Protein AF-0000000078950789 (afdb_homodimer)

Organism: Zymomonas mobilis subsp. mobilis (strain ATCC 31821 / ZM4 / CP4) (NCBI:txid264203)

Nearest PDB structures (foldseek):
  6yb5-assembly1_A  TM=7.704E-01  e=9.610E-12  Escherichia coli
  6ybb-assembly1_B  TM=7.465E-01  e=1.227E-11  Escherichia coli
  1hyq-assembly1_A  TM=7.713E-01  e=7.400E-10  Archaeoglobus fulgidus
  4e07-assembly3_A  TM=7.462E-01  e=1.235E-08  Escherichia coli
  4dzz-assembly3_A  TM=7.531E-01  e=3.493E-08  Escherichia coli

Radius of gyration: 22.79 Å; Cα contacts (8 Å, |Δi|>4): 736; chains: 2; bounding box: 42×83×53 Å

Sequence (412 aa):
MLVLFHSFKGGVGVSTVAANIALSLLRLKRKVAIADLTHQQSLNFHIGVQEEEIPFLSVETMDELYQASQDFSGITLADLGTEIPKSSIAQENILHISILSPNAGCMALFPEAFDKQHYYIINNENDRYNFPRAASQFVQDMVQDNLIGIIRQDEAVNEALGKLQPLHLYAPTSVALKDFDNCAHQLLRMIEMNISRHAEVSADASMLVLFHSFKGGVGVSTVAANIALSLLRLKRKVAIADLTHQQSLNFHIGVQEEEIPFLSVETMDELYQASQDFSGITLADLGTEIPKSSIAQENILHISILSPNAGCMALFPEAFDKQHYYIINNENDRYNFPRAASQFVQDMVQDNLIGIIRQDEAVNEALGKLQPLHLYAPTSVALKDFDNCAHQLLRMIEMNISRHAEVSADAS

pLDDT: mean 89.42, std 12.06, range [47.22, 98.81]

Foldseek 3Di:
DEEEEEAQDAPQQSLLLLLLLQVLVVVVVFQEEEEEQDPVPCNDLLNFPVCVRHDYDPDHDPVSVVVVCVVGPTYYYYYPYNDDDDPPCPDLQYAYEYEGEQDDVCLVCDVVVDDLRHAYEYEQQDPPDDRSVVSVVVVCVVNPPSYLFYAHHWVLSVVCSVVRHHSCVSPVPTSRSVRSNSSSVSVVVVNVVSVVVVVVVVVVVD/DEEEEEAQDAPLQSLLLLLLLQVLVVVVVFQEEEEEQDPVPCNDLLNFPVCVRHDYDDDHDPVSVVVVCVVRPTYYYYYPYNDDDDPPCPDLQYAYEYEGEQDDVCLVCDVVVDDLRHAYEYEQQDPPDDRSVVSVVVVCVVNPPSYLFYAHHWVLSVVCSVVRHHSCVSPVPTSRSVRSNSSSVSVVVVNVVSVVVVVVVVVVVD

InterPro domains:
  IPR002586 CobQ/CobB/MinD/ParA nucleotide binding domain [PF01656] (5-166)
  IPR027417 P-loop containing nucleoside triphosphate hydrolase [G3DSA:3.40.50.300] (2-100)
  IPR027417 P-loop containing nucleoside triphosphate hydrolase [G3DSA:3.40.50.300] (107-204)
  IPR027417 P-loop containing nucleoside triphosphate hydrolase [SSF52540] (2-192)
  IPR050678 DNA Partitioning ATPase [PTHR13696] (3-67)

Structure (mmCIF, N/CA/C/O backbone):
data_AF-0000000078950789-model_v1
#
loop_
_entity.id
_entity.type
_entity.pdbx_description
1 polymer 'CobQ/CobB/MinD/ParA nucleotide binding domain-containing protein'
#
loop_
_atom_site.group_PDB
_atom_site.id
_atom_site.type_symbol
_atom_site.label_atom_id
_atom_site.label_alt_id
_atom_site.label_comp_id
_atom_site.label_asym_id
_atom_site.label_entity_id
_atom_site.label_seq_id
_atom_site.pdbx_PDB_ins_code
_atom_site.Cartn_x
_atom_site.Cartn_y
_atom_site.Cartn_z
_atom_site.occupancy
_atom_site.B_iso_or_equiv
_atom_site.auth_seq_id
_atom_site.auth_comp_id
_atom_site.auth_asym_id
_atom_site.auth_atom_id
_atom_site.pdbx_PDB_model_num
ATOM 1 N N . MET A 1 1 ? -3.404 20.484 19.453 1 91.75 1 MET A N 1
ATOM 2 C CA . MET A 1 1 ? -4.188 20.031 18.297 1 91.75 1 MET A CA 1
ATOM 3 C C . MET A 1 1 ? -3.758 18.625 17.875 1 91.75 1 MET A C 1
ATOM 5 O O . MET A 1 1 ? -2.562 18.328 17.812 1 91.75 1 MET A O 1
ATOM 9 N N . LEU A 1 2 ? -4.691 17.812 17.625 1 94.75 2 LEU A N 1
ATOM 10 C CA . LEU A 1 2 ? -4.418 16.453 17.188 1 94.75 2 LEU A CA 1
ATOM 11 C C . LEU A 1 2 ? -4.93 16.219 15.773 1 94.75 2 LEU A C 1
ATOM 13 O O . LEU A 1 2 ? -6.086 16.516 15.469 1 94.75 2 LEU A O 1
ATOM 17 N N . VAL A 1 3 ? -4.031 15.758 14.922 1 96 3 VAL A N 1
ATOM 18 C CA . VAL A 1 3 ? -4.387 15.406 13.555 1 96 3 VAL A CA 1
ATOM 19 C C . VAL A 1 3 ? -4.207 13.906 13.344 1 96 3 VAL A C 1
ATOM 21 O O . VAL A 1 3 ? -3.119 13.367 13.562 1 96 3 VAL A O 1
ATOM 24 N N . LEU A 1 4 ? -5.25 13.266 12.969 1 96.19 4 LEU A N 1
ATOM 25 C CA . LEU A 1 4 ? -5.234 11.828 12.727 1 96.19 4 LEU A CA 1
ATOM 26 C C . LEU A 1 4 ? -5.184 11.523 11.234 1 96.19 4 LEU A C 1
ATOM 28 O O . LEU A 1 4 ? -6.105 11.875 10.492 1 96.19 4 LEU A O 1
ATOM 32 N N . PHE A 1 5 ? -4.078 10.898 10.773 1 97.06 5 PHE A N 1
ATOM 33 C CA . PHE A 1 5 ? -3.969 10.414 9.406 1 97.06 5 PHE A CA 1
ATOM 34 C C . PHE A 1 5 ? -4.375 8.945 9.32 1 97.06 5 PHE A C 1
ATOM 36 O O . PHE A 1 5 ? -3.912 8.125 10.109 1 97.06 5 PHE A O 1
ATOM 43 N N . HIS A 1 6 ? -5.195 8.656 8.375 1 96.06 6 HIS A N 1
ATOM 44 C CA . HIS A 1 6 ? -5.652 7.285 8.188 1 96.06 6 HIS A CA 1
ATOM 45 C C . HIS A 1 6 ? -6.141 7.055 6.762 1 96.06 6 HIS A C 1
ATOM 47 O O . HIS A 1 6 ? -6.18 7.988 5.957 1 96.06 6 HIS A O 1
ATOM 53 N N . SER A 1 7 ? -6.449 5.773 6.477 1 95.25 7 SER A N 1
ATOM 54 C CA . SER A 1 7 ? -7.062 5.414 5.203 1 95.25 7 SER A CA 1
ATOM 55 C C . SER A 1 7 ? -7.953 4.184 5.344 1 95.25 7 SER A C 1
ATOM 57 O O . SER A 1 7 ? -7.789 3.398 6.281 1 95.25 7 SER A O 1
ATOM 59 N N . PHE A 1 8 ? -8.867 4.121 4.5 1 91.94 8 PHE A N 1
ATOM 60 C CA . PHE A 1 8 ? -9.719 2.941 4.457 1 91.94 8 PHE A CA 1
ATOM 61 C C . PHE A 1 8 ? -9.078 1.837 3.625 1 91.94 8 PHE A C 1
ATOM 63 O O . PHE A 1 8 ? -9.602 0.722 3.555 1 91.94 8 PHE A O 1
ATOM 70 N N . LYS A 1 9 ? -8 2.137 3.025 1 89.88 9 LYS A N 1
ATOM 71 C CA . LYS A 1 9 ? -7.242 1.188 2.213 1 89.88 9 LYS A CA 1
ATOM 72 C C . LYS A 1 9 ? -5.758 1.229 2.559 1 89.88 9 LYS A C 1
ATOM 74 O O . LYS A 1 9 ? -5.191 2.307 2.756 1 89.88 9 LYS A O 1
ATOM 79 N N . GLY A 1 10 ? -5.141 0.036 2.65 1 87.19 10 GLY A N 1
ATOM 80 C CA . GLY A 1 10 ? -3.711 -0.039 2.896 1 87.19 10 GLY A CA 1
ATOM 81 C C . GLY A 1 10 ? -2.877 0.309 1.677 1 87.19 10 GLY A C 1
ATOM 82 O O . GLY A 1 10 ? -3.365 0.25 0.546 1 87.19 10 GLY A O 1
ATOM 83 N N . GLY A 1 11 ? -1.652 0.748 1.935 1 88.5 11 GLY A N 1
ATOM 84 C CA . GLY A 1 11 ? -0.686 0.907 0.859 1 88.5 11 GLY A CA 1
ATOM 85 C C . GLY A 1 11 ? -0.852 2.207 0.097 1 88.5 11 GLY A C 1
ATOM 86 O O . GLY A 1 11 ? -0.275 2.381 -0.979 1 88.5 11 GLY A O 1
ATOM 87 N N . VAL A 1 12 ? -1.577 3.146 0.664 1 94.69 12 VAL A N 1
ATOM 88 C CA . VAL A 1 12 ? -1.863 4.367 -0.082 1 94.69 12 VAL A CA 1
ATOM 89 C C . VAL A 1 12 ? -0.864 5.457 0.306 1 94.69 12 VAL A C 1
ATOM 91 O O . VAL A 1 12 ? -0.894 6.559 -0.244 1 94.69 12 VAL A O 1
ATOM 94 N N . GLY A 1 13 ? 0.001 5.254 1.338 1 94.81 13 GLY A N 1
ATOM 95 C CA . GLY A 1 13 ? 1.073 6.176 1.68 1 94.81 13 GLY A CA 1
ATOM 96 C C . GLY A 1 13 ? 0.769 7.016 2.904 1 94.81 13 GLY A C 1
ATOM 97 O O . GLY A 1 13 ? 1.209 8.164 3 1 94.81 13 GLY A O 1
ATOM 98 N N . VAL A 1 14 ? 0.047 6.508 3.838 1 96.19 14 VAL A N 1
ATOM 99 C CA . VAL A 1 14 ? -0.313 7.254 5.039 1 96.19 14 VAL A CA 1
ATOM 100 C C . VAL A 1 14 ? 0.951 7.668 5.789 1 96.19 14 VAL A C 1
ATOM 102 O O . VAL A 1 14 ? 1.13 8.844 6.117 1 96.19 14 VAL A O 1
ATOM 105 N N . SER A 1 15 ? 1.868 6.785 6 1 94.25 15 SER A N 1
ATOM 106 C CA . SER A 1 15 ? 3.105 7.082 6.715 1 94.25 15 SER A CA 1
ATOM 107 C C . SER A 1 15 ? 3.953 8.102 5.961 1 94.25 15 SER A C 1
ATOM 109 O O . SER A 1 15 ? 4.516 9.016 6.566 1 94.25 15 SER A O 1
ATOM 111 N N . THR A 1 16 ? 4.035 7.941 4.672 1 94.75 16 THR A N 1
ATOM 112 C CA . THR A 1 16 ? 4.82 8.844 3.838 1 94.75 16 THR A CA 1
ATOM 113 C C . THR A 1 16 ? 4.281 10.266 3.926 1 94.75 16 THR A C 1
ATOM 115 O O . THR A 1 16 ? 5.047 11.211 4.137 1 94.75 16 THR A O 1
ATOM 118 N N . VAL A 1 17 ? 2.988 10.398 3.811 1 97.62 17 VAL A N 1
ATOM 119 C CA . VAL A 1 17 ? 2.35 11.711 3.809 1 97.62 17 VAL A CA 1
ATOM 120 C C . VAL A 1 17 ? 2.465 12.344 5.195 1 97.62 17 VAL A C 1
ATOM 122 O O . VAL A 1 17 ? 2.857 13.5 5.324 1 97.62 17 VAL A O 1
ATOM 125 N N . ALA A 1 18 ? 2.158 11.586 6.211 1 97.12 18 ALA A N 1
ATOM 126 C CA . ALA A 1 18 ? 2.232 12.086 7.582 1 97.12 18 ALA A CA 1
ATOM 127 C C . ALA A 1 18 ? 3.639 12.586 7.906 1 97.12 18 ALA A C 1
ATOM 129 O O . ALA A 1 18 ? 3.811 13.672 8.453 1 97.12 18 ALA A O 1
ATOM 130 N N . ALA A 1 19 ? 4.617 11.875 7.535 1 95.62 19 ALA A N 1
ATOM 131 C CA . ALA A 1 19 ? 6.008 12.219 7.836 1 95.62 19 ALA A CA 1
ATOM 132 C C . ALA A 1 19 ? 6.426 13.492 7.105 1 95.62 19 ALA A C 1
ATOM 134 O O . ALA A 1 19 ? 7.043 14.383 7.699 1 95.62 19 ALA A O 1
ATOM 135 N N . ASN A 1 20 ? 6.102 13.562 5.879 1 96.75 20 ASN A N 1
ATOM 136 C CA . ASN A 1 20 ? 6.562 14.703 5.09 1 96.75 20 ASN A CA 1
ATOM 137 C C . ASN A 1 20 ? 5.82 15.977 5.465 1 96.75 20 ASN A C 1
ATOM 139 O O . ASN A 1 20 ? 6.391 17.062 5.422 1 96.75 20 ASN A O 1
ATOM 143 N N . ILE A 1 21 ? 4.594 15.797 5.848 1 97.69 21 ILE A N 1
ATOM 144 C CA . ILE A 1 21 ? 3.869 16.969 6.344 1 97.69 21 ILE A CA 1
ATOM 145 C C . ILE A 1 21 ? 4.465 17.406 7.676 1 97.69 21 ILE A C 1
ATOM 147 O O . ILE A 1 21 ? 4.617 18.609 7.918 1 97.69 21 ILE A O 1
ATOM 151 N N . ALA A 1 22 ? 4.82 16.484 8.516 1 97 22 ALA A N 1
ATOM 152 C CA . ALA A 1 22 ? 5.492 16.812 9.773 1 97 22 ALA A CA 1
ATOM 153 C C . ALA A 1 22 ? 6.777 17.594 9.508 1 97 22 ALA A C 1
ATOM 155 O O . ALA A 1 22 ? 7.031 18.625 10.156 1 97 22 ALA A O 1
ATOM 156 N N . LEU A 1 23 ? 7.52 17.172 8.578 1 95.88 23 LEU A N 1
ATOM 157 C CA . LEU A 1 23 ? 8.781 17.828 8.234 1 95.88 23 LEU A CA 1
ATOM 158 C C . LEU A 1 23 ? 8.531 19.219 7.656 1 95.88 23 LEU A C 1
ATOM 160 O O . LEU A 1 23 ? 9.289 20.156 7.926 1 95.88 23 LEU A O 1
ATOM 164 N N . SER A 1 24 ? 7.512 19.297 6.852 1 97 24 SER A N 1
ATOM 165 C CA . SER A 1 24 ? 7.145 20.609 6.312 1 97 24 SER A CA 1
ATOM 166 C C . SER A 1 24 ? 6.762 21.578 7.426 1 97 24 SER A C 1
ATOM 168 O O . SER A 1 24 ? 7.195 22.734 7.426 1 97 24 SER A O 1
ATOM 170 N N . LEU A 1 25 ? 5.984 21.094 8.359 1 97.06 25 LEU A N 1
ATOM 171 C CA . LEU A 1 25 ? 5.574 21.922 9.484 1 97.06 25 LEU A CA 1
ATOM 172 C C . LEU A 1 25 ? 6.781 22.344 10.32 1 97.06 25 LEU A C 1
ATOM 174 O O . LEU A 1 25 ? 6.848 23.484 10.797 1 97.06 25 LEU A O 1
ATOM 178 N N . LEU A 1 26 ? 7.68 21.469 10.492 1 95.38 26 LEU A N 1
ATOM 179 C CA . LEU A 1 26 ? 8.914 21.781 11.203 1 95.38 26 LEU A CA 1
ATOM 180 C C . LEU A 1 26 ? 9.672 22.906 10.516 1 95.38 26 LEU A C 1
ATOM 182 O O . LEU A 1 26 ? 10.164 23.828 11.18 1 95.38 26 LEU A O 1
ATOM 186 N N . ARG A 1 27 ? 9.742 22.828 9.273 1 94.69 27 ARG A N 1
ATOM 187 C CA . ARG A 1 27 ? 10.445 23.844 8.508 1 94.69 27 ARG A CA 1
ATOM 188 C C . ARG A 1 27 ? 9.719 25.188 8.602 1 94.69 27 ARG A C 1
ATOM 190 O O . ARG A 1 27 ? 10.328 26.234 8.406 1 94.69 27 ARG A O 1
ATOM 197 N N . LEU A 1 28 ? 8.477 25.141 8.891 1 95.88 28 LEU A N 1
ATOM 198 C CA . LEU A 1 28 ? 7.684 26.344 9.117 1 95.88 28 LEU A CA 1
ATOM 199 C C . LEU A 1 28 ? 7.781 26.797 10.57 1 95.88 28 LEU A C 1
ATOM 201 O O . LEU A 1 28 ? 6.992 27.625 11.016 1 95.88 28 LEU A O 1
ATOM 205 N N . LYS A 1 29 ? 8.602 26.125 11.352 1 95.38 29 LYS A N 1
ATOM 206 C CA . LYS A 1 29 ? 8.938 26.469 12.734 1 95.38 29 LYS A CA 1
ATOM 207 C C . LYS A 1 29 ? 7.766 26.219 13.672 1 95.38 29 LYS A C 1
ATOM 209 O O . LYS A 1 29 ? 7.551 26.953 14.633 1 95.38 29 LYS A O 1
ATOM 214 N N . ARG A 1 30 ? 7.016 25.219 13.312 1 95.88 30 ARG A N 1
ATOM 215 C CA . ARG A 1 30 ? 5.957 24.797 14.227 1 95.88 30 ARG A CA 1
ATOM 216 C C . ARG A 1 30 ? 6.445 23.688 15.156 1 95.88 30 ARG A C 1
ATOM 218 O O . ARG A 1 30 ? 7.328 22.922 14.797 1 95.88 30 ARG A O 1
ATOM 225 N N . LYS A 1 31 ? 5.883 23.719 16.344 1 95.69 31 LYS A N 1
ATOM 226 C CA . LYS A 1 31 ? 6.137 22.609 17.266 1 95.69 31 LYS A CA 1
ATOM 227 C C . LYS A 1 31 ? 5.309 21.391 16.891 1 95.69 31 LYS A C 1
ATOM 229 O O . LYS A 1 31 ? 4.078 21.422 16.953 1 95.69 31 LYS A O 1
ATOM 234 N N . VAL A 1 32 ? 6.047 20.328 16.484 1 96.69 32 VAL A N 1
ATOM 235 C CA . VAL A 1 32 ? 5.34 19.172 15.953 1 96.69 32 VAL A CA 1
ATOM 236 C C . VAL A 1 32 ? 5.828 17.906 16.672 1 96.69 32 VAL A C 1
ATOM 238 O O . VAL A 1 32 ? 7.016 17.766 16.953 1 96.69 32 VAL A O 1
ATOM 241 N N . ALA A 1 33 ? 4.879 17.031 16.984 1 96.25 33 ALA A N 1
ATOM 242 C CA . ALA A 1 33 ? 5.168 15.68 17.453 1 96.25 33 ALA A CA 1
ATOM 243 C C . ALA A 1 33 ? 4.461 14.641 16.578 1 96.25 33 ALA A C 1
ATOM 245 O O . ALA A 1 33 ? 3.484 14.953 15.898 1 96.25 33 ALA A O 1
ATOM 246 N N . ILE A 1 34 ? 5.043 13.398 16.609 1 96.19 34 ILE A N 1
ATOM 247 C CA . ILE A 1 34 ? 4.434 12.359 15.789 1 96.19 34 ILE A CA 1
ATOM 248 C C . ILE A 1 34 ? 4.156 11.117 16.641 1 96.19 34 ILE A C 1
ATOM 250 O O . ILE A 1 34 ? 4.809 10.906 17.656 1 96.19 34 ILE A O 1
ATOM 254 N N . ALA A 1 35 ? 3.158 10.414 16.234 1 95.44 35 ALA A N 1
ATOM 255 C CA . ALA A 1 35 ? 2.816 9.117 16.812 1 95.44 35 ALA A CA 1
ATOM 256 C C . ALA A 1 35 ? 2.43 8.109 15.734 1 95.44 35 ALA A C 1
ATOM 258 O O . ALA A 1 35 ? 1.888 8.492 14.695 1 95.44 35 ALA A O 1
ATOM 259 N N . ASP A 1 36 ? 2.814 6.914 15.961 1 95.06 36 ASP A N 1
ATOM 260 C CA . ASP A 1 36 ? 2.508 5.828 15.031 1 95.06 36 ASP A CA 1
ATOM 261 C C . ASP A 1 36 ? 1.806 4.68 15.75 1 95.06 36 ASP A C 1
ATOM 263 O O . ASP A 1 36 ? 2.412 3.99 16.578 1 95.06 36 ASP A O 1
ATOM 267 N N . LEU A 1 37 ? 0.533 4.516 15.414 1 93.19 37 LEU A N 1
ATOM 268 C CA . LEU A 1 37 ? -0.239 3.48 16.094 1 93.19 37 LEU A CA 1
ATOM 269 C C . LEU A 1 37 ? -0.411 2.256 15.203 1 93.19 37 LEU A C 1
ATOM 271 O O . LEU A 1 37 ? -1.242 1.39 15.484 1 93.19 37 LEU A O 1
ATOM 275 N N . THR A 1 38 ? 0.373 2.207 14.102 1 89.19 38 THR A N 1
ATOM 276 C CA . THR A 1 38 ? 0.302 1.059 13.203 1 89.19 38 THR A CA 1
ATOM 277 C C . THR A 1 38 ? 1.226 -0.059 13.68 1 89.19 38 THR A C 1
ATOM 279 O O . THR A 1 38 ? 2.145 0.182 14.461 1 89.19 38 THR A O 1
ATOM 282 N N . HIS A 1 39 ? 0.926 -1.221 13.125 1 80.38 39 HIS A N 1
ATOM 283 C CA . HIS A 1 39 ? 1.76 -2.369 13.461 1 80.38 39 HIS A CA 1
ATOM 284 C C . HIS A 1 39 ? 3.15 -2.238 12.852 1 80.38 39 HIS A C 1
ATOM 286 O O . HIS A 1 39 ? 4.145 -2.615 13.469 1 80.38 39 HIS A O 1
ATOM 292 N N . GLN A 1 40 ? 3.291 -1.664 11.719 1 76 40 GLN A N 1
ATOM 293 C CA . GLN A 1 40 ? 4.543 -1.598 10.969 1 76 40 GLN A CA 1
ATOM 294 C C . GLN A 1 40 ? 5.438 -0.48 11.492 1 76 40 GLN A C 1
ATOM 296 O O . GLN A 1 40 ? 6.66 -0.522 11.32 1 76 40 GLN A O 1
ATOM 301 N N . GLN A 1 41 ? 4.945 0.547 12.109 1 79.06 41 GLN A N 1
ATOM 302 C CA . GLN A 1 41 ? 5.668 1.683 12.672 1 79.06 41 GLN A CA 1
ATOM 303 C C . GLN A 1 41 ? 6.703 2.219 11.688 1 79.06 41 GLN A C 1
ATOM 305 O O . GLN A 1 41 ? 7.871 2.396 12.047 1 79.06 41 GLN A O 1
ATOM 310 N N . SER A 1 42 ? 6.199 2.486 10.484 1 83.56 42 SER A N 1
ATOM 311 C CA . SER A 1 42 ? 7.105 2.885 9.406 1 83.56 42 SER A CA 1
ATOM 312 C C . SER A 1 42 ? 7.305 4.395 9.383 1 83.56 42 SER A C 1
ATOM 314 O O . SER A 1 42 ? 8.211 4.895 8.719 1 83.56 42 SER A O 1
ATOM 316 N N . LEU A 1 43 ? 6.582 5.102 10.172 1 87.94 43 LEU A N 1
ATOM 317 C CA . LEU A 1 43 ? 6.598 6.559 10.148 1 87.94 43 LEU A CA 1
ATOM 318 C C . LEU A 1 43 ? 7.98 7.094 10.5 1 87.94 43 LEU A C 1
ATOM 320 O O . LEU A 1 43 ? 8.484 8.008 9.844 1 87.94 43 LEU A O 1
ATOM 324 N N . ASN A 1 44 ? 8.594 6.469 11.461 1 79.19 44 ASN A N 1
ATOM 325 C CA . ASN A 1 44 ? 9.898 6.934 11.922 1 79.19 44 ASN A CA 1
ATOM 326 C C . ASN A 1 44 ? 10.961 6.789 10.836 1 79.19 44 ASN A C 1
ATOM 328 O O . ASN A 1 44 ? 11.867 7.621 10.734 1 79.19 44 ASN A O 1
ATOM 332 N N . PHE A 1 45 ? 10.789 5.793 10.094 1 80.69 45 PHE A N 1
ATOM 333 C CA . PHE A 1 45 ? 11.719 5.57 8.984 1 80.69 45 PHE A CA 1
ATOM 334 C C . PHE A 1 45 ? 11.656 6.723 7.988 1 80.69 45 PHE A C 1
ATOM 336 O O . PHE A 1 45 ? 12.68 7.125 7.434 1 80.69 45 PHE A O 1
ATOM 343 N N . HIS A 1 46 ? 10.578 7.363 7.824 1 84.25 46 HIS A N 1
ATOM 344 C CA . HIS A 1 46 ? 10.367 8.43 6.855 1 84.25 46 HIS A CA 1
ATOM 345 C C . HIS A 1 46 ? 10.875 9.766 7.391 1 84.25 46 HIS A C 1
ATOM 347 O O . HIS A 1 46 ? 11.188 10.672 6.613 1 84.25 46 HIS A O 1
ATOM 353 N N . ILE A 1 47 ? 10.891 9.898 8.672 1 83.25 47 ILE A N 1
ATOM 354 C CA . ILE A 1 47 ? 11.359 11.141 9.281 1 83.25 47 ILE A CA 1
ATOM 355 C C . ILE A 1 47 ? 12.891 11.164 9.281 1 83.25 47 ILE A C 1
ATOM 357 O O . ILE A 1 47 ? 13.5 12.219 9.07 1 83.25 47 ILE A O 1
ATOM 361 N N . GLY A 1 48 ? 13.422 10 9.164 1 69.69 48 GLY A N 1
ATOM 362 C CA . GLY A 1 48 ? 14.867 9.906 9.141 1 69.69 48 GLY A CA 1
ATOM 363 C C . GLY A 1 48 ? 15.523 10.469 10.391 1 69.69 48 GLY A C 1
ATOM 364 O O . GLY A 1 48 ? 14.977 10.352 11.492 1 69.69 48 GLY A O 1
ATOM 365 N N . VAL A 1 49 ? 16.812 11.109 10.25 1 57.84 49 VAL A N 1
ATOM 366 C CA . VAL A 1 49 ? 17.781 11.547 11.25 1 57.84 49 VAL A CA 1
ATOM 367 C C . VAL A 1 49 ? 17.266 12.797 11.953 1 57.84 49 VAL A C 1
ATOM 369 O O . VAL A 1 49 ? 17.781 13.18 13.008 1 57.84 49 VAL A O 1
ATOM 372 N N . GLN A 1 50 ? 16.297 13.43 11.422 1 58.88 50 GLN A N 1
ATOM 373 C CA . GLN A 1 50 ? 15.898 14.664 12.086 1 58.88 50 GLN A CA 1
ATOM 374 C C . GLN A 1 50 ? 15.039 14.375 13.312 1 58.88 50 GLN A C 1
ATOM 376 O O . GLN A 1 50 ? 14.328 15.258 13.797 1 58.88 50 GLN A O 1
ATOM 381 N N . GLU A 1 51 ? 15.172 13.094 13.742 1 60.06 51 GLU A N 1
ATOM 382 C CA . GLU A 1 51 ? 14.445 12.578 14.898 1 60.06 51 GLU A CA 1
ATOM 383 C C . GLU A 1 51 ? 14.664 13.469 16.125 1 60.06 51 GLU A C 1
ATOM 385 O O . GLU A 1 51 ? 13.758 13.617 16.953 1 60.06 51 GLU A O 1
ATOM 390 N N . GLU A 1 52 ? 15.719 14.219 15.93 1 67.5 52 GLU A N 1
ATOM 391 C CA . GLU A 1 52 ? 15.969 14.992 17.141 1 67.5 52 GLU A CA 1
ATOM 392 C C . GLU A 1 52 ? 15.023 16.188 17.25 1 67.5 52 GLU A C 1
ATOM 394 O O . GLU A 1 52 ? 14.727 16.656 18.344 1 67.5 52 GLU A O 1
ATOM 399 N N . GLU A 1 53 ? 14.406 16.516 16.156 1 84 53 GLU A N 1
ATOM 400 C CA . GLU A 1 53 ? 13.633 17.75 16.188 1 84 53 GLU A CA 1
ATOM 401 C C . GLU A 1 53 ? 12.133 17.469 16.234 1 84 53 GLU A C 1
ATOM 403 O O . GLU A 1 53 ? 11.336 18.344 16.562 1 84 53 GLU A O 1
ATOM 408 N N . ILE A 1 54 ? 11.766 16.281 15.984 1 91.88 54 ILE A N 1
ATOM 409 C CA . ILE A 1 54 ? 10.359 15.898 16.047 1 91.88 54 ILE A CA 1
ATOM 410 C C . ILE A 1 54 ? 10.172 14.781 17.078 1 91.88 54 ILE A C 1
ATOM 412 O O . ILE A 1 54 ? 10.523 13.625 16.812 1 91.88 54 ILE A O 1
ATOM 416 N N . PRO A 1 55 ? 9.641 15.148 18.203 1 92.31 55 PRO A N 1
ATOM 417 C CA . PRO A 1 55 ? 9.438 14.102 19.219 1 92.31 55 PRO A CA 1
ATOM 418 C C . PRO A 1 55 ? 8.508 12.992 18.734 1 92.31 55 PRO A C 1
ATOM 420 O O . PRO A 1 55 ? 7.516 13.266 18.047 1 92.31 55 PRO A O 1
ATOM 423 N N . PHE A 1 56 ? 8.852 11.797 19.047 1 92.5 56 PHE A N 1
ATOM 424 C CA . PHE A 1 56 ? 8.016 10.625 18.828 1 92.5 56 PHE A CA 1
ATOM 425 C C . PHE A 1 56 ? 7.289 10.227 20.094 1 92.5 56 PHE A C 1
ATOM 427 O O . PHE A 1 56 ? 7.922 9.883 21.094 1 92.5 56 PHE A O 1
ATOM 434 N N . LEU A 1 57 ? 5.984 10.328 20.031 1 93.75 57 LEU A N 1
ATOM 435 C CA . LEU A 1 57 ? 5.18 9.953 21.188 1 93.75 57 LEU A CA 1
ATOM 436 C C . LEU A 1 57 ? 4.965 8.445 21.234 1 93.75 57 LEU A C 1
ATOM 438 O O . LEU A 1 57 ? 4.375 7.867 20.328 1 93.75 57 LEU A O 1
ATOM 442 N N . SER A 1 58 ? 5.453 7.777 22.234 1 91.62 58 SER A N 1
ATOM 443 C CA . SER A 1 58 ? 5.316 6.336 22.406 1 91.62 58 SER A CA 1
ATOM 444 C C . SER A 1 58 ? 3.943 5.969 22.969 1 91.62 58 SER A C 1
ATOM 446 O O . SER A 1 58 ? 3.756 5.93 24.188 1 91.62 58 SER A O 1
ATOM 448 N N . VAL A 1 59 ? 2.975 5.844 22.125 1 93.94 59 VAL A N 1
ATOM 449 C CA . VAL A 1 59 ? 1.608 5.527 22.516 1 93.94 59 VAL A CA 1
ATOM 450 C C . VAL A 1 59 ? 1.132 4.273 21.797 1 93.94 59 VAL A C 1
ATOM 452 O O . VAL A 1 59 ? 1.532 4.023 20.656 1 93.94 59 VAL A O 1
ATOM 455 N N . GLU A 1 60 ? 0.232 3.533 22.453 1 91.38 60 GLU A N 1
ATOM 456 C CA . GLU A 1 60 ? -0.234 2.281 21.859 1 91.38 60 GLU A CA 1
ATOM 457 C C . GLU A 1 60 ? -1.745 2.303 21.641 1 91.38 60 GLU A C 1
ATOM 459 O O . GLU A 1 60 ? -2.281 1.484 20.891 1 91.38 60 GLU A O 1
ATOM 464 N N . THR A 1 61 ? -2.359 3.201 22.391 1 92.62 61 THR A N 1
ATOM 465 C CA . THR A 1 61 ? -3.812 3.262 22.281 1 92.62 61 THR A CA 1
ATOM 466 C C . THR A 1 61 ? -4.273 4.68 21.969 1 92.62 61 THR A C 1
ATOM 468 O O . THR A 1 61 ? -3.527 5.641 22.172 1 92.62 61 THR A O 1
ATOM 471 N N . MET A 1 62 ? -5.488 4.734 21.547 1 91.75 62 MET A N 1
ATOM 472 C CA . MET A 1 62 ? -6.07 6.039 21.25 1 91.75 62 MET A CA 1
ATOM 473 C C . MET A 1 62 ? -6.148 6.898 22.5 1 91.75 62 MET A C 1
ATOM 475 O O . MET A 1 62 ? -5.934 8.109 22.438 1 91.75 62 MET A O 1
ATOM 479 N N . ASP A 1 63 ? -6.488 6.277 23.594 1 91.25 63 ASP A N 1
ATOM 480 C CA . ASP A 1 63 ? -6.566 7.008 24.844 1 91.25 63 ASP A CA 1
ATOM 481 C C . ASP A 1 63 ? -5.211 7.602 25.219 1 91.25 63 ASP A C 1
ATOM 483 O O . ASP A 1 63 ? -5.129 8.758 25.641 1 91.25 63 ASP A O 1
ATOM 487 N N . GLU A 1 64 ? -4.215 6.82 25.062 1 94.5 64 GLU A N 1
ATOM 488 C CA . GLU A 1 64 ? -2.861 7.301 25.344 1 94.5 64 GLU A CA 1
ATOM 489 C C . GLU A 1 64 ? -2.477 8.438 24.391 1 94.5 64 GLU A C 1
ATOM 491 O O . GLU A 1 64 ? -1.84 9.406 24.812 1 94.5 64 GLU A O 1
ATOM 496 N N . LEU A 1 65 ? -2.885 8.289 23.188 1 94.44 65 LEU A N 1
ATOM 497 C CA . LEU A 1 65 ? -2.607 9.312 22.188 1 94.44 65 LEU A CA 1
ATOM 498 C C . LEU A 1 65 ? -3.287 10.633 22.547 1 94.44 65 LEU A C 1
ATOM 500 O O . LEU A 1 65 ? -2.67 11.695 22.469 1 94.44 65 LEU A O 1
ATOM 504 N N . TYR A 1 66 ? -4.52 10.516 22.922 1 91.62 66 TYR A N 1
ATOM 505 C CA . TYR A 1 66 ? -5.27 11.703 23.297 1 91.62 66 TYR A CA 1
ATOM 506 C C . TYR A 1 66 ? -4.605 12.414 24.469 1 91.62 66 TYR A C 1
ATOM 508 O O . TYR A 1 66 ? -4.402 13.633 24.438 1 91.62 66 TYR A O 1
ATOM 516 N N . GLN A 1 67 ? -4.219 11.688 25.438 1 93.81 67 GLN A N 1
ATOM 517 C CA . GLN A 1 67 ? -3.568 12.266 26.609 1 93.81 67 GLN A CA 1
ATOM 518 C C . GLN A 1 67 ? -2.229 12.891 26.234 1 93.81 67 GLN A C 1
ATOM 520 O O . GLN A 1 67 ? -1.934 14.016 26.641 1 93.81 67 GLN A O 1
ATOM 525 N N . ALA A 1 68 ? -1.455 12.141 25.484 1 94.94 68 ALA A N 1
ATOM 526 C CA . ALA A 1 68 ? -0.143 12.641 25.078 1 94.94 68 ALA A CA 1
ATOM 527 C C . ALA A 1 68 ? -0.27 13.922 24.266 1 94.94 68 ALA A C 1
ATOM 529 O O . ALA A 1 68 ? 0.554 14.828 24.391 1 94.94 68 ALA A O 1
ATOM 530 N N . SER A 1 69 ? -1.266 13.953 23.422 1 93.5 69 SER A N 1
ATOM 531 C CA . SER A 1 69 ? -1.477 15.125 22.578 1 93.5 69 SER A CA 1
ATOM 532 C C . SER A 1 69 ? -1.872 16.344 23.406 1 93.5 69 SER A C 1
ATOM 534 O O . SER A 1 69 ? -1.519 17.469 23.078 1 93.5 69 SER A O 1
ATOM 536 N N . GLN A 1 70 ? -2.6 16.156 24.438 1 91.94 70 GLN A N 1
ATOM 537 C CA . GLN A 1 70 ? -2.996 17.25 25.328 1 91.94 70 GLN A CA 1
ATOM 538 C C . GLN A 1 70 ? -1.798 17.797 26.094 1 91.94 70 GLN A C 1
ATOM 540 O O . GLN A 1 70 ? -1.728 19 26.391 1 91.94 70 GLN A O 1
ATOM 545 N N . ASP A 1 71 ? -0.91 16.906 26.391 1 94.44 71 ASP A N 1
ATOM 546 C CA . ASP A 1 71 ? 0.274 17.281 27.156 1 94.44 71 ASP A CA 1
ATOM 547 C C . ASP A 1 71 ? 1.291 18 26.266 1 94.44 71 ASP A C 1
ATOM 549 O O . ASP A 1 71 ? 2.184 18.688 26.766 1 94.44 71 ASP A O 1
ATOM 553 N N . PHE A 1 72 ? 1.16 17.766 24.984 1 94.5 72 PHE A N 1
ATOM 554 C CA . PHE A 1 72 ? 2.094 18.375 24.031 1 94.5 72 PHE A CA 1
ATOM 555 C C . PHE A 1 72 ? 1.587 19.719 23.562 1 94.5 72 PHE A C 1
ATOM 557 O O . PHE A 1 72 ? 0.464 19.828 23.062 1 94.5 72 PHE A O 1
ATOM 564 N N . SER A 1 73 ? 2.363 20.766 23.828 1 92 73 SER A N 1
ATOM 565 C CA . SER A 1 73 ? 1.999 22.125 23.406 1 92 73 SER A CA 1
ATOM 566 C C . SER A 1 73 ? 2.309 22.344 21.938 1 92 73 SER A C 1
ATOM 568 O O . SER A 1 73 ? 3.297 23 21.594 1 92 73 SER A O 1
ATOM 570 N N . GLY A 1 74 ? 1.69 21.812 21 1 94.94 74 GLY A N 1
ATOM 571 C CA . GLY A 1 74 ? 1.869 21.922 19.562 1 94.94 74 GLY A CA 1
ATOM 572 C C . GLY A 1 74 ? 0.922 21.047 18.781 1 94.94 74 GLY A C 1
ATOM 573 O O . GLY A 1 74 ? -0.224 20.828 19.172 1 94.94 74 GLY A O 1
ATOM 574 N N . ILE A 1 75 ? 1.382 20.703 17.625 1 96.5 75 ILE A N 1
ATOM 575 C CA . ILE A 1 75 ? 0.561 19.875 16.734 1 96.5 75 ILE A CA 1
ATOM 576 C C . ILE A 1 75 ? 1.036 18.422 16.797 1 96.5 75 ILE A C 1
ATOM 578 O O . ILE A 1 75 ? 2.215 18.141 16.578 1 96.5 75 ILE A O 1
ATOM 582 N N . THR A 1 76 ? 0.147 17.516 17.156 1 96.62 76 THR A N 1
ATOM 583 C CA . THR A 1 76 ? 0.447 16.078 17.141 1 96.62 76 THR A CA 1
ATOM 584 C C . THR A 1 76 ? -0.133 15.422 15.891 1 96.62 76 THR A C 1
ATOM 586 O O . THR A 1 76 ? -1.336 15.516 15.641 1 96.62 76 THR A O 1
ATOM 589 N N . LEU A 1 77 ? 0.762 14.836 15.094 1 97.12 77 LEU A N 1
ATOM 590 C CA . LEU A 1 77 ? 0.349 14.078 13.914 1 97.12 77 LEU A CA 1
ATOM 591 C C . LEU A 1 77 ? 0.444 12.578 14.18 1 97.12 77 LEU A C 1
ATOM 593 O O . LEU A 1 77 ? 1.514 12.07 14.516 1 97.12 77 LEU A O 1
ATOM 597 N N . ALA A 1 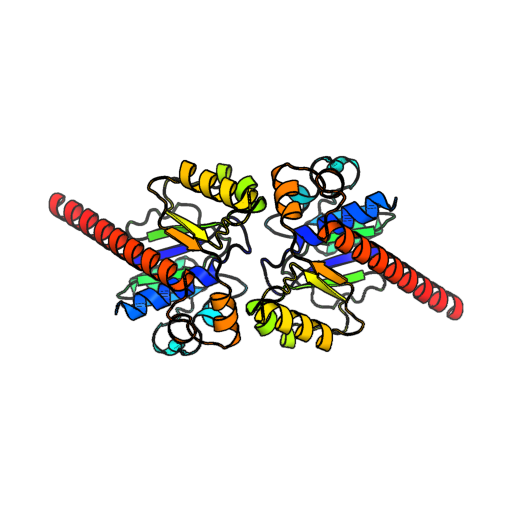78 ? -0.669 11.891 13.984 1 96.31 78 ALA A N 1
ATOM 598 C CA . ALA A 1 78 ? -0.677 10.461 14.281 1 96.31 78 ALA A CA 1
ATOM 599 C C . ALA A 1 78 ? -1.028 9.641 13.039 1 96.31 78 ALA A C 1
ATOM 601 O O . ALA A 1 78 ? -1.981 9.961 12.328 1 96.31 78 ALA A O 1
ATOM 602 N N . ASP A 1 79 ? -0.218 8.609 12.773 1 96.5 79 ASP A N 1
ATOM 603 C CA . ASP A 1 79 ? -0.497 7.617 11.742 1 96.5 79 ASP A CA 1
ATOM 604 C C . ASP A 1 79 ? -1.312 6.453 12.297 1 96.5 79 ASP A C 1
ATOM 606 O O . ASP A 1 79 ? -0.818 5.68 13.125 1 96.5 79 ASP A O 1
ATOM 610 N N . LEU A 1 80 ? -2.541 6.324 11.773 1 94.94 80 LEU A N 1
ATOM 611 C CA . LEU A 1 80 ? -3.416 5.266 12.258 1 94.94 80 LEU A CA 1
ATOM 612 C C . LEU A 1 80 ? -3.545 4.152 11.219 1 94.94 80 LEU A C 1
ATOM 614 O O . LEU A 1 80 ? -4.242 3.16 11.453 1 94.94 80 LEU A O 1
ATOM 618 N N . GLY A 1 81 ? -2.859 4.305 10.102 1 92 81 GLY A N 1
ATOM 619 C CA . GLY A 1 81 ? -2.982 3.312 9.047 1 92 81 GLY A CA 1
ATOM 620 C C . GLY A 1 81 ? -4.414 3.102 8.586 1 92 81 GLY A C 1
ATOM 621 O O . GLY A 1 81 ? -5.105 4.059 8.234 1 92 81 GLY A O 1
ATOM 622 N N . THR A 1 82 ? -4.895 1.863 8.648 1 89.12 82 THR A N 1
ATOM 623 C CA . THR A 1 82 ? -6.246 1.565 8.188 1 89.12 82 THR A CA 1
ATOM 624 C C . THR A 1 82 ? -7.203 1.426 9.367 1 89.12 82 THR A C 1
ATOM 626 O O . THR A 1 82 ? -8.352 1.017 9.195 1 89.12 82 THR A O 1
ATOM 629 N N . GLU A 1 83 ? -6.684 1.702 10.531 1 79.5 83 GLU A N 1
ATOM 630 C CA . GLU A 1 83 ? -7.543 1.677 11.711 1 79.5 83 GLU A CA 1
ATOM 631 C C . GLU A 1 83 ? -8.305 2.99 11.867 1 79.5 83 GLU A C 1
ATOM 633 O O . GLU A 1 83 ? -7.793 3.941 12.469 1 79.5 83 GLU A O 1
ATOM 638 N N . ILE A 1 84 ? -9.469 3.07 11.375 1 73.31 84 ILE A N 1
ATOM 639 C CA . ILE A 1 84 ? -10.266 4.293 11.406 1 73.31 84 ILE A CA 1
ATOM 640 C C . ILE A 1 84 ? -11.102 4.336 12.68 1 73.31 84 ILE A C 1
ATOM 642 O O . ILE A 1 84 ? -11.922 3.447 12.922 1 73.31 84 ILE A O 1
ATOM 646 N N . PRO A 1 85 ? -10.742 5.305 13.469 1 65.56 85 PRO A N 1
ATOM 647 C CA . PRO A 1 85 ? -11.555 5.395 14.688 1 65.56 85 PRO A CA 1
ATOM 648 C C . PRO A 1 85 ? -13 5.77 14.398 1 65.56 85 PRO A C 1
ATOM 650 O O . PRO A 1 85 ? -13.281 6.492 13.438 1 65.56 85 PRO A O 1
ATOM 653 N N . LYS A 1 86 ? -13.883 4.957 14.891 1 60.47 86 LYS A N 1
ATOM 654 C CA . LYS A 1 86 ? -15.289 5.352 14.805 1 60.47 86 LYS A CA 1
ATOM 655 C C . LYS A 1 86 ? -15.5 6.754 15.367 1 60.47 86 LYS A C 1
ATOM 657 O O . LYS A 1 86 ? -14.781 7.18 16.266 1 60.47 86 LYS A O 1
ATOM 662 N N . SER A 1 87 ? -15.945 7.723 14.578 1 55.25 87 SER A N 1
ATOM 663 C CA . SER A 1 87 ? -16.188 9.148 14.789 1 55.25 87 SER A CA 1
ATOM 664 C C . SER A 1 87 ? -16.562 9.438 16.234 1 55.25 87 SER A C 1
ATOM 666 O O . SER A 1 87 ? -16.906 10.57 16.578 1 55.25 87 SER A O 1
ATOM 668 N N . SER A 1 88 ? -16.484 8.461 17.047 1 47.41 88 SER A N 1
ATOM 669 C CA . SER A 1 88 ? -17.172 8.898 18.25 1 47.41 88 SER A CA 1
ATOM 670 C C . SER A 1 88 ? -16.5 10.109 18.875 1 47.41 88 SER A C 1
ATOM 672 O O . SER A 1 88 ? -17.047 10.727 19.797 1 47.41 88 SER A O 1
ATOM 674 N N . ILE A 1 89 ? -15.32 10.273 18.609 1 47.22 89 ILE A N 1
ATOM 675 C CA . ILE A 1 89 ? -14.789 11.305 19.484 1 47.22 89 ILE A CA 1
ATOM 676 C C . ILE A 1 89 ? -14.812 12.656 18.781 1 47.22 89 ILE A C 1
ATOM 678 O O . ILE A 1 89 ? -13.945 12.938 17.938 1 47.22 89 ILE A O 1
ATOM 682 N N . ALA A 1 90 ? -15.914 13.094 18.391 1 48.97 90 ALA A N 1
ATOM 683 C CA . ALA A 1 90 ? -16.047 14.492 18 1 48.97 90 ALA A CA 1
ATOM 684 C C . ALA A 1 90 ? -15.383 15.422 19.016 1 48.97 90 ALA A C 1
ATOM 686 O O . ALA A 1 90 ? -16 15.797 20.016 1 48.97 90 ALA A O 1
ATOM 687 N N . GLN A 1 91 ? -14.156 15.172 19.25 1 59.47 91 GLN A N 1
ATOM 688 C CA . GLN A 1 91 ? -13.555 16.156 20.156 1 59.47 91 GLN A CA 1
ATOM 689 C C . GLN A 1 91 ? -13.039 17.359 19.375 1 59.47 91 GLN A C 1
ATOM 691 O O . GLN A 1 91 ? -12.453 17.219 18.297 1 59.47 91 GLN A O 1
ATOM 696 N N . GLU A 1 92 ? -13.492 18.484 19.672 1 63.41 92 GLU A N 1
ATOM 697 C CA . GLU A 1 92 ? -13.273 19.812 19.109 1 63.41 92 GLU A CA 1
ATOM 698 C C . GLU A 1 92 ? -11.82 20.016 18.719 1 63.41 92 GLU A C 1
ATOM 700 O O . GLU A 1 92 ? -11.508 20.828 17.844 1 63.41 92 GLU A O 1
ATOM 705 N N . ASN A 1 93 ? -10.906 19.188 19 1 83.19 93 ASN A N 1
ATOM 706 C CA . ASN A 1 93 ? -9.5 19.469 18.719 1 83.19 93 ASN A CA 1
ATOM 707 C C . ASN A 1 93 ? -8.82 18.312 18 1 83.19 93 ASN A C 1
ATOM 709 O O . ASN A 1 93 ? -7.625 18.078 18.172 1 83.19 93 ASN A O 1
ATOM 713 N N . ILE A 1 94 ? -9.727 17.703 17.125 1 89 94 ILE A N 1
ATOM 714 C CA . ILE A 1 94 ? -9.188 16.578 16.375 1 89 94 ILE A CA 1
ATOM 715 C C . ILE A 1 94 ? -9.539 16.734 14.898 1 89 94 ILE A C 1
ATOM 717 O O . ILE A 1 94 ? -10.695 17 14.555 1 89 94 ILE A O 1
ATOM 721 N N . LEU A 1 95 ? -8.586 16.719 14.062 1 92.5 95 LEU A N 1
ATOM 722 C CA . LEU A 1 95 ? -8.797 16.703 12.617 1 92.5 95 LEU A CA 1
ATOM 723 C C . LEU A 1 95 ? -8.547 15.305 12.055 1 92.5 95 LEU A C 1
ATOM 725 O O . LEU A 1 95 ? -7.523 14.68 12.359 1 92.5 95 LEU A O 1
ATOM 729 N N . HIS A 1 96 ? -9.484 14.836 11.297 1 94.19 96 HIS A N 1
ATOM 730 C CA . HIS A 1 96 ? -9.328 13.562 10.594 1 94.19 96 HIS A CA 1
ATOM 731 C C . HIS A 1 96 ? -8.953 13.781 9.133 1 94.19 96 HIS A C 1
ATOM 733 O O . HIS A 1 96 ? -9.703 14.414 8.383 1 94.19 96 HIS A O 1
ATOM 739 N N . ILE A 1 97 ? -7.844 13.234 8.742 1 96.75 97 ILE A N 1
ATOM 740 C CA . ILE A 1 97 ? -7.402 13.344 7.352 1 96.75 97 ILE A CA 1
ATOM 741 C C . ILE A 1 97 ? -7.246 11.953 6.75 1 96.75 97 ILE A C 1
ATOM 743 O O . ILE A 1 97 ? -6.375 11.18 7.164 1 96.75 97 ILE A O 1
ATOM 747 N N . SER A 1 98 ? -8.07 11.648 5.816 1 97.19 98 SER A N 1
ATOM 748 C CA . SER A 1 98 ? -8.008 10.375 5.105 1 97.19 98 SER A CA 1
ATOM 749 C C . SER A 1 98 ? -7.16 10.492 3.842 1 97.19 98 SER A C 1
ATOM 751 O O . SER A 1 98 ? -7.371 11.391 3.023 1 97.19 98 SER A O 1
ATOM 753 N N . ILE A 1 99 ? -6.195 9.586 3.756 1 98.12 99 ILE A N 1
ATOM 754 C CA . ILE A 1 99 ? -5.336 9.555 2.578 1 98.12 99 ILE A CA 1
ATOM 755 C C . ILE A 1 99 ? -5.84 8.484 1.605 1 98.12 99 ILE A C 1
ATOM 757 O O . ILE A 1 99 ? -6.203 7.383 2.018 1 98.12 99 ILE A O 1
ATOM 761 N N . LEU A 1 100 ? -5.941 8.836 0.348 1 97.5 100 LEU A N 1
ATOM 762 C CA . LEU A 1 100 ? -6.273 7.828 -0.653 1 97.5 100 LEU A CA 1
ATOM 763 C C . LEU A 1 100 ? -5.441 8.023 -1.915 1 97.5 100 LEU A C 1
ATOM 765 O O . LEU A 1 100 ? -4.793 9.055 -2.084 1 97.5 100 LEU A O 1
ATOM 769 N N . SER A 1 101 ? -5.32 7.035 -2.682 1 97 101 SER A N 1
ATOM 770 C CA . SER A 1 101 ? -4.637 7.051 -3.971 1 97 101 SER A CA 1
ATOM 771 C C . SER A 1 101 ? -5.609 6.777 -5.113 1 97 101 SER A C 1
ATOM 773 O O . SER A 1 101 ? -6.59 6.055 -4.941 1 97 101 SER A O 1
ATOM 775 N N . PRO A 1 102 ? -5.344 7.383 -6.262 1 96.31 102 PRO A N 1
ATOM 776 C CA . PRO A 1 102 ? -6.273 7.207 -7.379 1 96.31 102 PRO A CA 1
ATOM 777 C C . PRO A 1 102 ? -6.086 5.879 -8.102 1 96.31 102 PRO A C 1
ATOM 779 O O . PRO A 1 102 ? -5.695 5.859 -9.273 1 96.31 102 PRO A O 1
ATOM 782 N N . ASN A 1 103 ? -6.465 4.832 -7.477 1 92.88 103 ASN A N 1
ATOM 783 C CA . ASN A 1 103 ? -6.441 3.49 -8.047 1 92.88 103 ASN A CA 1
ATOM 784 C C . ASN A 1 103 ? -7.77 2.77 -7.844 1 92.88 103 ASN A C 1
ATOM 786 O O . ASN A 1 103 ? -8.648 3.27 -7.141 1 92.88 103 ASN A O 1
ATOM 790 N N . ALA A 1 104 ? -7.902 1.684 -8.477 1 91.88 104 ALA A N 1
ATOM 791 C CA . ALA A 1 104 ? -9.188 1 -8.523 1 91.88 104 ALA A CA 1
ATOM 792 C C . ALA A 1 104 ? -9.609 0.517 -7.141 1 91.88 104 ALA A C 1
ATOM 794 O O . ALA A 1 104 ? -10.789 0.564 -6.789 1 91.88 104 ALA A O 1
ATOM 795 N N . GLY A 1 105 ? -8.68 0.055 -6.395 1 89.81 105 GLY A N 1
ATOM 796 C CA . GLY A 1 105 ? -8.984 -0.404 -5.047 1 89.81 105 GLY A CA 1
ATOM 797 C C . GLY A 1 105 ? -9.586 0.679 -4.172 1 89.81 105 GLY A C 1
ATOM 798 O O . GLY A 1 105 ? -10.547 0.431 -3.438 1 89.81 105 GLY A O 1
ATOM 799 N N . CYS A 1 106 ? -9.023 1.817 -4.23 1 93.19 106 CYS A N 1
ATOM 800 C CA . CYS A 1 106 ? -9.562 2.945 -3.477 1 93.19 106 CYS A CA 1
ATOM 801 C C . CYS A 1 106 ? -10.922 3.361 -4.016 1 93.19 106 CYS A C 1
ATOM 803 O O . CYS A 1 106 ? -11.844 3.637 -3.244 1 93.19 106 CYS A O 1
ATOM 805 N N . MET A 1 107 ? -11.039 3.375 -5.336 1 93.06 107 MET A N 1
ATOM 806 C CA . MET A 1 107 ? -12.281 3.852 -5.93 1 93.06 107 MET A CA 1
ATOM 807 C C . MET A 1 107 ? -13.438 2.912 -5.598 1 93.06 107 MET A C 1
ATOM 809 O O . MET A 1 107 ? -14.57 3.359 -5.406 1 93.06 107 MET A O 1
ATOM 813 N N . ALA A 1 108 ? -13.141 1.731 -5.496 1 87.88 108 ALA A N 1
ATOM 814 C CA . ALA A 1 108 ? -14.172 0.739 -5.203 1 87.88 108 ALA A CA 1
ATOM 815 C C . ALA A 1 108 ? -14.719 0.911 -3.787 1 87.88 108 ALA A C 1
ATOM 817 O O . ALA A 1 108 ? -15.898 0.678 -3.535 1 87.88 108 ALA A O 1
ATOM 818 N N . LEU A 1 109 ? -13.898 1.315 -2.906 1 89.81 109 LEU A N 1
ATOM 819 C CA . LEU A 1 109 ? -14.258 1.349 -1.492 1 89.81 109 LEU A CA 1
ATOM 820 C C . LEU A 1 109 ? -14.68 2.752 -1.071 1 89.81 109 LEU A C 1
ATOM 822 O O . LEU A 1 109 ? -15.352 2.924 -0.053 1 89.81 109 LEU A O 1
ATOM 826 N N . PHE A 1 110 ? -14.375 3.76 -1.856 1 95.44 110 PHE A N 1
ATOM 827 C CA . PHE A 1 110 ? -14.438 5.152 -1.428 1 95.44 110 PHE A CA 1
ATOM 828 C C . PHE A 1 110 ? -15.875 5.582 -1.184 1 95.44 110 PHE A C 1
ATOM 830 O O . PHE A 1 110 ? -16.188 6.207 -0.166 1 95.44 110 PHE A O 1
ATOM 837 N N . PRO A 1 111 ? -16.844 5.238 -2.01 1 94.44 111 PRO A N 1
ATOM 838 C CA . PRO A 1 111 ? -18.219 5.699 -1.779 1 94.44 111 PRO A CA 1
ATOM 839 C C . PRO A 1 111 ? -18.75 5.289 -0.41 1 94.44 111 PRO A C 1
ATOM 841 O O . PRO A 1 111 ? -19.422 6.082 0.257 1 94.44 111 PRO A O 1
ATOM 844 N N . GLU A 1 112 ? -18.391 4.121 0.011 1 92.44 112 GLU A N 1
ATOM 845 C CA . GLU A 1 112 ? -18.844 3.643 1.311 1 92.44 112 GLU A CA 1
ATOM 846 C C . GLU A 1 112 ? -18.016 4.23 2.443 1 92.44 112 GLU A C 1
ATOM 848 O O . GLU A 1 112 ? -18.516 4.453 3.545 1 92.44 112 GLU A O 1
ATOM 853 N N . ALA A 1 113 ? -16.844 4.516 2.137 1 93.38 113 ALA A N 1
ATOM 854 C CA . ALA A 1 113 ? -15.906 4.965 3.168 1 93.38 113 ALA A CA 1
ATOM 855 C C . ALA A 1 113 ? -15.984 6.477 3.363 1 93.38 113 ALA A C 1
ATOM 857 O O . ALA A 1 113 ? -15.5 7.004 4.363 1 93.38 113 ALA A O 1
ATOM 858 N N . PHE A 1 114 ? -16.578 7.133 2.453 1 94.81 114 PHE A N 1
ATOM 859 C CA . PHE A 1 114 ? -16.609 8.594 2.469 1 94.81 114 PHE A CA 1
ATOM 860 C C . PHE A 1 114 ? -17.297 9.109 3.727 1 94.81 114 PHE A C 1
ATOM 862 O O . PHE A 1 114 ? -18.359 8.625 4.098 1 94.81 114 PHE A O 1
ATOM 869 N N . ASP A 1 115 ? -16.672 9.992 4.418 1 93.31 115 ASP A N 1
ATOM 870 C CA . ASP A 1 115 ? -17.203 10.711 5.578 1 93.31 115 ASP A CA 1
ATOM 871 C C . ASP A 1 115 ? -17.047 12.219 5.406 1 93.31 115 ASP A C 1
ATOM 873 O O . ASP A 1 115 ? -15.922 12.727 5.316 1 93.31 115 ASP A O 1
ATOM 877 N N . LYS A 1 116 ? -18.156 12.922 5.414 1 92.31 116 LYS A N 1
ATOM 878 C CA . LYS A 1 116 ? -18.172 14.359 5.16 1 92.31 116 LYS A CA 1
ATOM 879 C C . LYS A 1 116 ? -17.453 15.117 6.273 1 92.31 116 LYS A C 1
ATOM 881 O O . LYS A 1 116 ? -17.109 16.297 6.109 1 92.31 116 LYS A O 1
ATOM 886 N N . GLN A 1 117 ? -17.219 14.484 7.371 1 89.94 117 GLN A N 1
ATOM 887 C CA . GLN A 1 117 ? -16.562 15.141 8.492 1 89.94 117 GLN A CA 1
ATOM 888 C C . GLN A 1 117 ? -15.047 15.039 8.367 1 89.94 117 GLN A C 1
ATOM 890 O O . GLN A 1 117 ? -14.312 15.703 9.109 1 89.94 117 GLN A O 1
ATOM 895 N N . HIS A 1 118 ? -14.586 14.242 7.477 1 93.44 118 HIS A N 1
ATOM 896 C CA . HIS A 1 118 ? -13.148 14.062 7.301 1 93.44 118 HIS A CA 1
ATOM 897 C C . HIS A 1 118 ? -12.609 14.953 6.184 1 93.44 118 HIS A C 1
ATOM 899 O O . HIS A 1 118 ? -13.383 15.445 5.355 1 93.44 118 HIS A O 1
ATOM 905 N N . TYR A 1 119 ? -11.375 15.188 6.289 1 96.19 119 TYR A N 1
ATOM 906 C CA . TYR A 1 119 ? -10.648 15.812 5.191 1 96.19 119 TYR A CA 1
ATOM 907 C C . TYR A 1 119 ? -9.836 14.781 4.418 1 96.19 119 TYR A C 1
ATOM 909 O O . TYR A 1 119 ? -9.586 13.68 4.91 1 96.19 119 TYR A O 1
ATOM 917 N N . TYR A 1 120 ? -9.422 15.172 3.17 1 98 120 TYR A N 1
ATOM 918 C CA . TYR A 1 120 ? -8.844 14.156 2.303 1 98 120 TYR A CA 1
ATOM 919 C C . TYR A 1 120 ? -7.602 14.68 1.593 1 98 120 TYR A C 1
ATOM 921 O O . TYR A 1 120 ? -7.535 15.859 1.243 1 98 120 TYR A O 1
ATOM 929 N N . ILE A 1 121 ? -6.629 13.836 1.418 1 98.75 121 ILE A N 1
ATOM 930 C CA . ILE A 1 121 ? -5.461 14.062 0.571 1 98.75 121 ILE A CA 1
ATOM 931 C C . ILE A 1 121 ? -5.355 12.945 -0.468 1 98.75 121 ILE A C 1
ATOM 933 O O . ILE A 1 121 ? -5.438 11.766 -0.13 1 98.75 121 ILE A O 1
ATOM 937 N N . ILE A 1 122 ? -5.258 13.297 -1.749 1 98.69 122 ILE A N 1
ATOM 938 C CA . ILE A 1 122 ? -4.938 12.336 -2.797 1 98.69 122 ILE A CA 1
ATOM 939 C C . ILE A 1 122 ? -3.422 12.203 -2.926 1 98.69 122 ILE A C 1
ATOM 941 O O . ILE A 1 122 ? -2.721 13.188 -3.156 1 98.69 122 ILE A O 1
ATOM 945 N N . ASN A 1 123 ? -2.963 11.016 -2.729 1 98.38 123 ASN A N 1
ATOM 946 C CA . ASN A 1 123 ? -1.528 10.758 -2.811 1 98.38 123 ASN A CA 1
ATOM 947 C C . ASN A 1 123 ? -1.167 9.984 -4.074 1 98.38 123 ASN A C 1
ATOM 949 O O . ASN A 1 123 ? -1.992 9.234 -4.609 1 98.38 123 ASN A O 1
ATOM 953 N N . ASN A 1 124 ? 0.012 10.227 -4.551 1 96.25 124 ASN A N 1
ATOM 954 C CA . ASN A 1 124 ? 0.577 9.508 -5.688 1 96.25 124 ASN A CA 1
ATOM 955 C C . ASN A 1 124 ? -0.243 9.734 -6.953 1 96.25 124 ASN A C 1
ATOM 957 O O . ASN A 1 124 ? -0.523 8.789 -7.691 1 96.25 124 ASN A O 1
ATOM 961 N N . GLU A 1 125 ? -0.65 10.93 -7.129 1 96.88 125 GLU A N 1
ATOM 962 C CA . GLU A 1 125 ? -1.403 11.273 -8.328 1 96.88 125 GLU A CA 1
ATOM 963 C C . GLU A 1 125 ? -0.52 11.211 -9.57 1 96.88 125 GLU A C 1
ATOM 965 O O . GLU A 1 125 ? 0.571 11.781 -9.594 1 96.88 125 GLU A O 1
ATOM 970 N N . ASN A 1 126 ? -0.957 10.562 -10.5 1 91.69 126 ASN A N 1
ATOM 971 C CA . ASN A 1 126 ? -0.302 10.406 -11.789 1 91.69 126 ASN A CA 1
ATOM 972 C C . ASN A 1 126 ? -1.263 10.688 -12.945 1 91.69 126 ASN A C 1
ATOM 974 O O . ASN A 1 126 ? -2.146 9.883 -13.234 1 91.69 126 ASN A O 1
ATOM 978 N N . ASP A 1 127 ? -1.021 11.773 -13.633 1 89.06 127 ASP A N 1
ATOM 979 C CA . ASP A 1 127 ? -1.973 12.18 -14.664 1 89.06 127 ASP A CA 1
ATOM 980 C C . ASP A 1 127 ? -1.52 11.711 -16.047 1 89.06 127 ASP A C 1
ATOM 982 O O . ASP A 1 127 ? -2.062 12.148 -17.062 1 89.06 127 ASP A O 1
ATOM 986 N N . ARG A 1 128 ? -0.538 10.875 -16.047 1 86.88 128 ARG A N 1
ATOM 987 C CA . ARG A 1 128 ? -0.01 10.375 -17.312 1 86.88 128 ARG A CA 1
ATOM 988 C C . ARG A 1 128 ? -0.931 9.312 -17.906 1 86.88 128 ARG A C 1
ATOM 990 O O . ARG A 1 128 ? -0.865 9.031 -19.094 1 86.88 128 ARG A O 1
ATOM 997 N N . TYR A 1 129 ? -1.78 8.766 -17.016 1 87.44 129 TYR A N 1
ATOM 998 C CA . TYR A 1 129 ? -2.635 7.668 -17.453 1 87.44 129 TYR A CA 1
ATOM 999 C C . TYR A 1 129 ? -4.105 8.023 -17.281 1 87.44 129 TYR A C 1
ATOM 1001 O O . TYR A 1 129 ? -4.461 8.844 -16.438 1 87.44 129 TYR A O 1
ATOM 1009 N N . ASN A 1 130 ? -4.898 7.43 -18.047 1 89.5 130 ASN A N 1
ATOM 1010 C CA . ASN A 1 130 ? -6.316 7.773 -18.078 1 89.5 130 ASN A CA 1
ATOM 1011 C C . ASN A 1 130 ? -7.023 7.402 -16.781 1 89.5 130 ASN A C 1
ATOM 1013 O O . ASN A 1 130 ? -7.727 8.227 -16.203 1 89.5 130 ASN A O 1
ATOM 1017 N N . PHE A 1 131 ? -6.73 6.301 -16.312 1 91.38 131 PHE A N 1
ATOM 1018 C CA . PHE A 1 131 ? -7.496 5.844 -15.156 1 91.38 131 PHE A CA 1
ATOM 1019 C C . PHE A 1 131 ? -7.156 6.672 -13.922 1 91.38 131 PHE A C 1
ATOM 1021 O O . PHE A 1 131 ? -8.047 7.227 -13.273 1 91.38 131 PHE A O 1
ATOM 1028 N N . PRO A 1 132 ? -5.895 6.75 -13.594 1 93.62 132 PRO A N 1
ATOM 1029 C CA . PRO A 1 132 ? -5.594 7.562 -12.414 1 93.62 132 PRO A CA 1
ATOM 1030 C C . PRO A 1 132 ? -6.133 8.984 -12.531 1 93.62 132 PRO A C 1
ATOM 1032 O O . PRO A 1 132 ? -6.578 9.562 -11.531 1 93.62 132 PRO A O 1
ATOM 1035 N N . ARG A 1 133 ? -6.094 9.492 -13.68 1 94.88 133 ARG A N 1
ATOM 1036 C CA . ARG A 1 133 ? -6.629 10.836 -13.898 1 94.88 133 ARG A CA 1
ATOM 1037 C C . ARG A 1 133 ? -8.125 10.883 -13.594 1 94.88 133 ARG A C 1
ATOM 1039 O O . ARG A 1 133 ? -8.594 11.766 -12.875 1 94.88 133 ARG A O 1
ATOM 1046 N N . ALA A 1 134 ? -8.852 9.984 -14.164 1 95.25 134 ALA A N 1
ATOM 1047 C CA . ALA A 1 134 ? -10.289 9.906 -13.93 1 95.25 134 ALA A CA 1
ATOM 1048 C C . ALA A 1 134 ? -10.602 9.633 -12.461 1 95.25 134 ALA A C 1
ATOM 1050 O O . ALA A 1 134 ? -11.531 10.211 -11.898 1 95.25 134 ALA A O 1
ATOM 1051 N N . ALA A 1 135 ? -9.844 8.75 -11.906 1 96.44 135 ALA A N 1
ATOM 1052 C CA . ALA A 1 135 ? -10.023 8.414 -10.492 1 96.44 135 ALA A CA 1
ATOM 1053 C C . ALA A 1 135 ? -9.797 9.633 -9.602 1 96.44 135 ALA A C 1
ATOM 1055 O O . ALA A 1 135 ? -10.562 9.875 -8.672 1 96.44 135 ALA A O 1
ATOM 1056 N N . SER A 1 136 ? -8.75 10.359 -9.898 1 97.5 136 SER A N 1
ATOM 1057 C CA . SER A 1 136 ? -8.469 11.57 -9.148 1 97.5 136 SER A CA 1
ATOM 1058 C C . SER A 1 136 ? -9.617 12.57 -9.258 1 97.5 136 SER A C 1
ATOM 1060 O O . SER A 1 136 ? -10.039 13.156 -8.258 1 97.5 136 SER A O 1
ATOM 1062 N N . GLN A 1 137 ? -10.109 12.719 -10.414 1 97.12 137 GLN A N 1
ATOM 1063 C CA . GLN A 1 137 ? -11.234 13.625 -10.633 1 97.12 137 GLN A CA 1
ATOM 1064 C C . GLN A 1 137 ? -12.469 13.156 -9.867 1 97.12 137 GLN A C 1
ATOM 1066 O O . GLN A 1 137 ? -13.195 13.969 -9.289 1 97.12 137 GLN A O 1
ATOM 1071 N N . PHE A 1 138 ? -12.695 11.906 -9.891 1 97 138 PHE A N 1
ATOM 1072 C CA . PHE A 1 138 ? -13.805 11.312 -9.148 1 97 138 PHE A CA 1
ATOM 1073 C C . PHE A 1 138 ? -13.727 11.68 -7.672 1 97 138 PHE A C 1
ATOM 1075 O O . PHE A 1 138 ? -14.719 12.094 -7.078 1 97 138 PHE A O 1
ATOM 1082 N N . VAL A 1 139 ? -12.562 11.539 -7.086 1 97.75 139 VAL A N 1
ATOM 1083 C CA . VAL A 1 139 ? -12.367 11.859 -5.676 1 97.75 139 VAL A CA 1
ATOM 1084 C C . VAL A 1 139 ? -12.617 13.352 -5.441 1 97.75 139 VAL A C 1
ATOM 1086 O O . VAL A 1 139 ? -13.32 13.727 -4.5 1 97.75 139 VAL A O 1
ATOM 1089 N N . GLN A 1 140 ? -12.055 14.164 -6.301 1 97.88 140 GLN A N 1
ATOM 1090 C CA . GLN A 1 140 ? -12.211 15.609 -6.172 1 97.88 140 GLN A CA 1
ATOM 1091 C C . GLN A 1 140 ? -13.68 16.016 -6.219 1 97.88 140 GLN A C 1
ATOM 1093 O O . GLN A 1 140 ? -14.125 16.844 -5.434 1 97.88 140 GLN A O 1
ATOM 1098 N N . ASP A 1 141 ? -14.414 15.414 -7.074 1 97.56 141 ASP A N 1
ATOM 1099 C CA . ASP A 1 141 ? -15.836 15.711 -7.223 1 97.56 141 ASP A CA 1
ATOM 1100 C C . ASP A 1 141 ? -16.609 15.305 -5.969 1 97.56 141 ASP A C 1
ATOM 1102 O O . ASP A 1 141 ? -17.594 15.969 -5.598 1 97.56 141 ASP A O 1
ATOM 1106 N N . MET A 1 142 ? -16.219 14.312 -5.367 1 97.06 142 MET A N 1
ATOM 1107 C CA . MET A 1 142 ? -16.938 13.789 -4.211 1 97.06 142 MET A CA 1
ATOM 1108 C C . MET A 1 142 ? -16.578 14.578 -2.951 1 97.06 142 MET A C 1
ATOM 1110 O O . MET A 1 142 ? -17.469 14.914 -2.16 1 97.06 142 MET A O 1
ATOM 1114 N N . VAL A 1 143 ? -15.297 14.859 -2.789 1 97.19 143 VAL A N 1
ATOM 1115 C CA . VAL A 1 143 ? -14.836 15.414 -1.519 1 97.19 143 VAL A CA 1
ATOM 1116 C C . VAL A 1 143 ? -15.023 16.938 -1.519 1 97.19 143 VAL A C 1
ATOM 1118 O O . VAL A 1 143 ? -15.188 17.547 -0.46 1 97.19 143 VAL A O 1
ATOM 1121 N N . GLN A 1 144 ? -14.859 17.625 -2.684 1 96.44 144 GLN A N 1
ATOM 1122 C CA . GLN A 1 144 ? -15.07 19.047 -2.881 1 96.44 144 GLN A CA 1
ATOM 1123 C C . GLN A 1 144 ? -14.234 19.875 -1.901 1 96.44 144 GLN A C 1
ATOM 1125 O O . GLN A 1 144 ? -13.008 19.781 -1.888 1 96.44 144 GLN A O 1
ATOM 1130 N N . ASP A 1 145 ? -14.891 20.547 -0.972 1 95.62 145 ASP A N 1
ATOM 1131 C CA . ASP A 1 145 ? -14.203 21.5 -0.115 1 95.62 145 ASP A CA 1
ATOM 1132 C C . ASP A 1 145 ? -13.406 20.797 0.976 1 95.62 145 ASP A C 1
ATOM 1134 O O . ASP A 1 145 ? -12.578 21.406 1.646 1 95.62 145 ASP A O 1
ATOM 1138 N N . ASN A 1 146 ? -13.594 19.547 1.076 1 96.25 146 ASN A N 1
ATOM 1139 C CA . ASN A 1 146 ? -12.898 18.797 2.113 1 96.25 146 ASN A CA 1
ATOM 1140 C C . ASN A 1 146 ? -11.531 18.312 1.632 1 96.25 146 ASN A C 1
ATOM 1142 O O . ASN A 1 146 ? -10.773 17.719 2.398 1 96.25 146 ASN A O 1
ATOM 1146 N N . LEU A 1 147 ? -11.172 18.656 0.396 1 97.94 147 LEU A N 1
ATOM 1147 C CA . LEU A 1 147 ? -9.867 18.281 -0.127 1 97.94 147 LEU A CA 1
ATOM 1148 C C . LEU A 1 147 ? -8.789 19.234 0.369 1 97.94 147 LEU A C 1
ATOM 1150 O O . LEU A 1 147 ? -8.852 20.438 0.1 1 97.94 147 LEU A O 1
ATOM 1154 N N . ILE A 1 148 ? -7.793 18.656 1.038 1 97.31 148 ILE A N 1
ATOM 1155 C CA . ILE A 1 148 ? -6.672 19.422 1.569 1 97.31 148 ILE A CA 1
ATOM 1156 C C . ILE A 1 148 ? -5.641 19.656 0.47 1 97.31 148 ILE A C 1
ATOM 1158 O O . ILE A 1 148 ? -5.035 20.734 0.395 1 97.31 148 ILE A O 1
ATOM 1162 N N . GLY A 1 149 ? -5.398 18.562 -0.251 1 98.06 149 GLY A N 1
ATOM 1163 C CA . GLY A 1 149 ? -4.402 18.688 -1.304 1 98.06 149 GLY A CA 1
ATOM 1164 C C . GLY A 1 149 ? -4.188 17.406 -2.076 1 98.06 149 GLY A C 1
ATOM 1165 O O . GLY A 1 149 ? -4.812 16.375 -1.779 1 98.06 149 GLY A O 1
ATOM 1166 N N . ILE A 1 150 ? -3.383 17.547 -3.113 1 98.56 150 ILE A N 1
ATOM 1167 C CA . ILE A 1 150 ? -2.984 16.469 -3.994 1 98.56 150 ILE A CA 1
ATOM 1168 C C . ILE A 1 150 ? -1.462 16.359 -4.035 1 98.56 150 ILE A C 1
ATOM 1170 O O . ILE A 1 150 ? -0.774 17.359 -4.266 1 98.56 150 ILE A O 1
ATOM 1174 N N . ILE A 1 151 ? -0.98 15.195 -3.688 1 98.75 151 ILE A N 1
ATOM 1175 C CA . ILE A 1 151 ? 0.451 14.93 -3.797 1 98.75 151 ILE A CA 1
ATOM 1176 C C . ILE A 1 151 ? 0.743 14.18 -5.09 1 98.75 151 ILE A C 1
ATOM 1178 O O . ILE A 1 151 ? 0.264 13.055 -5.285 1 98.75 151 ILE A O 1
ATOM 1182 N N . ARG A 1 152 ? 1.507 14.836 -5.922 1 97.88 152 ARG A N 1
ATOM 1183 C CA . ARG A 1 152 ? 1.854 14.219 -7.199 1 97.88 152 ARG A CA 1
ATOM 1184 C C . ARG A 1 152 ? 2.898 13.125 -7.016 1 97.88 152 ARG A C 1
ATOM 1186 O O . ARG A 1 152 ? 3.738 13.203 -6.117 1 97.88 152 ARG A O 1
ATOM 1193 N N . GLN A 1 153 ? 2.799 12.086 -7.809 1 95.69 153 GLN A N 1
ATOM 1194 C CA . GLN A 1 153 ? 3.832 11.055 -7.824 1 95.69 153 GLN A CA 1
ATOM 1195 C C . GLN A 1 153 ? 5.199 11.656 -8.133 1 95.69 153 GLN A C 1
ATOM 1197 O O . GLN A 1 153 ? 5.34 12.445 -9.062 1 95.69 153 GLN A O 1
ATOM 1202 N N . ASP A 1 154 ? 6.207 11.289 -7.344 1 95.44 154 ASP A N 1
ATOM 1203 C CA . ASP A 1 154 ? 7.562 11.82 -7.469 1 95.44 154 ASP A CA 1
ATOM 1204 C C . ASP A 1 154 ? 8.594 10.797 -6.992 1 95.44 154 ASP A C 1
ATOM 1206 O O . ASP A 1 154 ? 8.633 10.453 -5.812 1 95.44 154 ASP A O 1
ATOM 1210 N N . GLU A 1 155 ? 9.461 10.383 -7.887 1 92.44 155 GLU A N 1
ATOM 1211 C CA . GLU A 1 155 ? 10.453 9.352 -7.574 1 92.44 155 GLU A CA 1
ATOM 1212 C C . GLU A 1 155 ? 11.438 9.844 -6.52 1 92.44 155 GLU A C 1
ATOM 1214 O O . GLU A 1 155 ? 12.039 9.039 -5.801 1 92.44 155 GLU A O 1
ATOM 1219 N N . ALA A 1 156 ? 11.57 11.125 -6.434 1 95.44 156 ALA A N 1
ATOM 1220 C CA . ALA A 1 156 ? 12.5 11.703 -5.461 1 95.44 156 ALA A CA 1
ATOM 1221 C C . ALA A 1 156 ? 12.109 11.312 -4.035 1 95.44 156 ALA A C 1
ATOM 1223 O O . ALA A 1 156 ? 12.969 11.234 -3.152 1 95.44 156 ALA A O 1
ATOM 1224 N N . VAL A 1 157 ? 10.852 11.047 -3.779 1 95 157 VAL A N 1
ATOM 1225 C CA . VAL A 1 157 ? 10.375 10.672 -2.451 1 95 157 VAL A CA 1
ATOM 1226 C C . VAL A 1 157 ? 11.016 9.344 -2.029 1 95 157 VAL A C 1
ATOM 1228 O O . VAL A 1 157 ? 11.594 9.242 -0.946 1 95 157 VAL A O 1
ATOM 1231 N N . ASN A 1 158 ? 10.914 8.383 -2.912 1 92.75 158 ASN A N 1
ATOM 1232 C CA . ASN A 1 158 ? 11.5 7.078 -2.635 1 92.75 158 ASN A CA 1
ATOM 1233 C C . ASN A 1 158 ? 13.023 7.152 -2.557 1 92.75 158 ASN A C 1
ATOM 1235 O O . ASN A 1 158 ? 13.641 6.48 -1.727 1 92.75 158 ASN A O 1
ATOM 1239 N N . GLU A 1 159 ? 13.578 7.918 -3.418 1 93.56 159 GLU A N 1
ATOM 1240 C CA . GLU A 1 159 ? 15.031 8.062 -3.434 1 93.56 159 GLU A CA 1
ATOM 1241 C C . GLU A 1 159 ? 15.539 8.68 -2.135 1 93.56 159 GLU A C 1
ATOM 1243 O O . GLU A 1 159 ? 16.516 8.203 -1.554 1 93.56 159 GLU A O 1
ATOM 1248 N N . ALA A 1 160 ? 14.891 9.703 -1.742 1 93.31 160 ALA A N 1
ATOM 1249 C CA . ALA A 1 160 ? 15.258 10.359 -0.49 1 93.31 160 ALA A CA 1
ATOM 1250 C C . ALA A 1 160 ? 15.172 9.383 0.683 1 93.31 160 ALA A C 1
ATOM 1252 O O . ALA A 1 160 ? 16.078 9.32 1.512 1 93.31 160 ALA A O 1
ATOM 1253 N N . LEU A 1 161 ? 14.109 8.656 0.708 1 91.25 161 LEU A N 1
ATOM 1254 C CA . LEU A 1 161 ? 13.922 7.664 1.762 1 91.25 161 LEU A CA 1
ATOM 1255 C C . LEU A 1 161 ? 15.023 6.617 1.722 1 91.25 161 LEU A C 1
ATOM 1257 O O . LEU A 1 161 ? 15.578 6.25 2.762 1 91.25 161 LEU A O 1
ATOM 1261 N N . GLY A 1 162 ? 15.367 6.18 0.553 1 88.75 162 GLY A N 1
ATOM 1262 C CA . GLY A 1 162 ? 16.438 5.195 0.39 1 88.75 162 GLY A CA 1
ATOM 1263 C C . GLY A 1 162 ? 17.781 5.688 0.881 1 88.75 162 GLY A C 1
ATOM 1264 O O . GLY A 1 162 ? 18.609 4.895 1.315 1 88.75 162 GLY A O 1
ATOM 1265 N N . LYS A 1 163 ? 17.953 6.977 0.776 1 89.19 163 LYS A N 1
ATOM 1266 C CA . LYS A 1 163 ? 19.203 7.586 1.208 1 89.19 163 LYS A CA 1
ATOM 1267 C C . LYS A 1 163 ? 19.109 8.062 2.654 1 89.19 163 LYS A C 1
ATOM 1269 O O . LYS A 1 163 ? 20.062 8.648 3.184 1 89.19 163 LYS A O 1
ATOM 1274 N N . LEU A 1 164 ? 17.953 7.871 3.207 1 86.88 164 LEU A N 1
ATOM 1275 C CA . LEU A 1 164 ? 17.688 8.289 4.578 1 86.88 164 LEU A CA 1
ATOM 1276 C C . LEU A 1 164 ? 17.891 9.789 4.738 1 86.88 164 LEU A C 1
ATOM 1278 O O . LEU A 1 164 ? 18.516 10.234 5.699 1 86.88 164 LEU A O 1
ATOM 1282 N N . GLN A 1 165 ? 17.438 10.547 3.742 1 89.44 165 GLN A N 1
ATOM 1283 C CA . GLN A 1 165 ? 17.484 12 3.779 1 89.44 165 GLN A CA 1
ATOM 1284 C C . GLN A 1 165 ? 16.094 12.609 3.652 1 89.44 165 GLN A C 1
ATOM 1286 O O . GLN A 1 165 ? 15.25 12.086 2.926 1 89.44 165 GLN A O 1
ATOM 1291 N N . PRO A 1 166 ? 15.945 13.711 4.363 1 91.06 166 PRO A N 1
ATOM 1292 C CA . PRO A 1 166 ? 14.688 14.422 4.105 1 91.06 166 PRO A CA 1
ATOM 1293 C C . PRO A 1 166 ? 14.562 14.891 2.66 1 91.06 166 PRO A C 1
ATOM 1295 O O . PRO A 1 166 ? 15.555 15.289 2.045 1 91.06 166 PRO A O 1
ATOM 1298 N N . LEU A 1 167 ? 13.375 14.883 2.227 1 94.69 167 LEU A N 1
ATOM 1299 C CA . LEU A 1 167 ? 13.117 15.203 0.826 1 94.69 167 LEU A CA 1
ATOM 1300 C C . LEU A 1 167 ? 13.602 16.609 0.486 1 94.69 167 LEU A C 1
ATOM 1302 O O . LEU A 1 167 ? 14.18 16.828 -0.583 1 94.69 167 LEU A O 1
ATOM 1306 N N . HIS A 1 168 ? 13.43 17.547 1.431 1 94.06 168 HIS A N 1
ATOM 1307 C CA . HIS A 1 168 ? 13.781 18.938 1.14 1 94.06 168 HIS A CA 1
ATOM 1308 C C . HIS A 1 168 ? 15.289 19.094 0.99 1 94.06 168 HIS A C 1
ATOM 1310 O O . HIS A 1 168 ? 15.75 20.031 0.321 1 94.06 168 HIS A O 1
ATOM 1316 N N . LEU A 1 169 ? 16.094 18.266 1.58 1 93.06 169 LEU A N 1
ATOM 1317 C CA . LEU A 1 169 ? 17.547 18.297 1.441 1 93.06 169 LEU A CA 1
ATOM 1318 C C . LEU A 1 169 ? 17.984 17.516 0.211 1 93.06 169 LEU A C 1
ATOM 1320 O O . LEU A 1 169 ? 18.844 17.984 -0.542 1 93.06 169 LEU A O 1
ATOM 1324 N N . TYR A 1 170 ? 17.375 16.406 -0.019 1 94.12 170 TYR A N 1
ATOM 1325 C CA . TYR A 1 170 ? 17.75 15.531 -1.116 1 94.12 170 TYR A CA 1
ATOM 1326 C C . TYR A 1 170 ? 17.328 16.109 -2.459 1 94.12 170 TYR A C 1
ATOM 1328 O O . TYR A 1 170 ? 18.094 16.094 -3.426 1 94.12 170 TYR A O 1
ATOM 1336 N N . ALA A 1 171 ? 16.125 16.594 -2.502 1 96.56 171 ALA A N 1
ATOM 1337 C CA . ALA A 1 171 ? 15.523 17.094 -3.736 1 96.56 171 ALA A CA 1
ATOM 1338 C C . ALA A 1 171 ? 14.695 18.359 -3.473 1 96.56 171 ALA A C 1
ATOM 1340 O O . ALA A 1 171 ? 13.469 18.312 -3.535 1 96.56 171 ALA A O 1
ATOM 1341 N N . PRO A 1 172 ? 15.344 19.453 -3.33 1 96.44 172 PRO A N 1
ATOM 1342 C CA . PRO A 1 172 ? 14.648 20.703 -2.969 1 96.44 172 PRO A CA 1
ATOM 1343 C C . PRO A 1 172 ? 13.664 21.156 -4.043 1 96.44 172 PRO A C 1
ATOM 1345 O O . PRO A 1 172 ? 12.773 21.953 -3.764 1 96.44 172 PRO A O 1
ATOM 1348 N N . THR A 1 173 ? 13.789 20.625 -5.273 1 97.12 173 THR A N 1
ATOM 1349 C CA . THR A 1 173 ? 12.914 21.047 -6.359 1 97.12 173 THR A CA 1
ATOM 1350 C C . THR A 1 173 ? 11.852 19.984 -6.645 1 97.12 173 THR A C 1
ATOM 1352 O O . THR A 1 173 ? 11.18 20.031 -7.676 1 97.12 173 THR A O 1
ATOM 1355 N N . SER A 1 174 ? 11.703 19.062 -5.75 1 97.06 174 SER A N 1
ATOM 1356 C CA . SER A 1 174 ? 10.719 17.984 -5.887 1 97.06 174 SER A CA 1
ATOM 1357 C C . SER A 1 174 ? 9.305 18.531 -5.961 1 97.06 174 SER A C 1
ATOM 1359 O O . SER A 1 174 ? 8.93 19.422 -5.188 1 97.06 174 SER A O 1
ATOM 1361 N N . VAL A 1 175 ? 8.57 17.984 -6.914 1 97.88 175 VAL A N 1
ATOM 1362 C CA . VAL A 1 175 ? 7.184 18.422 -7.043 1 97.88 175 VAL A CA 1
ATOM 1363 C C . VAL A 1 175 ? 6.371 17.938 -5.844 1 97.88 175 VAL A C 1
ATOM 1365 O O . VAL A 1 175 ? 5.48 18.641 -5.367 1 97.88 175 VAL A O 1
ATOM 1368 N N . ALA A 1 176 ? 6.664 16.766 -5.344 1 98.38 176 ALA A N 1
ATOM 1369 C CA . ALA A 1 176 ? 5.973 16.25 -4.168 1 98.38 176 ALA A CA 1
ATOM 1370 C C . ALA A 1 176 ? 6.262 17.094 -2.936 1 98.38 176 ALA A C 1
ATOM 1372 O O . ALA A 1 176 ? 5.383 17.297 -2.096 1 98.38 176 ALA A O 1
ATOM 1373 N N . LEU A 1 177 ? 7.516 17.578 -2.869 1 98.12 177 LEU A N 1
ATOM 1374 C CA . LEU A 1 177 ? 7.867 18.438 -1.747 1 98.12 177 LEU A CA 1
ATOM 1375 C C . LEU A 1 177 ? 6.973 19.672 -1.706 1 98.12 177 LEU A C 1
ATOM 1377 O O . LEU A 1 177 ? 6.453 20.031 -0.647 1 98.1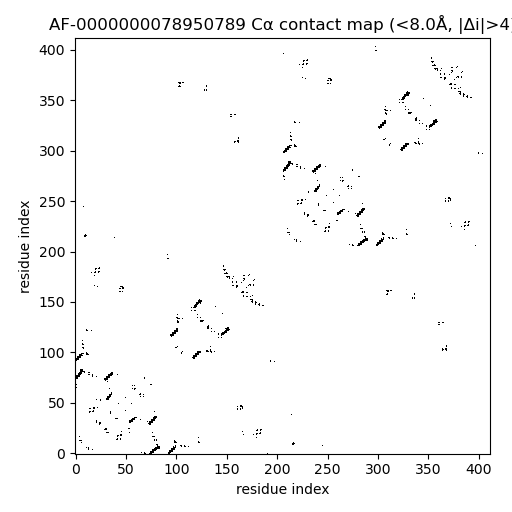2 177 LEU A O 1
ATOM 1381 N N . LYS A 1 178 ? 6.875 20.25 -2.854 1 98.56 178 LYS A N 1
ATOM 1382 C CA . LYS A 1 178 ? 6 21.422 -2.953 1 98.56 178 LYS A CA 1
ATOM 1383 C C . LYS A 1 178 ? 4.574 21.078 -2.535 1 98.56 178 LYS A C 1
ATOM 1385 O O . LYS A 1 178 ? 3.92 21.859 -1.847 1 98.56 178 LYS A O 1
ATOM 1390 N N . ASP A 1 179 ? 4.109 19.969 -2.973 1 98.81 179 ASP A N 1
ATOM 1391 C CA . ASP A 1 179 ? 2.756 19.531 -2.639 1 98.81 179 ASP A CA 1
ATOM 1392 C C . ASP A 1 179 ? 2.615 19.281 -1.141 1 98.81 179 ASP A C 1
ATOM 1394 O O . ASP A 1 179 ? 1.603 19.641 -0.537 1 98.81 179 ASP A O 1
ATOM 1398 N N . PHE A 1 180 ? 3.598 18.641 -0.491 1 98.56 180 PHE A N 1
ATOM 1399 C CA . PHE A 1 180 ? 3.59 18.453 0.954 1 98.56 180 PHE A CA 1
ATOM 1400 C C . PHE A 1 180 ? 3.541 19.781 1.684 1 98.56 180 PHE A C 1
ATOM 1402 O O . PHE A 1 180 ? 2.781 19.953 2.641 1 98.56 180 PHE A O 1
ATOM 1409 N N . ASP A 1 181 ? 4.336 20.719 1.207 1 98.62 181 ASP A N 1
ATOM 1410 C CA . ASP A 1 181 ? 4.355 22.047 1.804 1 98.62 181 ASP A CA 1
ATOM 1411 C C . ASP A 1 181 ? 2.988 22.719 1.707 1 98.62 181 ASP A C 1
ATOM 1413 O O . ASP A 1 181 ? 2.52 23.328 2.67 1 98.62 181 ASP A O 1
ATOM 1417 N N . ASN A 1 182 ? 2.408 22.594 0.586 1 98.69 182 ASN A N 1
ATOM 1418 C CA . ASN A 1 182 ? 1.076 23.172 0.402 1 98.69 182 ASN A CA 1
ATOM 1419 C C . ASN A 1 182 ? 0.064 22.547 1.357 1 98.69 182 ASN A C 1
ATOM 1421 O O . ASN A 1 182 ? -0.779 23.234 1.92 1 98.69 182 ASN A O 1
ATOM 1425 N N . CYS A 1 183 ? 0.082 21.266 1.531 1 98.69 183 CYS A N 1
ATOM 1426 C CA . CYS A 1 183 ? -0.804 20.578 2.465 1 98.69 183 CYS A CA 1
ATOM 1427 C C . CYS A 1 183 ? -0.573 21.062 3.891 1 98.69 183 CYS A C 1
ATOM 1429 O O . CYS A 1 183 ? -1.525 21.25 4.648 1 98.69 183 CYS A O 1
ATOM 1431 N N . ALA A 1 184 ? 0.718 21.25 4.219 1 98.44 184 ALA A N 1
ATOM 1432 C CA . ALA A 1 184 ? 1.055 21.734 5.551 1 98.44 184 ALA A CA 1
ATOM 1433 C C . ALA A 1 184 ? 0.462 23.125 5.785 1 98.44 184 ALA A C 1
ATOM 1435 O O . ALA A 1 184 ? -0.1 23.391 6.848 1 98.44 184 ALA A O 1
ATOM 1436 N N . HIS A 1 185 ? 0.544 23.984 4.812 1 98.19 185 HIS A N 1
ATOM 1437 C CA . HIS A 1 185 ? -0.037 25.328 4.918 1 98.19 185 HIS A CA 1
ATOM 1438 C C . HIS A 1 185 ? -1.551 25.25 5.086 1 98.19 185 HIS A C 1
ATOM 1440 O O . HIS A 1 185 ? -2.123 25.969 5.906 1 98.19 185 HIS A O 1
ATOM 1446 N N . GLN A 1 186 ? -2.166 24.406 4.34 1 97.38 186 GLN A N 1
ATOM 1447 C CA . GLN A 1 186 ? -3.613 24.25 4.441 1 97.38 186 GLN A CA 1
ATOM 1448 C C . GLN A 1 186 ? -4.016 23.734 5.816 1 97.38 186 GLN A C 1
ATOM 1450 O O . GLN A 1 186 ? -5.016 24.172 6.383 1 97.38 186 GLN A O 1
ATOM 1455 N N . LEU A 1 187 ? -3.258 22.812 6.27 1 96.94 187 LEU A N 1
ATOM 1456 C CA . LEU A 1 187 ? -3.51 22.25 7.594 1 96.94 187 LEU A CA 1
ATOM 1457 C C . LEU A 1 187 ? -3.438 23.344 8.664 1 96.94 187 LEU A C 1
ATOM 1459 O O . LEU A 1 187 ? -4.293 23.406 9.547 1 96.94 187 LEU A O 1
ATOM 1463 N N . LEU A 1 188 ? -2.463 24.234 8.586 1 96.38 188 LEU A N 1
ATOM 1464 C CA . LEU A 1 188 ? -2.309 25.328 9.547 1 96.38 188 LEU A CA 1
ATOM 1465 C C . LEU A 1 188 ? -3.5 26.281 9.484 1 96.38 188 LEU A C 1
ATOM 1467 O O . LEU A 1 188 ? -3.988 26.734 10.516 1 96.38 188 LEU A O 1
ATOM 1471 N N . ARG A 1 189 ? -3.945 26.5 8.297 1 94.69 189 ARG A N 1
ATOM 1472 C CA . ARG A 1 189 ? -5.113 27.359 8.141 1 94.69 189 ARG A CA 1
ATOM 1473 C C . ARG A 1 189 ? -6.34 26.75 8.805 1 94.69 189 ARG A C 1
ATOM 1475 O O . ARG A 1 189 ? -7.102 27.438 9.477 1 94.69 189 ARG A O 1
ATOM 1482 N N . MET A 1 190 ? -6.477 25.5 8.625 1 91.81 190 MET A N 1
ATOM 1483 C CA . MET A 1 190 ? -7.613 24.797 9.211 1 91.81 190 MET A CA 1
ATOM 1484 C C . MET A 1 190 ? -7.551 24.812 10.734 1 91.81 190 MET A C 1
ATOM 1486 O O . MET A 1 190 ? -8.57 25 11.398 1 91.81 190 MET A O 1
ATOM 1490 N N . ILE A 1 191 ? -6.379 24.625 11.219 1 90.06 191 ILE A N 1
ATOM 1491 C CA . ILE A 1 191 ? -6.18 24.594 12.664 1 90.06 191 ILE A CA 1
ATOM 1492 C C . ILE A 1 191 ? -6.484 25.984 13.242 1 90.06 191 ILE A C 1
ATOM 1494 O O . ILE A 1 191 ? -7.133 26.094 14.281 1 90.06 191 ILE A O 1
ATOM 1498 N N . GLU A 1 192 ? -6.043 26.953 12.57 1 87.75 192 GLU A N 1
ATOM 1499 C CA . GLU A 1 192 ? -6.285 28.328 13.016 1 87.75 192 GLU A CA 1
ATOM 1500 C C . GLU A 1 192 ? -7.777 28.656 13 1 87.75 192 GLU A C 1
ATOM 1502 O O . GLU A 1 192 ? -8.281 29.328 13.906 1 87.75 192 GLU A O 1
ATOM 1507 N N . MET A 1 193 ? -8.398 28.141 12.039 1 84 193 MET A N 1
ATOM 1508 C CA . MET A 1 193 ? -9.836 28.391 11.922 1 84 193 MET A CA 1
ATOM 1509 C C . MET A 1 193 ? -10.602 27.656 13.016 1 84 193 MET A C 1
ATOM 1511 O O . MET A 1 193 ? -11.609 28.156 13.516 1 84 193 MET A O 1
ATOM 1515 N N . ASN A 1 194 ? -10.188 26.469 13.297 1 78.94 194 ASN A N 1
ATOM 1516 C CA . ASN A 1 194 ? -10.836 25.688 14.344 1 78.94 194 ASN A CA 1
ATOM 1517 C C . ASN A 1 194 ? -10.648 26.328 15.719 1 78.94 194 ASN A C 1
ATOM 1519 O O . ASN A 1 194 ? -11.555 26.297 16.547 1 78.94 194 ASN A O 1
ATOM 1523 N N . ILE A 1 195 ? -9.516 26.938 15.977 1 74.81 195 ILE A N 1
ATOM 1524 C CA . ILE A 1 195 ? -9.219 27.578 17.25 1 74.81 195 ILE A CA 1
ATOM 1525 C C . ILE A 1 195 ? -10.031 28.875 17.375 1 74.81 195 ILE A C 1
ATOM 1527 O O . ILE A 1 195 ? -10.555 29.172 18.453 1 74.81 195 ILE A O 1
ATOM 1531 N N . SER A 1 196 ? -10.117 29.547 16.25 1 72.25 196 SER A N 1
ATOM 1532 C CA . SER A 1 196 ? -10.859 30.797 16.266 1 72.25 196 SER A CA 1
ATOM 1533 C C . SER A 1 196 ? -12.344 30.562 16.5 1 72.25 196 SER A C 1
ATOM 1535 O O . SER A 1 196 ? -13 31.328 17.203 1 72.25 196 SER A O 1
ATOM 1537 N N . ARG A 1 197 ? -12.844 29.547 15.992 1 69.06 197 ARG A N 1
ATOM 1538 C CA . ARG A 1 197 ? -14.258 29.234 16.156 1 69.06 197 ARG A CA 1
ATOM 1539 C C . ARG A 1 197 ? -14.578 28.875 17.594 1 69.06 197 ARG A C 1
ATOM 1541 O O . ARG A 1 197 ? -15.641 29.234 18.109 1 69.06 197 ARG A O 1
ATOM 1548 N N . HIS A 1 198 ? -13.719 28.141 18.172 1 62.88 198 HIS A N 1
ATOM 1549 C CA . HIS A 1 198 ? -13.945 27.734 19.547 1 62.88 198 HIS A CA 1
ATOM 1550 C C . HIS A 1 198 ? -13.812 28.922 20.5 1 62.88 198 HIS A C 1
ATOM 1552 O O . HIS A 1 198 ? -14.531 29.016 21.5 1 62.88 198 HIS A O 1
ATOM 1558 N N . ALA A 1 199 ? -12.961 29.922 20.172 1 61.44 199 ALA A N 1
ATOM 1559 C CA . ALA A 1 199 ? -12.797 31.125 20.984 1 61.44 199 ALA A CA 1
ATOM 1560 C C . ALA A 1 199 ? -14.039 32 20.938 1 61.44 199 ALA A C 1
ATOM 1562 O O . ALA A 1 199 ? -14.453 32.562 21.938 1 61.44 199 ALA A O 1
ATOM 1563 N N . GLU A 1 200 ? -14.539 31.969 19.781 1 58.62 200 GLU A N 1
ATOM 1564 C CA . GLU A 1 200 ? -15.734 32.781 19.609 1 58.62 200 GLU A CA 1
ATOM 1565 C C . GLU A 1 200 ? -16.922 32.188 20.344 1 58.62 200 GLU A C 1
ATOM 1567 O O . GLU A 1 200 ? -17.719 32.906 20.953 1 58.62 200 GLU A O 1
ATOM 1572 N N . VAL A 1 201 ? -16.984 30.875 20.344 1 59.69 201 VAL A N 1
ATOM 1573 C CA . VAL A 1 201 ? -18.109 30.219 21.016 1 59.69 201 VAL A CA 1
ATOM 1574 C C . VAL A 1 201 ? -17.969 30.359 22.531 1 59.69 201 VAL A C 1
ATOM 1576 O O . VAL A 1 201 ? -18.953 30.531 23.234 1 59.69 201 VAL A O 1
ATOM 1579 N N . SER A 1 202 ? -16.766 30.188 22.938 1 56.75 202 SER A N 1
ATOM 1580 C CA . SER A 1 202 ? -16.5 30.344 24.359 1 56.75 202 SER A CA 1
ATOM 1581 C C . SER A 1 202 ? -16.781 31.781 24.812 1 56.75 202 SER A C 1
ATOM 1583 O O . SER A 1 202 ? -17.266 32 25.922 1 56.75 202 SER A O 1
ATOM 1585 N N . ALA A 1 203 ? -16.578 32.875 24 1 60.88 203 ALA A N 1
ATOM 1586 C CA . ALA A 1 203 ? -16.812 34.281 24.328 1 60.88 203 ALA A CA 1
ATOM 1587 C C . ALA A 1 203 ? -18.312 34.594 24.344 1 60.88 203 ALA A C 1
ATOM 1589 O O . ALA A 1 203 ? -18.781 35.344 25.188 1 60.88 203 ALA A O 1
ATOM 1590 N N . ASP A 1 204 ? -19.016 33.938 23.5 1 55.53 204 ASP A N 1
ATOM 1591 C CA . ASP A 1 204 ? -20.453 34.188 23.469 1 55.53 204 ASP A CA 1
ATOM 1592 C C . ASP A 1 204 ? -21.141 33.469 24.641 1 55.53 204 ASP A C 1
ATOM 1594 O O . ASP A 1 204 ? -22.297 33.781 24.969 1 55.53 204 ASP A O 1
ATOM 1598 N N . ALA A 1 205 ? -20.5 32.562 25.047 1 61.53 205 ALA A N 1
ATOM 1599 C CA . ALA A 1 205 ? -21.094 31.797 26.141 1 61.53 205 ALA A CA 1
ATOM 1600 C C . ALA A 1 205 ? -20.766 32.438 27.5 1 61.53 205 ALA A C 1
ATOM 1602 O O . ALA A 1 205 ? -21.344 32.062 28.516 1 61.53 205 ALA A O 1
ATOM 1603 N N . SER A 1 206 ? -19.797 33.125 27.469 1 50.47 206 SER A N 1
ATOM 1604 C CA . SER A 1 206 ? -19.484 33.875 28.703 1 50.47 206 SER A CA 1
ATOM 1605 C C . SER A 1 206 ? -20.281 35.156 28.781 1 50.47 206 SER A C 1
ATOM 1607 O O . SER A 1 206 ? -20.641 35.625 29.875 1 50.47 206 SER A O 1
ATOM 1609 N N . MET B 1 1 ? -2.117 -28.922 -2.102 1 91.69 1 MET B N 1
ATOM 1610 C CA . MET B 1 1 ? -0.981 -28.016 -1.969 1 91.69 1 MET B CA 1
ATOM 1611 C C . MET B 1 1 ? -1.436 -26.641 -1.479 1 91.69 1 MET B C 1
ATOM 1613 O O . MET B 1 1 ? -2.449 -26.109 -1.941 1 91.69 1 MET B O 1
ATOM 1617 N N . LEU B 1 2 ? -0.736 -26.125 -0.558 1 94.81 2 LEU B N 1
ATOM 1618 C CA . LEU B 1 2 ? -1.056 -24.812 -0.004 1 94.81 2 LEU B CA 1
ATOM 1619 C C . LEU B 1 2 ? 0.055 -23.812 -0.305 1 94.81 2 LEU B C 1
ATOM 1621 O O . LEU B 1 2 ? 1.229 -24.078 -0.051 1 94.81 2 LEU B O 1
ATOM 1625 N N . VAL B 1 3 ? -0.326 -22.703 -0.908 1 96 3 VAL B N 1
ATOM 1626 C CA . VAL B 1 3 ? 0.607 -21.609 -1.187 1 96 3 VAL B CA 1
ATOM 1627 C C . VAL B 1 3 ? 0.218 -20.375 -0.377 1 96 3 VAL B C 1
ATOM 1629 O O . VAL B 1 3 ? -0.912 -19.891 -0.476 1 96 3 VAL B O 1
ATOM 1632 N N . LEU B 1 4 ? 1.115 -19.938 0.407 1 96.19 4 LEU B N 1
ATOM 1633 C CA . LEU B 1 4 ? 0.89 -18.766 1.25 1 96.19 4 LEU B CA 1
ATOM 1634 C C . LEU B 1 4 ? 1.566 -17.531 0.66 1 96.19 4 LEU B C 1
ATOM 1636 O O . LEU B 1 4 ? 2.793 -17.484 0.539 1 96.19 4 LEU B O 1
ATOM 1640 N N . PHE B 1 5 ? 0.762 -16.516 0.258 1 97.06 5 PHE B N 1
ATOM 1641 C CA . PHE B 1 5 ? 1.283 -15.227 -0.178 1 97.06 5 PHE B CA 1
ATOM 1642 C C . PHE B 1 5 ? 1.314 -14.234 0.979 1 97.06 5 PHE B C 1
ATOM 1644 O O . PHE B 1 5 ? 0.324 -14.078 1.696 1 97.06 5 PHE B O 1
ATOM 1651 N N . HIS B 1 6 ? 2.42 -13.594 1.135 1 96.12 6 HIS B N 1
ATOM 1652 C CA . HIS B 1 6 ? 2.564 -12.625 2.209 1 96.12 6 HIS B CA 1
ATOM 1653 C C . HIS B 1 6 ? 3.658 -11.609 1.89 1 96.12 6 HIS B C 1
ATOM 1655 O O . HIS B 1 6 ? 4.336 -11.719 0.864 1 96.12 6 HIS B O 1
ATOM 1661 N N . SER B 1 7 ? 3.764 -10.594 2.766 1 95.25 7 SER B N 1
ATOM 1662 C CA . SER B 1 7 ? 4.848 -9.625 2.672 1 95.25 7 SER B CA 1
ATOM 1663 C C . SER B 1 7 ? 5.211 -9.07 4.043 1 95.25 7 SER B C 1
ATOM 1665 O O . SER B 1 7 ? 4.406 -9.125 4.977 1 95.25 7 SER B O 1
ATOM 1667 N N . PHE B 1 8 ? 6.379 -8.664 4.141 1 91.94 8 PHE B N 1
ATOM 1668 C CA . PHE B 1 8 ? 6.824 -8.016 5.367 1 91.94 8 PHE B CA 1
ATOM 1669 C C . PHE B 1 8 ? 6.477 -6.527 5.348 1 91.94 8 PHE B C 1
ATOM 1671 O O . PHE B 1 8 ? 6.676 -5.824 6.34 1 91.94 8 PHE B O 1
ATOM 1678 N N . LYS B 1 9 ? 5.988 -6.07 4.27 1 89.94 9 LYS B N 1
ATOM 1679 C CA . LYS B 1 9 ? 5.582 -4.68 4.098 1 89.94 9 LYS B CA 1
ATOM 1680 C C . LYS B 1 9 ? 4.199 -4.586 3.459 1 89.94 9 LYS B C 1
ATOM 1682 O O . LYS B 1 9 ? 3.887 -5.336 2.531 1 89.94 9 LYS B O 1
ATOM 1687 N N . GLY B 1 10 ? 3.361 -3.674 3.986 1 87.25 10 GLY B N 1
ATOM 1688 C CA . GLY B 1 10 ? 2.047 -3.447 3.404 1 87.25 10 GLY B CA 1
ATOM 1689 C C . GLY B 1 10 ? 2.098 -2.676 2.1 1 87.25 10 GLY B C 1
ATOM 1690 O O . GLY B 1 10 ? 3.082 -1.994 1.812 1 87.25 10 GLY B O 1
ATOM 1691 N N . GLY B 1 11 ? 1.064 -2.865 1.28 1 88.56 11 GLY B N 1
ATOM 1692 C CA . GLY B 1 11 ? 0.885 -2.029 0.104 1 88.56 11 GLY B CA 1
ATOM 1693 C C . GLY B 1 11 ? 1.729 -2.469 -1.076 1 88.56 11 GLY B C 1
ATOM 1694 O O . GLY B 1 11 ? 1.858 -1.738 -2.061 1 88.56 11 GLY B O 1
ATOM 1695 N N . VAL B 1 12 ? 2.246 -3.676 -1.021 1 94.75 12 VAL B N 1
ATOM 1696 C CA . VAL B 1 12 ? 3.162 -4.098 -2.074 1 94.75 12 VAL B CA 1
ATOM 1697 C C . VAL B 1 12 ? 2.4 -4.887 -3.137 1 94.75 12 VAL B C 1
ATOM 1699 O O . VAL B 1 12 ? 2.979 -5.297 -4.145 1 94.75 12 VAL B O 1
ATOM 1702 N N . GLY B 1 13 ? 1.1 -5.23 -2.936 1 94.81 13 GLY B N 1
ATOM 1703 C CA . GLY B 1 13 ? 0.261 -5.852 -3.949 1 94.81 13 GLY B CA 1
ATOM 1704 C C . GLY B 1 13 ? 0.062 -7.34 -3.729 1 94.81 13 GLY B C 1
ATOM 1705 O O . GLY B 1 13 ? -0.074 -8.102 -4.688 1 94.81 13 GLY B O 1
ATOM 1706 N N . VAL B 1 14 ? 0.032 -7.781 -2.518 1 96.19 14 VAL B N 1
ATOM 1707 C CA . VAL B 1 14 ? -0.131 -9.195 -2.217 1 96.19 14 VAL B CA 1
ATOM 1708 C C . VAL B 1 14 ? -1.46 -9.695 -2.781 1 96.19 14 VAL B C 1
ATOM 1710 O O . VAL B 1 14 ? -1.499 -10.695 -3.504 1 96.19 14 VAL B O 1
ATOM 1713 N N . SER B 1 15 ? -2.527 -9.016 -2.572 1 94.25 15 SER B N 1
ATOM 1714 C CA . SER B 1 15 ? -3.844 -9.414 -3.059 1 94.25 15 SER B CA 1
ATOM 1715 C C . SER B 1 15 ? -3.893 -9.414 -4.582 1 94.25 15 SER B C 1
ATOM 1717 O O . SER B 1 15 ? -4.453 -10.328 -5.191 1 94.25 15 SER B O 1
ATOM 1719 N N . THR B 1 16 ? -3.318 -8.422 -5.18 1 94.69 16 THR B N 1
ATOM 1720 C CA . THR B 1 16 ? -3.303 -8.305 -6.637 1 94.69 16 THR B CA 1
ATOM 1721 C C . THR B 1 16 ? -2.576 -9.492 -7.266 1 94.69 16 THR B C 1
ATOM 1723 O O . THR B 1 16 ? -3.088 -10.117 -8.195 1 94.69 16 THR B O 1
ATOM 1726 N N . VAL B 1 17 ? -1.424 -9.797 -6.719 1 97.69 17 VAL B N 1
ATOM 1727 C CA . VAL B 1 17 ? -0.594 -10.867 -7.262 1 97.69 17 VAL B CA 1
ATOM 1728 C C . VAL B 1 17 ? -1.273 -12.219 -7.035 1 97.69 17 VAL B C 1
ATOM 1730 O O . VAL B 1 17 ? -1.386 -13.023 -7.961 1 97.69 17 VAL B O 1
ATOM 1733 N N . ALA B 1 18 ? -1.746 -12.438 -5.844 1 97.19 18 ALA B N 1
ATOM 1734 C CA . ALA B 1 18 ? -2.414 -13.695 -5.523 1 97.19 18 ALA B CA 1
ATOM 1735 C C . ALA B 1 18 ? -3.615 -13.93 -6.434 1 97.19 18 ALA B C 1
ATOM 1737 O O . ALA B 1 18 ? -3.787 -15.016 -6.984 1 97.19 18 ALA B O 1
ATOM 1738 N N . ALA B 1 19 ? -4.383 -12.961 -6.668 1 95.62 19 ALA B N 1
ATOM 1739 C CA . ALA B 1 19 ? -5.59 -13.07 -7.484 1 95.62 19 ALA B CA 1
ATOM 1740 C C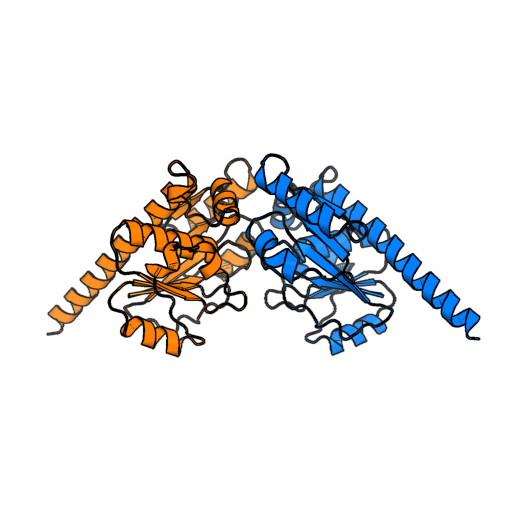 . ALA B 1 19 ? -5.246 -13.375 -8.938 1 95.62 19 ALA B C 1
ATOM 1742 O O . ALA B 1 19 ? -5.848 -14.258 -9.555 1 95.62 19 ALA B O 1
ATOM 1743 N N . ASN B 1 20 ? -4.316 -12.672 -9.445 1 96.75 20 ASN B N 1
ATOM 1744 C CA . ASN B 1 20 ? -4.004 -12.828 -10.859 1 96.75 20 ASN B CA 1
ATOM 1745 C C . ASN B 1 20 ? -3.299 -14.148 -11.133 1 96.75 20 ASN B C 1
ATOM 1747 O O . ASN B 1 20 ? -3.482 -14.75 -12.195 1 96.75 20 ASN B O 1
ATOM 1751 N N . ILE B 1 21 ? -2.537 -14.57 -10.172 1 97.69 21 ILE B N 1
ATOM 1752 C CA . ILE B 1 21 ? -1.934 -15.891 -10.32 1 97.69 21 ILE B CA 1
ATOM 1753 C C . ILE B 1 21 ? -3.018 -16.969 -10.25 1 97.69 21 ILE B C 1
ATOM 1755 O O . ILE B 1 21 ? -2.99 -17.938 -11.016 1 97.69 21 ILE B O 1
ATOM 1759 N N . ALA B 1 22 ? -3.971 -16.797 -9.375 1 97 22 ALA B N 1
ATOM 1760 C CA . ALA B 1 22 ? -5.098 -17.719 -9.32 1 97 22 ALA B CA 1
ATOM 1761 C C . ALA B 1 22 ? -5.82 -17.781 -10.656 1 97 22 ALA B C 1
ATOM 1763 O O . ALA B 1 22 ? -6.125 -18.875 -11.148 1 97 22 ALA B O 1
ATOM 1764 N N . LEU B 1 23 ? -6.043 -16.688 -11.25 1 95.88 23 LEU B N 1
ATOM 1765 C CA . LEU B 1 23 ? -6.73 -16.609 -12.531 1 95.88 23 LEU B CA 1
ATOM 1766 C C . LEU B 1 23 ? -5.895 -17.25 -13.633 1 95.88 23 LEU B C 1
ATOM 1768 O O . LEU B 1 23 ? -6.434 -17.906 -14.523 1 95.88 23 LEU B O 1
ATOM 1772 N N . SER B 1 24 ? -4.617 -17 -13.562 1 97.06 24 SER B N 1
ATOM 1773 C CA . SER B 1 24 ? -3.725 -17.641 -14.523 1 97.06 24 SER B CA 1
ATOM 1774 C C . SER B 1 24 ? -3.775 -19.156 -14.406 1 97.06 24 SER B C 1
ATOM 1776 O O . SER B 1 24 ? -3.855 -19.859 -15.414 1 97.06 24 SER B O 1
ATOM 1778 N N . LEU B 1 25 ? -3.75 -19.641 -13.188 1 97.06 25 LEU B N 1
ATOM 1779 C CA . LEU B 1 25 ? -3.816 -21.078 -12.953 1 97.06 25 LEU B CA 1
ATOM 1780 C C . LEU B 1 25 ? -5.141 -21.656 -13.445 1 97.06 25 LEU B C 1
ATOM 1782 O O . LEU B 1 25 ? -5.18 -22.75 -14.008 1 97.06 25 LEU B O 1
ATOM 1786 N N . LEU B 1 26 ? -6.172 -20.938 -13.227 1 95.31 26 LEU B N 1
ATOM 1787 C CA . LEU B 1 26 ? -7.48 -21.344 -13.719 1 95.31 26 LEU B CA 1
ATOM 1788 C C . LEU B 1 26 ? -7.469 -21.484 -15.242 1 95.31 26 LEU B C 1
ATOM 1790 O O . LEU B 1 26 ? -8 -22.469 -15.781 1 95.31 26 LEU B O 1
ATOM 1794 N N . ARG B 1 27 ? -6.895 -20.578 -15.867 1 94.62 27 ARG B N 1
ATOM 1795 C CA . ARG B 1 27 ? -6.816 -20.609 -17.328 1 94.62 27 ARG B CA 1
ATOM 1796 C C . ARG B 1 27 ? -5.965 -21.781 -17.797 1 94.62 27 ARG B C 1
ATOM 1798 O O . ARG B 1 27 ? -6.117 -22.25 -18.922 1 94.62 27 ARG B O 1
ATOM 1805 N N . LEU B 1 28 ? -5.109 -22.234 -16.953 1 95.81 28 LEU B N 1
ATOM 1806 C CA . LEU B 1 28 ? -4.301 -23.422 -17.25 1 95.81 28 LEU B CA 1
ATOM 1807 C C . LEU B 1 28 ? -5.043 -24.688 -16.844 1 95.81 28 LEU B C 1
ATOM 1809 O O . LEU B 1 28 ? -4.441 -25.766 -16.766 1 95.81 28 LEU B O 1
ATOM 1813 N N . LYS B 1 29 ? -6.293 -24.562 -16.422 1 95.31 29 LYS B N 1
ATOM 1814 C CA . LYS B 1 29 ? -7.223 -25.641 -16.125 1 95.31 29 LYS B CA 1
ATOM 1815 C C . LYS B 1 29 ? -6.828 -26.375 -14.844 1 95.31 29 LYS B C 1
ATOM 1817 O O . LYS B 1 29 ? -6.984 -27.594 -14.734 1 95.31 29 LYS B O 1
ATOM 1822 N N . ARG B 1 30 ? -6.242 -25.625 -13.977 1 95.81 30 ARG B N 1
ATOM 1823 C CA . ARG B 1 30 ? -5.961 -26.188 -12.656 1 95.81 30 ARG B CA 1
ATOM 1824 C C . ARG B 1 30 ? -7.113 -25.938 -11.695 1 95.81 30 ARG B C 1
ATOM 1826 O O . ARG B 1 30 ? -7.832 -24.938 -11.828 1 95.81 30 ARG B O 1
ATOM 1833 N N . LYS B 1 31 ? -7.281 -26.891 -10.812 1 95.75 31 LYS B N 1
ATOM 1834 C CA . LYS B 1 31 ? -8.234 -26.672 -9.734 1 95.75 31 LYS B CA 1
ATOM 1835 C C . LYS B 1 31 ? -7.656 -25.766 -8.656 1 95.75 31 LYS B C 1
ATOM 1837 O O . LYS B 1 31 ? -6.68 -26.125 -7.992 1 95.75 31 LYS B O 1
ATOM 1842 N N . VAL B 1 32 ? -8.273 -24.578 -8.531 1 96.69 32 VAL B N 1
ATOM 1843 C CA . VAL B 1 32 ? -7.699 -23.578 -7.648 1 96.69 32 VAL B CA 1
ATOM 1844 C C . VAL B 1 32 ? -8.773 -23.062 -6.688 1 96.69 32 VAL B C 1
ATOM 1846 O O . VAL B 1 32 ? -9.93 -22.875 -7.078 1 96.69 32 VAL B O 1
ATOM 1849 N N . ALA B 1 33 ? -8.383 -22.891 -5.434 1 96.25 33 ALA B N 1
ATOM 1850 C CA . ALA B 1 33 ? -9.188 -22.188 -4.434 1 96.25 33 ALA B CA 1
ATOM 1851 C C . ALA B 1 33 ? -8.398 -21.047 -3.805 1 96.25 33 ALA B C 1
ATOM 1853 O O . ALA B 1 33 ? -7.164 -21.031 -3.848 1 96.25 33 ALA B O 1
ATOM 1854 N N . ILE B 1 34 ? -9.164 -20.062 -3.26 1 96.19 34 ILE B N 1
ATOM 1855 C CA . ILE B 1 34 ? -8.477 -18.922 -2.658 1 96.19 34 ILE B CA 1
ATOM 1856 C C . ILE B 1 34 ? -8.992 -18.688 -1.24 1 96.19 34 ILE B C 1
ATOM 1858 O O . ILE B 1 34 ? -10.117 -19.078 -0.916 1 96.19 34 ILE B O 1
ATOM 1862 N N . ALA B 1 35 ? -8.133 -18.156 -0.435 1 95.5 35 ALA B N 1
ATOM 1863 C CA . ALA B 1 35 ? -8.469 -17.719 0.918 1 95.5 35 ALA B CA 1
ATOM 1864 C C . ALA B 1 35 ? -7.82 -16.375 1.241 1 95.5 35 ALA B C 1
ATOM 1866 O O . ALA B 1 35 ? -6.742 -16.062 0.734 1 95.5 35 ALA B O 1
ATOM 1867 N N . ASP B 1 36 ? -8.531 -15.602 1.967 1 95.12 36 ASP B N 1
ATOM 1868 C CA . ASP B 1 36 ? -8.047 -14.289 2.383 1 95.12 36 ASP B CA 1
ATOM 1869 C C . ASP B 1 36 ? -8.133 -14.133 3.898 1 95.12 36 ASP B C 1
ATOM 1871 O O . ASP B 1 36 ? -9.227 -14.055 4.461 1 95.12 36 ASP B O 1
ATOM 1875 N N . LEU B 1 37 ? -6.969 -14.094 4.52 1 93.31 37 LEU B N 1
ATOM 1876 C CA . LEU B 1 37 ? -6.945 -14.008 5.977 1 93.31 37 LEU B CA 1
ATOM 1877 C C . LEU B 1 37 ? -6.629 -12.586 6.434 1 93.31 37 LEU B C 1
ATOM 1879 O O . LEU B 1 37 ? -6.316 -12.367 7.605 1 93.31 37 LEU B O 1
ATOM 1883 N N . THR B 1 38 ? -6.691 -11.625 5.477 1 89.25 38 THR B N 1
ATOM 1884 C CA . THR B 1 38 ? -6.426 -10.234 5.824 1 89.25 38 THR B CA 1
ATOM 1885 C C . THR B 1 38 ? -7.695 -9.555 6.328 1 89.25 38 THR B C 1
ATOM 1887 O O . THR B 1 38 ? -8.805 -10.023 6.074 1 89.25 38 THR B O 1
ATOM 1890 N N . HIS B 1 39 ? -7.438 -8.438 6.988 1 80.5 39 HIS B N 1
ATOM 1891 C CA . HIS B 1 39 ? -8.562 -7.66 7.492 1 80.5 39 HIS B CA 1
ATOM 1892 C C . HIS B 1 39 ? -9.336 -7.012 6.352 1 80.5 39 HIS B C 1
ATOM 1894 O O . HIS B 1 39 ? -10.57 -6.938 6.395 1 80.5 39 HIS B O 1
ATOM 1900 N N . GLN B 1 40 ? -8.727 -6.613 5.309 1 76.19 40 GLN B N 1
ATOM 1901 C CA . GLN B 1 40 ? -9.336 -5.859 4.219 1 76.19 40 GLN B CA 1
ATOM 1902 C C . GLN B 1 40 ? -10.078 -6.785 3.258 1 76.19 40 GLN B C 1
ATOM 1904 O O . GLN B 1 40 ? -10.984 -6.352 2.547 1 76.19 40 GLN B O 1
ATOM 1909 N N . GLN B 1 41 ? -9.742 -8.047 3.143 1 79.38 41 GLN B N 1
ATOM 1910 C CA . GLN B 1 41 ? -10.352 -9.047 2.281 1 79.38 41 GLN B CA 1
ATOM 1911 C C . GLN B 1 41 ? -10.547 -8.516 0.865 1 79.38 41 GLN B C 1
ATOM 1913 O O . GLN B 1 41 ? -11.641 -8.609 0.305 1 79.38 41 GLN B O 1
ATOM 1918 N N . SER B 1 42 ? -9.438 -8.016 0.334 1 83.56 42 SER B N 1
ATOM 1919 C CA . SER B 1 42 ? -9.516 -7.352 -0.966 1 83.56 42 SER B CA 1
ATOM 1920 C C . SER B 1 42 ? -9.312 -8.352 -2.104 1 83.56 42 SER B C 1
ATOM 1922 O O . SER B 1 42 ? -9.578 -8.039 -3.266 1 83.56 42 SER B O 1
ATOM 1924 N N . LEU B 1 43 ? -8.961 -9.531 -1.787 1 88.06 43 LEU B N 1
ATOM 1925 C CA . LEU B 1 43 ? -8.617 -10.531 -2.791 1 88.06 43 LEU B CA 1
ATOM 1926 C C . LEU B 1 43 ? -9.805 -10.82 -3.703 1 88.06 43 LEU B C 1
ATOM 1928 O O . LEU B 1 43 ? -9.656 -10.883 -4.926 1 88.06 43 LEU B O 1
ATOM 1932 N N . ASN B 1 44 ? -10.961 -10.891 -3.109 1 79.19 44 ASN B N 1
ATOM 1933 C CA . ASN B 1 44 ? -12.156 -11.219 -3.877 1 79.19 44 ASN B CA 1
ATOM 1934 C C . ASN B 1 44 ? -12.484 -10.141 -4.902 1 79.19 44 ASN B C 1
ATOM 1936 O O . ASN B 1 44 ? -12.969 -10.438 -5.992 1 79.19 44 ASN B O 1
ATOM 1940 N N . PHE B 1 45 ? -12.188 -8.977 -4.523 1 80.69 45 PHE B N 1
ATOM 1941 C CA . PHE B 1 45 ? -12.414 -7.859 -5.434 1 80.69 45 PHE B CA 1
ATOM 1942 C C . PHE B 1 45 ? -11.562 -8.008 -6.691 1 80.69 45 PHE B C 1
ATOM 1944 O O . PHE B 1 45 ? -12.008 -7.664 -7.789 1 80.69 45 PHE B O 1
ATOM 1951 N N . HIS B 1 46 ? -10.453 -8.594 -6.641 1 84.12 46 HIS B N 1
ATOM 1952 C CA . HIS B 1 46 ? -9.516 -8.742 -7.75 1 84.12 46 HIS B CA 1
ATOM 1953 C C . HIS B 1 46 ? -9.891 -9.914 -8.641 1 84.12 46 HIS B C 1
ATOM 1955 O O . HIS B 1 46 ? -9.508 -9.961 -9.812 1 84.12 46 HIS B O 1
ATOM 1961 N N . ILE B 1 47 ? -10.555 -10.859 -8.086 1 83.06 47 ILE B N 1
ATOM 1962 C CA . ILE B 1 47 ? -10.969 -12.023 -8.859 1 83.06 47 ILE B CA 1
ATOM 1963 C C . ILE B 1 47 ? -12.203 -11.688 -9.688 1 83.06 47 ILE B C 1
ATOM 1965 O O . ILE B 1 47 ? -12.328 -12.133 -10.836 1 83.06 47 ILE B O 1
ATOM 1969 N N . GLY B 1 48 ? -12.859 -10.664 -9.258 1 69.44 48 GLY B N 1
ATOM 1970 C CA . GLY B 1 48 ? -14.047 -10.242 -9.977 1 69.44 48 GLY B CA 1
ATOM 1971 C C . GLY B 1 48 ? -15.117 -11.312 -10.055 1 69.44 48 GLY B C 1
ATOM 1972 O O . GLY B 1 48 ? -15.281 -12.094 -9.117 1 69.44 48 GLY B O 1
ATOM 1973 N N . VAL B 1 49 ? -15.945 -11.359 -11.242 1 57.91 49 VAL B N 1
ATOM 1974 C CA . VAL B 1 49 ? -17.156 -12.102 -11.531 1 57.91 49 VAL B CA 1
ATOM 1975 C C . VAL B 1 49 ? -16.828 -13.578 -11.734 1 57.91 49 VAL B C 1
ATOM 1977 O O . VAL B 1 49 ? -17.719 -14.43 -11.727 1 57.91 49 VAL B O 1
ATOM 1980 N N . GLN B 1 50 ? -15.609 -13.898 -11.898 1 58.78 50 GLN B N 1
ATOM 1981 C CA . GLN B 1 50 ? -15.344 -15.305 -12.18 1 58.78 50 GLN B CA 1
ATOM 1982 C C . GLN B 1 50 ? -15.367 -16.125 -10.898 1 58.78 50 GLN B C 1
ATOM 1984 O O . GLN B 1 50 ? -14.836 -17.25 -10.867 1 58.78 50 GLN B O 1
ATOM 1989 N N . GLU B 1 51 ? -16.016 -15.5 -9.883 1 60.09 51 GLU B N 1
ATOM 1990 C CA . GLU B 1 51 ? -16.141 -16.094 -8.555 1 60.09 51 GLU B CA 1
ATOM 1991 C C . GLU B 1 51 ? -16.75 -17.484 -8.641 1 60.09 51 GLU B C 1
ATOM 1993 O O . GLU B 1 51 ? -16.422 -18.359 -7.836 1 60.09 51 GLU B O 1
ATOM 1998 N N . GLU B 1 52 ? -17.328 -17.656 -9.805 1 67.5 52 GLU B N 1
ATOM 1999 C CA . GLU B 1 52 ? -17.984 -18.953 -9.836 1 67.5 52 GLU B CA 1
ATOM 2000 C C . GLU B 1 52 ? -16.984 -20.078 -10.094 1 67.5 52 GLU B C 1
ATOM 2002 O O . GLU B 1 52 ? -17.203 -21.219 -9.688 1 67.5 52 GLU B O 1
ATOM 2007 N N . GLU B 1 53 ? -15.836 -19.703 -10.555 1 83.94 53 GLU B N 1
ATOM 2008 C CA . GLU B 1 53 ? -14.938 -20.781 -10.961 1 83.94 53 GLU B CA 1
ATOM 2009 C C . GLU B 1 53 ? -13.805 -20.969 -9.945 1 83.94 53 GLU B C 1
ATOM 2011 O O . GLU B 1 53 ? -13.125 -21.984 -9.945 1 83.94 53 GLU B O 1
ATOM 2016 N N . ILE B 1 54 ? -13.633 -20.062 -9.086 1 91.81 54 ILE B N 1
ATOM 2017 C CA . ILE B 1 54 ? -12.617 -20.172 -8.055 1 91.81 54 ILE B CA 1
ATOM 2018 C C . ILE B 1 54 ? -13.266 -20.109 -6.672 1 91.81 54 ILE B C 1
ATOM 2020 O O . ILE B 1 54 ? -13.68 -19.047 -6.219 1 91.81 54 ILE B O 1
ATOM 2024 N N . PRO B 1 55 ? -13.352 -21.25 -6.055 1 92.31 55 PRO B N 1
ATOM 2025 C CA . PRO B 1 55 ? -13.969 -21.25 -4.723 1 92.31 55 PRO B CA 1
ATOM 2026 C C . PRO B 1 55 ? -13.211 -20.375 -3.727 1 92.31 55 PRO B C 1
ATOM 2028 O O . PRO B 1 55 ? -11.977 -20.344 -3.738 1 92.31 55 PRO B O 1
ATOM 2031 N N . PHE B 1 56 ? -13.938 -19.672 -2.955 1 92.56 56 PHE B N 1
ATOM 2032 C CA . PHE B 1 56 ? -13.414 -18.891 -1.835 1 92.56 56 PHE B CA 1
ATOM 2033 C C . PHE B 1 56 ? -13.594 -19.641 -0.523 1 92.56 56 PHE B C 1
ATOM 2035 O O . PHE B 1 56 ? -14.727 -19.922 -0.109 1 92.56 56 PHE B O 1
ATOM 2042 N N . LEU B 1 57 ? -12.469 -19.969 0.073 1 93.75 57 LEU B N 1
ATOM 2043 C CA . LEU B 1 57 ? -12.523 -20.688 1.345 1 93.75 57 LEU B CA 1
ATOM 2044 C C . LEU B 1 57 ? -12.727 -19.719 2.504 1 93.75 57 LEU B C 1
ATOM 2046 O O . LEU B 1 57 ? -11.906 -18.828 2.73 1 93.75 57 LEU B O 1
ATOM 2050 N N . SER B 1 58 ? -13.812 -19.828 3.205 1 91.56 58 SER B N 1
ATOM 2051 C CA . SER B 1 58 ? -14.133 -18.969 4.34 1 91.56 58 SER B CA 1
ATOM 2052 C C . SER B 1 58 ? -13.398 -19.406 5.598 1 91.56 58 SER B C 1
ATOM 2054 O O . SER B 1 58 ? -13.891 -20.25 6.348 1 91.56 58 SER B O 1
ATOM 2056 N N . VAL B 1 59 ? -12.188 -18.969 5.77 1 94 59 VAL B N 1
ATOM 2057 C CA . VAL B 1 59 ? -11.359 -19.344 6.914 1 94 59 VAL B CA 1
ATOM 2058 C C . VAL B 1 59 ? -10.883 -18.078 7.633 1 94 59 VAL B C 1
ATOM 2060 O O . VAL B 1 59 ? -10.664 -17.047 7.004 1 94 59 VAL B O 1
ATOM 2063 N N . GLU B 1 60 ? -10.664 -18.219 8.953 1 91.5 60 GLU B N 1
ATOM 2064 C CA . GLU B 1 60 ? -10.266 -17.047 9.734 1 91.5 60 GLU B CA 1
ATOM 2065 C C . GLU B 1 60 ? -8.914 -17.281 10.414 1 91.5 60 GLU B C 1
ATOM 2067 O O . GLU B 1 60 ? -8.273 -16.328 10.867 1 91.5 60 GLU B O 1
ATOM 2072 N N . THR B 1 61 ? -8.602 -18.547 10.508 1 92.69 61 THR B N 1
ATOM 2073 C CA . THR B 1 61 ? -7.352 -18.875 11.195 1 92.69 61 THR B CA 1
ATOM 2074 C C . THR B 1 61 ? -6.469 -19.75 10.312 1 92.69 61 THR B C 1
ATOM 2076 O O . THR B 1 61 ? -6.953 -20.391 9.375 1 92.69 61 THR B O 1
ATOM 2079 N N . MET B 1 62 ? -5.246 -19.797 10.695 1 91.81 62 MET B N 1
ATOM 2080 C CA . MET B 1 62 ? -4.305 -20.641 9.977 1 91.81 62 MET B CA 1
ATOM 2081 C C . MET B 1 62 ? -4.699 -22.109 10.086 1 91.81 62 MET B C 1
ATOM 2083 O O . MET B 1 62 ? -4.562 -22.875 9.125 1 91.81 62 MET B O 1
ATOM 2087 N N . ASP B 1 63 ? -5.141 -22.484 11.25 1 91.44 63 ASP B N 1
ATOM 2088 C CA . ASP B 1 63 ? -5.57 -23.859 11.445 1 91.44 63 ASP B CA 1
ATOM 2089 C C . ASP B 1 63 ? -6.734 -24.203 10.516 1 91.44 63 ASP B C 1
ATOM 2091 O O . ASP B 1 63 ? -6.754 -25.281 9.914 1 91.44 63 ASP B O 1
ATOM 2095 N N . GLU B 1 64 ? -7.656 -23.328 10.43 1 94.62 64 GLU B N 1
ATOM 2096 C CA . GLU B 1 64 ? -8.789 -23.531 9.531 1 94.62 64 GLU B CA 1
ATOM 2097 C C . GLU B 1 64 ? -8.328 -23.594 8.078 1 94.62 64 GLU B C 1
ATOM 2099 O O . GLU B 1 64 ? -8.836 -24.406 7.301 1 94.62 64 GLU B O 1
ATOM 2104 N N . LEU B 1 65 ? -7.395 -22.766 7.762 1 94.44 65 LEU B N 1
ATOM 2105 C CA . LEU B 1 65 ? -6.848 -22.75 6.41 1 94.44 65 LEU B CA 1
ATOM 2106 C C . LEU B 1 65 ? -6.176 -24.062 6.07 1 94.44 65 LEU B C 1
ATOM 2108 O O . LEU B 1 65 ? -6.387 -24.609 4.984 1 94.44 65 LEU B O 1
ATOM 2112 N N . TYR B 1 66 ? -5.398 -24.531 7.004 1 91.69 66 TYR B N 1
ATOM 2113 C CA . TYR B 1 66 ? -4.707 -25.797 6.793 1 91.69 66 TYR B CA 1
ATOM 2114 C C . TYR B 1 66 ? -5.699 -26.922 6.566 1 91.69 66 TYR B C 1
ATOM 2116 O O . TYR B 1 66 ? -5.559 -27.703 5.621 1 91.69 66 TYR B O 1
ATOM 2124 N N . GLN B 1 67 ? -6.691 -26.969 7.355 1 93.88 67 GLN B N 1
ATOM 2125 C CA . GLN B 1 67 ? -7.707 -28.016 7.227 1 93.88 67 GLN B CA 1
ATOM 2126 C C . GLN B 1 67 ? -8.453 -27.891 5.902 1 93.88 67 GLN B C 1
ATOM 2128 O O . GLN B 1 67 ? -8.641 -28.891 5.195 1 93.88 67 GLN B O 1
ATOM 2133 N N . ALA B 1 68 ? -8.867 -26.688 5.594 1 95 68 ALA B N 1
ATOM 2134 C CA . ALA B 1 68 ? -9.602 -26.453 4.355 1 95 68 ALA B CA 1
ATOM 2135 C C . ALA B 1 68 ? -8.766 -26.828 3.139 1 95 68 ALA B C 1
ATOM 2137 O O . ALA B 1 68 ? -9.289 -27.359 2.156 1 95 68 ALA B O 1
ATOM 2138 N N . SER B 1 69 ? -7.504 -26.516 3.209 1 93.56 69 SER B N 1
ATOM 2139 C CA . SER B 1 69 ? -6.609 -26.812 2.096 1 93.56 69 SER B CA 1
ATOM 2140 C C . SER B 1 69 ? -6.441 -28.328 1.917 1 93.56 69 SER B C 1
ATOM 2142 O O . SER B 1 69 ? -6.285 -28.797 0.794 1 93.56 69 SER B O 1
ATOM 2144 N N . GLN B 1 70 ? -6.434 -29.047 2.953 1 92 70 GLN B N 1
ATOM 2145 C CA . GLN B 1 70 ? -6.324 -30.5 2.885 1 92 70 GLN B CA 1
ATOM 2146 C C . GLN B 1 70 ? -7.582 -31.125 2.279 1 92 70 GLN B C 1
ATOM 2148 O O . GLN B 1 70 ? -7.504 -32.125 1.58 1 92 70 GLN B O 1
ATOM 2153 N N . ASP B 1 71 ? -8.664 -30.484 2.564 1 94.44 71 ASP B N 1
ATOM 2154 C CA . ASP B 1 71 ? -9.938 -30.984 2.074 1 94.44 71 ASP B CA 1
ATOM 2155 C C . ASP B 1 71 ? -10.133 -30.656 0.596 1 94.44 71 ASP B C 1
ATOM 2157 O O . ASP B 1 71 ? -10.969 -31.25 -0.08 1 94.44 71 ASP B O 1
ATOM 2161 N N . PHE B 1 72 ? -9.398 -29.656 0.16 1 94.56 72 PHE B N 1
ATOM 2162 C CA . PHE B 1 72 ? -9.516 -29.219 -1.227 1 94.56 72 PHE B CA 1
ATOM 2163 C C . PHE B 1 72 ? -8.539 -29.969 -2.115 1 94.56 72 PHE B C 1
ATOM 2165 O O . PHE B 1 72 ? -7.332 -29.969 -1.853 1 94.56 72 PHE B O 1
ATOM 2172 N N . SER B 1 73 ? -9.07 -30.703 -3.084 1 92 73 SER B N 1
ATOM 2173 C CA . SER B 1 73 ? -8.234 -31.438 -4.016 1 92 73 SER B CA 1
ATOM 2174 C C . SER B 1 73 ? -7.656 -30.531 -5.094 1 92 73 SER B C 1
ATOM 2176 O O . SER B 1 73 ? -8.125 -30.531 -6.234 1 92 73 SER B O 1
ATOM 2178 N N . GLY B 1 74 ? -6.785 -29.688 -4.887 1 95 74 GLY B N 1
ATOM 2179 C CA . GLY B 1 74 ? -6.145 -28.766 -5.801 1 95 74 GLY B CA 1
ATOM 2180 C C . GLY B 1 74 ? -5.16 -27.828 -5.117 1 95 74 GLY B C 1
ATOM 2181 O O . GLY B 1 74 ? -4.492 -28.219 -4.156 1 95 74 GLY B O 1
ATOM 2182 N N . ILE B 1 75 ? -5.004 -26.703 -5.711 1 96.5 75 ILE B N 1
ATOM 2183 C CA . ILE B 1 75 ? -4.062 -25.719 -5.176 1 96.5 75 ILE B CA 1
ATOM 2184 C C . ILE B 1 75 ? -4.824 -24.641 -4.422 1 96.5 75 ILE B C 1
ATOM 2186 O O . ILE B 1 75 ? -5.734 -24.016 -4.973 1 96.5 75 ILE B O 1
ATOM 2190 N N . THR B 1 76 ? -4.504 -24.453 -3.15 1 96.69 76 THR B N 1
ATOM 2191 C CA . THR B 1 76 ? -5.074 -23.375 -2.354 1 96.69 76 THR B CA 1
ATOM 2192 C C . THR B 1 76 ? -4.098 -22.203 -2.242 1 96.69 76 THR B C 1
ATOM 2194 O O . THR B 1 76 ? -2.965 -22.375 -1.794 1 96.69 76 THR B O 1
ATOM 2197 N N . LEU B 1 77 ? -4.535 -21.031 -2.73 1 97.12 77 LEU B N 1
ATOM 2198 C CA . LEU B 1 7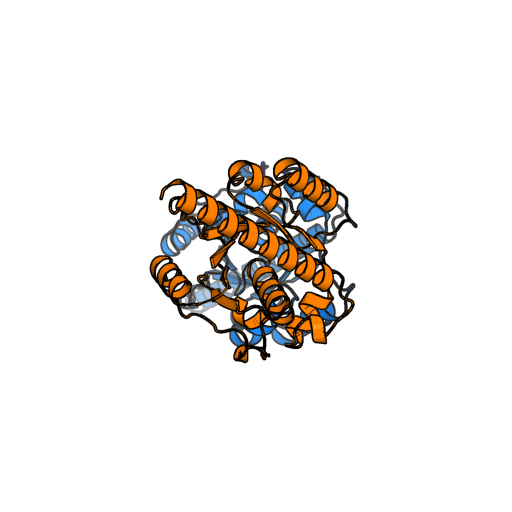7 ? -3.756 -19.812 -2.607 1 97.12 77 LEU B CA 1
ATOM 2199 C C . LEU B 1 77 ? -4.324 -18.906 -1.514 1 97.12 77 LEU B C 1
ATOM 2201 O O . LEU B 1 77 ? -5.496 -18.531 -1.564 1 97.12 77 LEU B O 1
ATOM 2205 N N . ALA B 1 78 ? -3.477 -18.578 -0.561 1 96.38 78 ALA B N 1
ATOM 2206 C CA . ALA B 1 78 ? -3.967 -17.781 0.562 1 96.38 78 ALA B CA 1
ATOM 2207 C C . ALA B 1 78 ? -3.219 -16.453 0.66 1 96.38 78 ALA B C 1
ATOM 2209 O O . ALA B 1 78 ? -1.988 -16.422 0.575 1 96.38 78 ALA B O 1
ATOM 2210 N N . ASP B 1 79 ? -3.979 -15.352 0.796 1 96.5 79 ASP B N 1
ATOM 2211 C CA . ASP B 1 79 ? -3.439 -14.031 1.077 1 96.5 79 ASP B CA 1
ATOM 2212 C C . ASP B 1 79 ? -3.348 -13.781 2.582 1 96.5 79 ASP B C 1
ATOM 2214 O O . ASP B 1 79 ? -4.367 -13.68 3.264 1 96.5 79 ASP B O 1
ATOM 2218 N N . LEU B 1 80 ? -2.104 -13.625 3.045 1 95 80 LEU B N 1
ATOM 2219 C CA . LEU B 1 80 ? -1.898 -13.422 4.473 1 95 80 LEU B CA 1
ATOM 2220 C C . LEU B 1 80 ? -1.509 -11.969 4.758 1 95 80 LEU B C 1
ATOM 2222 O O . LEU B 1 80 ? -1.303 -11.594 5.914 1 95 80 LEU B O 1
ATOM 2226 N N . GLY B 1 81 ? -1.432 -11.172 3.721 1 92 81 GLY B N 1
ATOM 2227 C CA . GLY B 1 81 ? -1.006 -9.789 3.912 1 92 81 GLY B CA 1
ATOM 2228 C C . GLY B 1 81 ? 0.354 -9.672 4.574 1 92 81 GLY B C 1
ATOM 2229 O O . GLY B 1 81 ? 1.329 -10.266 4.113 1 92 81 GLY B O 1
ATOM 2230 N N . THR B 1 82 ? 0.426 -8.961 5.703 1 89.19 82 THR B N 1
ATOM 2231 C CA . THR B 1 82 ? 1.701 -8.758 6.383 1 89.19 82 THR B CA 1
ATOM 2232 C C . THR B 1 82 ? 1.826 -9.688 7.59 1 89.19 82 THR B C 1
ATOM 2234 O O . THR B 1 82 ? 2.76 -9.555 8.383 1 89.19 82 THR B O 1
ATOM 2237 N N . GLU B 1 83 ? 0.852 -10.539 7.719 1 79.62 83 GLU B N 1
ATOM 2238 C CA . GLU B 1 83 ? 0.921 -11.523 8.797 1 79.62 83 GLU B CA 1
ATOM 2239 C C . GLU B 1 83 ? 1.771 -12.719 8.391 1 79.62 83 GLU B C 1
ATOM 2241 O O . GLU B 1 83 ? 1.271 -13.664 7.773 1 79.62 83 GLU B O 1
ATOM 2246 N N . ILE B 1 84 ? 3.01 -12.719 8.711 1 73.19 84 ILE B N 1
ATOM 2247 C CA . ILE B 1 84 ? 3.928 -13.781 8.32 1 73.19 84 ILE B CA 1
ATOM 2248 C C . ILE B 1 84 ? 3.945 -14.867 9.391 1 73.19 84 ILE B C 1
ATOM 2250 O O . ILE B 1 84 ? 4.281 -14.602 10.547 1 73.19 84 ILE B O 1
ATOM 2254 N N . PRO B 1 85 ? 3.455 -16 8.961 1 66.06 85 PRO B N 1
ATOM 2255 C CA . PRO B 1 85 ? 3.49 -17.078 9.953 1 66.06 85 PRO B CA 1
ATOM 2256 C C . PRO B 1 85 ? 4.914 -17.484 10.328 1 66.06 85 PRO B C 1
ATOM 2258 O O . PRO B 1 85 ? 5.82 -17.406 9.492 1 66.06 85 PRO B O 1
ATOM 2261 N N . LYS B 1 86 ? 5.176 -17.453 11.602 1 60.97 86 LYS B N 1
ATOM 2262 C CA . LYS B 1 86 ? 6.457 -18 12.039 1 60.97 86 LYS B CA 1
ATOM 2263 C C . LYS B 1 86 ? 6.672 -19.406 11.5 1 60.97 86 LYS B C 1
ATOM 2265 O O . LYS B 1 86 ? 5.715 -20.156 11.297 1 60.97 86 LYS B O 1
ATOM 2270 N N . SER B 1 87 ? 7.691 -19.656 10.672 1 55.78 87 SER B N 1
ATOM 2271 C CA . SER B 1 87 ? 8.125 -20.859 9.961 1 55.78 87 SER B CA 1
ATOM 2272 C C . SER B 1 87 ? 7.73 -22.125 10.711 1 55.78 87 SER B C 1
ATOM 2274 O O . SER B 1 87 ? 8.109 -23.234 10.32 1 55.78 87 SER B O 1
ATOM 2276 N N . SER B 1 88 ? 6.984 -22 11.719 1 47.34 88 SER B N 1
ATOM 2277 C CA . SER B 1 88 ? 7.004 -23.281 12.414 1 47.34 88 SER B CA 1
ATOM 2278 C C . SER B 1 88 ? 6.406 -24.391 11.547 1 47.34 88 SER B C 1
ATOM 2280 O O . SER B 1 88 ? 6.516 -25.578 11.875 1 47.34 88 SER B O 1
ATOM 2282 N N . ILE B 1 89 ? 5.664 -24.047 10.609 1 47.28 89 ILE B N 1
ATOM 2283 C CA . ILE B 1 89 ? 5.008 -25.234 10.078 1 47.28 89 ILE B CA 1
ATOM 2284 C C . ILE B 1 89 ? 5.73 -25.703 8.812 1 47.28 89 ILE B C 1
ATOM 2286 O O . ILE B 1 89 ? 5.527 -25.141 7.734 1 47.28 89 ILE B O 1
ATOM 2290 N N . ALA B 1 90 ? 6.949 -25.984 8.891 1 48.81 90 ALA B N 1
ATOM 2291 C CA . ALA B 1 90 ? 7.602 -26.75 7.828 1 48.81 90 ALA B CA 1
ATOM 2292 C C . ALA B 1 90 ? 6.742 -27.922 7.387 1 48.81 90 ALA B C 1
ATOM 2294 O O . ALA B 1 90 ? 6.805 -29 7.984 1 48.81 90 ALA B O 1
ATOM 2295 N N . GLN B 1 91 ? 5.535 -27.625 7.02 1 59.53 91 GLN B N 1
ATOM 2296 C CA . GLN B 1 91 ? 4.812 -28.781 6.504 1 59.53 91 GLN B CA 1
ATOM 2297 C C . GLN B 1 91 ? 5.074 -28.969 5.012 1 59.53 91 GLN B C 1
ATOM 2299 O O . GLN B 1 91 ? 5.117 -28 4.254 1 59.53 91 GLN B O 1
ATOM 2304 N N . GLU B 1 92 ? 5.531 -30.062 4.645 1 63.59 92 GLU B N 1
ATOM 2305 C CA . GLU B 1 92 ? 5.953 -30.562 3.336 1 63.59 92 GLU B CA 1
ATOM 2306 C C . GLU B 1 92 ? 5.004 -30.094 2.236 1 63.59 92 GLU B C 1
ATOM 2308 O O . GLU B 1 92 ? 5.395 -30 1.071 1 63.59 92 GLU B O 1
ATOM 2313 N N . ASN B 1 93 ? 3.914 -29.484 2.473 1 83.31 93 ASN B N 1
ATOM 2314 C CA . ASN B 1 93 ? 2.961 -29.156 1.416 1 83.31 93 ASN B CA 1
ATOM 2315 C C . ASN B 1 93 ? 2.527 -27.703 1.471 1 83.31 93 ASN B C 1
ATOM 2317 O O . ASN B 1 93 ? 1.408 -27.359 1.078 1 83.31 93 ASN B O 1
ATOM 2321 N N . ILE B 1 94 ? 3.594 -26.906 1.919 1 89 94 ILE B N 1
ATOM 2322 C CA . ILE B 1 94 ? 3.291 -25.484 2.008 1 89 94 ILE B CA 1
ATOM 2323 C C . ILE B 1 94 ? 4.402 -24.672 1.333 1 89 94 ILE B C 1
ATOM 2325 O O . ILE B 1 94 ? 5.586 -24.906 1.59 1 89 94 ILE B O 1
ATOM 2329 N N . LEU B 1 95 ? 4.059 -23.875 0.415 1 92.5 95 LEU B N 1
ATOM 2330 C CA . LEU B 1 95 ? 4.988 -22.938 -0.2 1 92.5 95 LEU B CA 1
ATOM 2331 C C . LEU B 1 95 ? 4.754 -21.516 0.314 1 92.5 95 LEU B C 1
ATOM 2333 O O . LEU B 1 95 ? 3.615 -21.047 0.346 1 92.5 95 LEU B O 1
ATOM 2337 N N . HIS B 1 96 ? 5.812 -20.906 0.739 1 94.19 96 HIS B N 1
ATOM 2338 C CA . HIS B 1 96 ? 5.758 -19.5 1.15 1 94.19 96 HIS B CA 1
ATOM 2339 C C . HIS B 1 96 ? 6.281 -18.578 0.05 1 94.19 96 HIS B C 1
ATOM 2341 O O . HIS B 1 96 ? 7.438 -18.703 -0.364 1 94.19 96 HIS B O 1
ATOM 2347 N N . ILE B 1 97 ? 5.457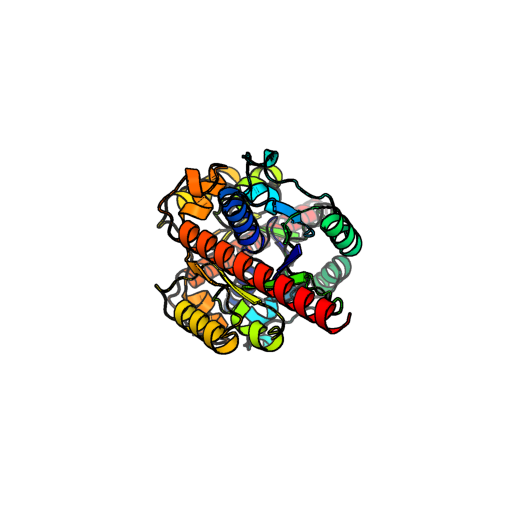 -17.672 -0.368 1 96.62 97 ILE B N 1
ATOM 2348 C CA . ILE B 1 97 ? 5.859 -16.703 -1.385 1 96.62 97 ILE B CA 1
ATOM 2349 C C . ILE B 1 97 ? 5.723 -15.297 -0.835 1 96.62 97 ILE B C 1
ATOM 2351 O O . ILE B 1 97 ? 4.609 -14.828 -0.568 1 96.62 97 ILE B O 1
ATOM 2355 N N . SER B 1 98 ? 6.816 -14.648 -0.676 1 97.12 98 SER B N 1
ATOM 2356 C CA . SER B 1 98 ? 6.84 -13.266 -0.212 1 97.12 98 SER B CA 1
ATOM 2357 C C . SER B 1 98 ? 6.84 -12.289 -1.385 1 97.12 98 SER B C 1
ATOM 2359 O O . SER B 1 98 ? 7.656 -12.406 -2.301 1 97.12 98 SER B O 1
ATOM 2361 N N . ILE B 1 99 ? 5.891 -11.375 -1.323 1 98.12 99 ILE B N 1
ATOM 2362 C CA . ILE B 1 99 ? 5.805 -10.352 -2.359 1 98.12 99 ILE B CA 1
ATOM 2363 C C . ILE B 1 99 ? 6.477 -9.062 -1.877 1 98.12 99 ILE B C 1
ATOM 2365 O O . ILE B 1 99 ? 6.297 -8.656 -0.727 1 98.12 99 ILE B O 1
ATOM 2369 N N . LEU B 1 100 ? 7.309 -8.477 -2.711 1 97.5 100 LEU B N 1
ATOM 2370 C CA . LEU B 1 100 ? 7.871 -7.176 -2.371 1 97.5 100 LEU B CA 1
ATOM 2371 C C . LEU B 1 100 ? 7.898 -6.262 -3.59 1 97.5 100 LEU B C 1
ATOM 2373 O O . LEU B 1 100 ? 7.688 -6.715 -4.715 1 97.5 100 LEU B O 1
ATOM 2377 N N . SER B 1 101 ? 7.988 -5.023 -3.387 1 97 101 SER B N 1
ATOM 2378 C CA . SER B 1 101 ? 8.117 -4.004 -4.422 1 97 101 SER B CA 1
ATOM 2379 C C . SER B 1 101 ? 9.445 -3.266 -4.309 1 97 101 SER B C 1
ATOM 2381 O O . SER B 1 101 ? 9.977 -3.105 -3.209 1 97 101 SER B O 1
ATOM 2383 N N . PRO B 1 102 ? 9.977 -2.859 -5.445 1 96.31 102 PRO B N 1
ATOM 2384 C CA . PRO B 1 102 ? 11.289 -2.203 -5.406 1 96.31 102 PRO B CA 1
ATOM 2385 C C . PRO B 1 102 ? 11.203 -0.739 -4.98 1 96.31 102 PRO B C 1
ATOM 2387 O O . PRO B 1 102 ? 11.5 0.157 -5.773 1 96.31 102 PRO B O 1
ATOM 2390 N N . ASN B 1 103 ? 10.922 -0.519 -3.756 1 92.94 103 ASN B N 1
ATOM 2391 C CA . ASN B 1 103 ? 10.891 0.811 -3.156 1 92.94 103 ASN B CA 1
ATOM 2392 C C . ASN B 1 103 ? 11.695 0.862 -1.859 1 92.94 103 ASN B C 1
ATOM 2394 O O . ASN B 1 103 ? 12.164 -0.168 -1.372 1 92.94 103 ASN B O 1
ATOM 2398 N N . ALA B 1 104 ? 11.883 2.023 -1.388 1 91.94 104 ALA B N 1
ATOM 2399 C CA . ALA B 1 104 ? 12.797 2.23 -0.269 1 91.94 104 ALA B CA 1
ATOM 2400 C C . ALA B 1 104 ? 12.297 1.531 0.99 1 91.94 104 ALA B C 1
ATOM 2402 O O . ALA B 1 104 ? 13.086 0.982 1.762 1 91.94 104 ALA B O 1
ATOM 2403 N N . GLY B 1 105 ? 11.023 1.567 1.198 1 90 105 GLY B N 1
ATOM 2404 C CA . GLY B 1 105 ? 10.461 0.907 2.365 1 90 105 GLY B CA 1
ATOM 2405 C C . GLY B 1 105 ? 10.742 -0.583 2.402 1 90 105 GLY B C 1
ATOM 2406 O O . GLY B 1 105 ? 11.078 -1.129 3.455 1 90 105 GLY B O 1
ATOM 2407 N N . CYS B 1 106 ? 10.586 -1.21 1.302 1 93.25 106 CYS B N 1
ATOM 2408 C CA . CYS B 1 106 ? 10.898 -2.633 1.21 1 93.25 106 CYS B CA 1
ATOM 2409 C C . CYS B 1 106 ? 12.391 -2.879 1.375 1 93.25 106 CYS B C 1
ATOM 2411 O O . CYS B 1 106 ? 12.797 -3.809 2.074 1 93.25 106 CYS B O 1
ATOM 2413 N N . MET B 1 107 ? 13.188 -2.021 0.745 1 93.12 107 MET B N 1
ATOM 2414 C CA . MET B 1 107 ? 14.633 -2.242 0.78 1 93.12 107 MET B CA 1
ATOM 2415 C C . MET B 1 107 ? 15.172 -2.084 2.197 1 93.12 107 MET B C 1
ATOM 2417 O O . MET B 1 107 ? 16.094 -2.789 2.594 1 93.12 107 MET B O 1
ATOM 2421 N N . ALA B 1 108 ? 14.594 -1.259 2.9 1 88.19 108 ALA B N 1
ATOM 2422 C CA . ALA B 1 108 ? 15.047 -1.004 4.266 1 88.19 108 ALA B CA 1
ATOM 2423 C C . ALA B 1 108 ? 14.773 -2.207 5.164 1 88.19 108 ALA B C 1
ATOM 2425 O O . ALA B 1 108 ? 15.555 -2.494 6.078 1 88.19 108 ALA B O 1
ATOM 2426 N N . LEU B 1 109 ? 13.734 -2.895 4.906 1 89.81 109 LEU B N 1
ATOM 2427 C CA . LEU B 1 109 ? 13.281 -3.957 5.801 1 89.81 109 LEU B CA 1
ATOM 2428 C C . LEU B 1 109 ? 13.742 -5.32 5.293 1 89.81 109 LEU B C 1
ATOM 2430 O O . LEU B 1 109 ? 13.797 -6.285 6.059 1 89.81 109 LEU B O 1
ATOM 2434 N N . PHE B 1 110 ? 14.148 -5.434 4.043 1 95.38 110 PHE B N 1
ATOM 2435 C CA . PHE B 1 110 ? 14.297 -6.711 3.354 1 95.38 110 PHE B CA 1
ATOM 2436 C C . PHE B 1 110 ? 15.445 -7.516 3.953 1 95.38 110 PHE B C 1
ATOM 2438 O O . PHE B 1 110 ? 15.297 -8.711 4.211 1 95.38 110 PHE B O 1
ATOM 2445 N N . PRO B 1 111 ? 16.594 -6.945 4.281 1 94.44 111 PRO B N 1
ATOM 2446 C CA . PRO B 1 111 ? 17.703 -7.746 4.816 1 94.44 111 PRO B CA 1
ATOM 2447 C C . PRO B 1 111 ? 17.312 -8.516 6.078 1 94.44 111 PRO B C 1
ATOM 2449 O O . PRO B 1 111 ? 17.703 -9.672 6.242 1 94.44 111 PRO B O 1
ATOM 2452 N N . GLU B 1 112 ? 16.5 -7.902 6.891 1 92.44 112 GLU B N 1
ATOM 2453 C CA . GLU B 1 112 ? 16.078 -8.555 8.125 1 92.44 112 GLU B CA 1
ATOM 2454 C C . GLU B 1 112 ? 14.938 -9.531 7.863 1 92.44 112 GLU B C 1
ATOM 2456 O O . GLU B 1 112 ? 14.82 -10.555 8.539 1 92.44 112 GLU B O 1
ATOM 2461 N N . ALA B 1 113 ? 14.211 -9.242 6.895 1 93.31 113 ALA B N 1
ATOM 2462 C CA . ALA B 1 113 ? 13.008 -10.031 6.629 1 93.31 113 ALA B CA 1
ATOM 2463 C C . ALA B 1 113 ? 13.328 -11.234 5.75 1 93.31 113 ALA B C 1
ATOM 2465 O O . ALA B 1 113 ? 12.523 -12.164 5.648 1 93.31 113 ALA B O 1
ATOM 2466 N N . PHE B 1 114 ? 14.445 -11.211 5.145 1 94.75 114 PHE B N 1
ATOM 2467 C CA . PHE B 1 114 ? 14.797 -12.25 4.184 1 94.75 114 PHE B CA 1
ATOM 2468 C C . PHE B 1 114 ? 14.82 -13.617 4.848 1 94.75 114 PHE B C 1
ATOM 2470 O O . PHE B 1 114 ? 15.391 -13.781 5.93 1 94.75 114 PHE B O 1
ATOM 2477 N N . ASP B 1 115 ? 14.156 -14.57 4.277 1 93.25 115 ASP B N 1
ATOM 2478 C CA . ASP B 1 115 ? 14.148 -15.977 4.668 1 93.25 115 ASP B CA 1
ATOM 2479 C C . ASP B 1 115 ? 14.469 -16.875 3.482 1 93.25 115 ASP B C 1
ATOM 2481 O O . ASP B 1 115 ? 13.727 -16.906 2.5 1 93.25 115 ASP B O 1
ATOM 2485 N N . LYS B 1 116 ? 15.547 -17.641 3.605 1 92.19 116 LYS B N 1
ATOM 2486 C CA . LYS B 1 116 ? 16.031 -18.484 2.514 1 92.19 116 LYS B CA 1
ATOM 2487 C C . LYS B 1 116 ? 15.031 -19.594 2.191 1 92.19 116 LYS B C 1
ATOM 2489 O O . LYS B 1 116 ? 15.117 -20.219 1.135 1 92.19 116 LYS B O 1
ATOM 2494 N N . GLN B 1 117 ? 14.109 -19.828 3.07 1 89.81 117 GLN B N 1
ATOM 2495 C CA . GLN B 1 117 ? 13.133 -20.891 2.848 1 89.81 117 GLN B CA 1
ATOM 2496 C C . GLN B 1 117 ? 11.938 -20.375 2.051 1 89.81 117 GLN B C 1
ATOM 2498 O O . GLN B 1 117 ? 11.109 -21.172 1.592 1 89.81 117 GLN B O 1
ATOM 2503 N N . HIS B 1 118 ? 11.844 -19.109 1.872 1 93.38 118 HIS B N 1
ATOM 2504 C CA . HIS B 1 118 ? 10.719 -18.516 1.143 1 93.38 118 HIS B CA 1
ATOM 2505 C C . HIS B 1 118 ? 11.086 -18.266 -0.315 1 93.38 118 HIS B C 1
ATOM 2507 O O . HIS B 1 118 ? 12.266 -18.219 -0.664 1 93.38 118 HIS B O 1
ATOM 2513 N N . TYR B 1 119 ? 10.094 -18.219 -1.078 1 96.06 119 TYR B N 1
ATOM 2514 C CA . TYR B 1 119 ? 10.227 -17.734 -2.449 1 96.06 119 TYR B CA 1
ATOM 2515 C C . TYR B 1 119 ? 9.734 -16.297 -2.576 1 96.06 119 TYR B C 1
ATOM 2517 O O . TYR B 1 119 ? 9.008 -15.812 -1.707 1 96.06 119 TYR B O 1
ATOM 2525 N N . TYR B 1 120 ? 10.148 -15.633 -3.697 1 97.94 120 TYR B N 1
ATOM 2526 C CA . TYR B 1 120 ? 9.891 -14.203 -3.762 1 97.94 120 TYR B CA 1
ATOM 2527 C C . TYR B 1 120 ? 9.383 -13.797 -5.141 1 97.94 120 TYR B C 1
ATOM 2529 O O . TYR B 1 120 ? 9.797 -14.367 -6.152 1 97.94 120 TYR B O 1
ATOM 2537 N N . ILE B 1 121 ? 8.484 -12.867 -5.176 1 98.75 121 ILE B N 1
ATOM 2538 C CA . ILE B 1 121 ? 8.031 -12.172 -6.379 1 98.75 121 ILE B CA 1
ATOM 2539 C C . ILE B 1 121 ? 8.234 -10.672 -6.219 1 98.75 121 ILE B C 1
ATOM 2541 O O . ILE B 1 121 ? 7.848 -10.094 -5.199 1 98.75 121 ILE B O 1
ATOM 2545 N N . ILE B 1 122 ? 8.922 -10.031 -7.168 1 98.69 122 ILE B N 1
ATOM 2546 C CA . ILE B 1 122 ? 8.992 -8.578 -7.227 1 98.69 122 ILE B CA 1
ATOM 2547 C C . ILE B 1 122 ? 7.797 -8.031 -8.008 1 98.69 122 ILE B C 1
ATOM 2549 O O . ILE B 1 122 ? 7.59 -8.398 -9.164 1 98.69 122 ILE B O 1
ATOM 2553 N N . ASN B 1 123 ? 7.027 -7.23 -7.344 1 98.38 123 ASN B N 1
ATOM 2554 C CA . ASN B 1 123 ? 5.84 -6.656 -7.977 1 98.38 123 ASN B CA 1
ATOM 2555 C C . ASN B 1 123 ? 6.039 -5.176 -8.297 1 98.38 123 ASN B C 1
ATOM 2557 O O . ASN B 1 123 ? 6.82 -4.492 -7.633 1 98.38 123 ASN B O 1
ATOM 2561 N N . ASN B 1 124 ? 5.395 -4.746 -9.328 1 96.25 124 ASN B N 1
ATOM 2562 C CA . ASN B 1 124 ? 5.367 -3.344 -9.727 1 96.25 124 ASN B CA 1
ATOM 2563 C C . ASN B 1 124 ? 6.758 -2.836 -10.094 1 96.25 124 ASN B C 1
ATOM 2565 O O . ASN B 1 124 ? 7.156 -1.746 -9.68 1 96.25 124 ASN B O 1
ATOM 2569 N N . GLU B 1 125 ? 7.465 -3.66 -10.789 1 96.81 125 GLU B N 1
ATOM 2570 C CA . GLU B 1 125 ? 8.797 -3.264 -11.242 1 96.81 125 GLU B CA 1
ATOM 2571 C C . GLU B 1 125 ? 8.719 -2.164 -12.297 1 96.81 125 GLU B C 1
ATOM 2573 O O . GLU B 1 125 ? 7.969 -2.285 -13.266 1 96.81 125 GLU B O 1
ATOM 2578 N N . ASN B 1 126 ? 9.406 -1.194 -12.094 1 91.62 126 ASN B N 1
ATOM 2579 C CA . ASN B 1 126 ? 9.523 -0.054 -13 1 91.62 126 ASN B CA 1
ATOM 2580 C C . ASN B 1 126 ? 10.984 0.296 -13.273 1 91.62 126 ASN B C 1
ATOM 2582 O O . ASN B 1 126 ? 11.664 0.843 -12.406 1 91.62 126 ASN B O 1
ATOM 2586 N N . ASP B 1 127 ? 11.414 0.067 -14.492 1 88.88 127 ASP B N 1
ATOM 2587 C CA . ASP B 1 127 ? 12.836 0.256 -14.781 1 88.88 127 ASP B CA 1
ATOM 2588 C C . ASP B 1 127 ? 13.086 1.623 -15.414 1 88.88 127 ASP B C 1
ATOM 2590 O O . ASP B 1 127 ? 14.172 1.88 -15.938 1 88.88 127 ASP B O 1
ATOM 2594 N N . ARG B 1 128 ? 12.094 2.445 -15.375 1 86.94 128 ARG B N 1
ATOM 2595 C CA . ARG B 1 128 ? 12.219 3.773 -15.961 1 86.94 128 ARG B CA 1
ATOM 2596 C C . ARG B 1 128 ? 13.023 4.703 -15.062 1 86.94 128 ARG B C 1
ATOM 2598 O O . ARG B 1 128 ? 13.531 5.73 -15.516 1 86.94 128 ARG B O 1
ATOM 2605 N N . TYR B 1 129 ? 13.133 4.273 -13.789 1 87.56 129 TYR B N 1
ATOM 2606 C CA . TYR B 1 129 ? 13.797 5.137 -12.82 1 87.56 129 TYR B CA 1
ATOM 2607 C C . TYR B 1 129 ? 14.992 4.43 -12.188 1 87.56 129 TYR B C 1
ATOM 2609 O O . TYR B 1 129 ? 15.031 3.197 -12.125 1 87.56 129 TYR B O 1
ATOM 2617 N N . ASN B 1 130 ? 15.883 5.172 -11.758 1 89.56 130 ASN B N 1
ATOM 2618 C CA . ASN B 1 130 ? 17.141 4.629 -11.258 1 89.56 130 ASN B CA 1
ATOM 2619 C C . ASN B 1 130 ? 16.938 3.846 -9.969 1 89.56 130 ASN B C 1
ATOM 2621 O O . ASN B 1 130 ? 17.406 2.711 -9.844 1 89.56 130 ASN B O 1
ATOM 2625 N N . PHE B 1 131 ? 16.188 4.363 -9.133 1 91.5 131 PHE B N 1
ATOM 2626 C CA . PHE B 1 131 ? 16.094 3.725 -7.832 1 91.5 131 PHE B CA 1
ATOM 2627 C C . PHE B 1 131 ? 15.359 2.391 -7.934 1 91.5 131 PHE B C 1
ATOM 2629 O O . PHE B 1 131 ? 15.875 1.359 -7.5 1 91.5 131 PHE B O 1
ATOM 2636 N N . PRO B 1 132 ? 14.172 2.414 -8.492 1 93.56 132 PRO B N 1
ATOM 2637 C CA . PRO B 1 132 ? 13.492 1.119 -8.594 1 93.56 132 PRO B CA 1
ATOM 2638 C C . PRO B 1 132 ? 14.328 0.073 -9.328 1 93.56 132 PRO B C 1
ATOM 2640 O O . PRO B 1 132 ? 14.297 -1.107 -8.969 1 93.56 132 PRO B O 1
ATOM 2643 N N . ARG B 1 133 ? 15.039 0.514 -10.273 1 94.81 133 ARG B N 1
ATOM 2644 C CA . ARG B 1 133 ? 15.906 -0.407 -11.008 1 94.81 133 ARG B CA 1
ATOM 2645 C C . ARG B 1 133 ? 16.969 -0.996 -10.094 1 94.81 133 ARG B C 1
ATOM 2647 O O . ARG B 1 133 ? 17.188 -2.211 -10.07 1 94.81 133 ARG B O 1
ATOM 2654 N N . ALA B 1 134 ? 17.656 -0.159 -9.398 1 95.31 134 ALA B N 1
ATOM 2655 C CA . ALA B 1 134 ? 18.688 -0.599 -8.461 1 95.31 134 ALA B CA 1
ATOM 2656 C C . ALA B 1 134 ? 18.094 -1.474 -7.363 1 95.31 134 ALA B C 1
ATOM 2658 O O . ALA B 1 134 ? 18.688 -2.479 -6.969 1 95.31 134 ALA B O 1
ATOM 2659 N N . ALA B 1 135 ? 16.969 -1.063 -6.879 1 96.5 135 ALA B N 1
ATOM 2660 C CA . ALA B 1 135 ? 16.281 -1.819 -5.832 1 96.5 135 ALA B CA 1
ATOM 2661 C C . ALA B 1 135 ? 15.914 -3.219 -6.32 1 96.5 135 ALA B C 1
ATOM 2663 O O . ALA B 1 135 ? 16.094 -4.203 -5.598 1 96.5 135 ALA B O 1
ATOM 2664 N N . SER B 1 136 ? 15.391 -3.279 -7.516 1 97.5 136 SER B N 1
ATOM 2665 C CA . SER B 1 136 ? 15.047 -4.574 -8.102 1 97.5 136 SER B CA 1
ATOM 2666 C C . SER B 1 136 ? 16.281 -5.469 -8.219 1 97.5 136 SER B C 1
ATOM 2668 O O . SER B 1 136 ? 16.219 -6.652 -7.883 1 97.5 136 SER B O 1
ATOM 2670 N N . GLN B 1 137 ? 17.328 -4.914 -8.648 1 97.06 137 GLN B N 1
ATOM 2671 C CA . GLN B 1 137 ? 18.578 -5.66 -8.773 1 97.06 137 GLN B CA 1
ATOM 2672 C C . GLN B 1 137 ? 19.062 -6.145 -7.41 1 97.06 137 GLN B C 1
ATOM 2674 O O . GLN B 1 137 ? 19.547 -7.277 -7.281 1 97.06 137 GLN B O 1
ATOM 2679 N N . PHE B 1 138 ? 18.969 -5.305 -6.457 1 97 138 PHE B N 1
ATOM 2680 C CA . PHE B 1 138 ? 19.344 -5.652 -5.09 1 97 138 PHE B CA 1
ATOM 2681 C C . PHE B 1 138 ? 18.578 -6.887 -4.621 1 97 138 PHE B C 1
ATOM 2683 O O . PHE B 1 138 ? 19.172 -7.816 -4.07 1 97 138 PHE B O 1
ATOM 2690 N N . VAL B 1 139 ? 17.281 -6.91 -4.844 1 97.75 139 VAL B N 1
ATOM 2691 C CA . VAL B 1 139 ? 16.453 -8.039 -4.441 1 97.75 139 VAL B CA 1
ATOM 2692 C C . VAL B 1 139 ? 16.891 -9.297 -5.191 1 97.75 139 VAL B C 1
ATOM 2694 O O . VAL B 1 139 ? 17.047 -10.359 -4.594 1 97.75 139 VAL B O 1
ATOM 2697 N N . GLN B 1 140 ? 17.078 -9.156 -6.48 1 97.81 140 GLN B N 1
ATOM 2698 C CA . GLN B 1 140 ? 17.469 -10.289 -7.305 1 97.81 140 GLN B CA 1
ATOM 2699 C C . GLN B 1 140 ? 18.797 -10.883 -6.824 1 97.81 140 GLN B C 1
ATOM 2701 O O . GLN B 1 140 ? 18.938 -12.109 -6.754 1 97.81 140 GLN B O 1
ATOM 2706 N N . ASP B 1 141 ? 19.703 -10.07 -6.473 1 97.5 141 ASP B N 1
ATOM 2707 C CA . ASP B 1 141 ? 21.016 -10.508 -5.992 1 97.5 141 ASP B CA 1
ATOM 2708 C C . ASP B 1 141 ? 20.875 -11.266 -4.668 1 97.5 141 ASP B C 1
ATOM 2710 O O . ASP B 1 141 ? 21.625 -12.211 -4.41 1 97.5 141 ASP B O 1
ATOM 2714 N N . MET B 1 142 ? 20 -10.875 -3.898 1 97.06 142 MET B N 1
ATOM 2715 C CA . MET B 1 142 ? 19.844 -11.469 -2.57 1 97.06 142 MET B CA 1
ATOM 2716 C C . MET B 1 142 ? 19.078 -12.781 -2.643 1 97.06 142 MET B C 1
ATOM 2718 O O . MET B 1 142 ? 19.453 -13.758 -1.993 1 97.06 142 MET B O 1
ATOM 2722 N N . VAL B 1 143 ? 18.016 -12.781 -3.432 1 97.12 143 VAL B N 1
ATOM 2723 C CA . VAL B 1 143 ? 17.094 -13.914 -3.406 1 97.12 143 VAL B CA 1
ATOM 2724 C C . VAL B 1 143 ? 17.609 -15.016 -4.324 1 97.12 143 VAL B C 1
ATOM 2726 O O . VAL B 1 143 ? 17.312 -16.203 -4.102 1 97.12 143 VAL B O 1
ATOM 2729 N N . GLN B 1 144 ? 18.25 -14.672 -5.48 1 96.31 144 GLN B N 1
ATOM 2730 C CA . GLN B 1 144 ? 18.875 -15.594 -6.434 1 96.31 144 GLN B CA 1
ATOM 2731 C C . GLN B 1 144 ? 17.859 -16.625 -6.926 1 96.31 144 GLN B C 1
ATOM 2733 O O . GLN B 1 144 ? 16.844 -16.281 -7.508 1 96.31 144 GLN B O 1
ATOM 2738 N N . ASP B 1 145 ? 18.078 -17.875 -6.551 1 95.5 145 ASP B N 1
ATOM 2739 C CA . ASP B 1 145 ? 17.297 -18.969 -7.129 1 95.5 145 ASP B CA 1
ATOM 2740 C C . ASP B 1 145 ? 15.898 -19.016 -6.516 1 95.5 145 ASP B C 1
ATOM 2742 O O . ASP B 1 145 ? 15.016 -19.719 -7.031 1 95.5 145 ASP B O 1
ATOM 2746 N N . ASN B 1 146 ? 15.68 -18.266 -5.516 1 96.12 146 ASN B N 1
ATOM 2747 C CA . ASN B 1 146 ? 14.383 -18.281 -4.852 1 96.12 146 ASN B CA 1
ATOM 2748 C C . ASN B 1 146 ? 13.414 -17.297 -5.496 1 96.12 146 ASN B C 1
ATOM 2750 O O . ASN B 1 146 ? 12.25 -17.219 -5.102 1 96.12 146 ASN B O 1
ATOM 2754 N N . LEU B 1 147 ? 13.859 -16.609 -6.543 1 97.94 147 LEU B N 1
ATOM 2755 C CA . LEU B 1 147 ? 12.984 -15.688 -7.258 1 97.94 147 LEU B CA 1
ATOM 2756 C C . LEU B 1 147 ? 12.07 -16.438 -8.219 1 97.94 147 LEU B C 1
ATOM 2758 O O . LEU B 1 147 ? 12.555 -17.109 -9.141 1 97.94 147 LEU B O 1
ATOM 2762 N N . ILE B 1 148 ? 10.773 -16.25 -8 1 97.25 148 ILE B N 1
ATOM 2763 C CA . ILE B 1 148 ? 9.758 -16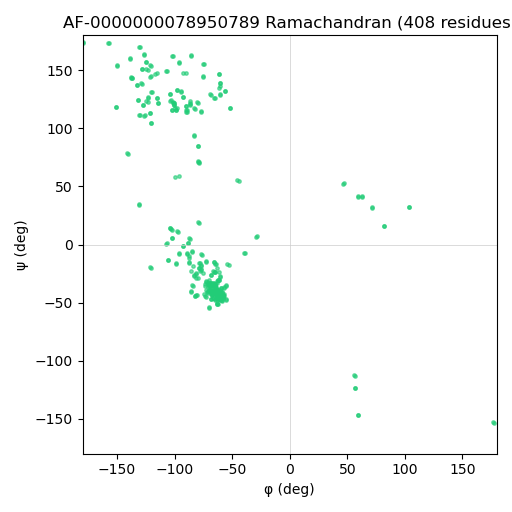.891 -8.844 1 97.25 148 ILE B CA 1
ATOM 2764 C C . ILE B 1 148 ? 9.562 -16.062 -10.117 1 97.25 148 ILE B C 1
ATOM 2766 O O . ILE B 1 148 ? 9.375 -16.609 -11.203 1 97.25 148 ILE B O 1
ATOM 2770 N N . GLY B 1 149 ? 9.484 -14.75 -9.875 1 98.12 149 GLY B N 1
ATOM 2771 C CA . GLY B 1 149 ? 9.258 -13.891 -11.023 1 98.12 149 GLY B CA 1
ATOM 2772 C C . GLY B 1 149 ? 9.188 -12.422 -10.664 1 98.12 149 GLY B C 1
ATOM 2773 O O . GLY B 1 149 ? 9.297 -12.055 -9.492 1 98.12 149 GLY B O 1
ATOM 2774 N N . ILE B 1 150 ? 9.102 -11.641 -11.734 1 98.5 150 ILE B N 1
ATOM 2775 C CA . ILE B 1 150 ? 8.992 -10.188 -11.664 1 98.5 150 ILE B CA 1
ATOM 2776 C C . ILE B 1 150 ? 7.75 -9.727 -12.422 1 98.5 150 ILE B C 1
ATOM 2778 O O . ILE B 1 150 ? 7.543 -10.117 -13.578 1 98.5 150 ILE B O 1
ATOM 2782 N N . ILE B 1 151 ? 6.914 -9.023 -11.734 1 98.81 151 ILE B N 1
ATOM 2783 C CA . ILE B 1 151 ? 5.742 -8.438 -12.375 1 98.81 151 ILE B CA 1
ATOM 2784 C C . ILE B 1 151 ? 6.008 -6.965 -12.688 1 98.81 151 ILE B C 1
ATOM 2786 O O . ILE B 1 151 ? 6.219 -6.16 -11.773 1 98.81 151 ILE B O 1
ATOM 2790 N N . ARG B 1 152 ? 5.98 -6.645 -13.945 1 98 152 ARG B N 1
ATOM 2791 C CA . ARG B 1 152 ? 6.223 -5.27 -14.375 1 98 152 ARG B CA 1
ATOM 2792 C C . ARG B 1 152 ? 5.012 -4.387 -14.094 1 98 152 ARG B C 1
ATOM 2794 O O . ARG B 1 152 ? 3.871 -4.855 -14.141 1 98 152 ARG B O 1
ATOM 2801 N N . GLN B 1 153 ? 5.297 -3.18 -13.734 1 95.44 153 GLN B N 1
ATOM 2802 C CA . GLN B 1 153 ? 4.219 -2.207 -13.594 1 95.44 153 GLN B CA 1
ATOM 2803 C C . GLN B 1 153 ? 3.414 -2.092 -14.883 1 95.44 153 GLN B C 1
ATOM 2805 O O . GLN B 1 153 ? 3.984 -1.986 -15.969 1 95.44 153 GLN B O 1
ATOM 2810 N N . ASP B 1 154 ? 2.078 -2.133 -14.781 1 95.5 154 ASP B N 1
ATOM 2811 C CA . ASP B 1 154 ? 1.166 -2.094 -15.914 1 95.5 154 ASP B CA 1
ATOM 2812 C C . ASP B 1 154 ? -0.17 -1.463 -15.531 1 95.5 154 ASP B C 1
ATOM 2814 O O . ASP B 1 154 ? -0.908 -2.012 -14.711 1 95.5 154 ASP B O 1
ATOM 2818 N N . GLU B 1 155 ? -0.51 -0.36 -16.156 1 92.56 155 GLU B N 1
ATOM 2819 C CA . GLU B 1 155 ? -1.725 0.379 -15.82 1 92.56 155 GLU B CA 1
ATOM 2820 C C . GLU B 1 155 ? -2.973 -0.441 -16.141 1 92.56 155 GLU B C 1
ATOM 2822 O O . GLU B 1 155 ? -4.031 -0.226 -15.539 1 92.56 155 GLU B O 1
ATOM 2827 N N . ALA B 1 156 ? -2.826 -1.362 -17.031 1 95.5 156 ALA B N 1
ATOM 2828 C CA . ALA B 1 156 ? -3.957 -2.205 -17.406 1 95.5 156 ALA B CA 1
ATOM 2829 C C . ALA B 1 156 ? -4.488 -2.984 -16.203 1 95.5 156 ALA B C 1
ATOM 2831 O O . ALA B 1 156 ? -5.676 -3.322 -16.156 1 95.5 156 ALA B O 1
ATOM 2832 N N . VAL B 1 157 ? -3.654 -3.275 -15.234 1 95 157 VAL B N 1
ATOM 2833 C CA . VAL B 1 157 ? -4.062 -4.023 -14.047 1 95 157 VAL B CA 1
ATOM 2834 C C . VAL B 1 157 ? -5.117 -3.23 -13.273 1 95 157 VAL B C 1
ATOM 2836 O O . VAL B 1 157 ? -6.188 -3.754 -12.953 1 95 157 VAL B O 1
ATOM 2839 N N . ASN B 1 158 ? -4.793 -1.981 -13.031 1 92.75 158 ASN B N 1
ATOM 2840 C CA . ASN B 1 158 ? -5.723 -1.117 -12.312 1 92.75 158 ASN B CA 1
ATOM 2841 C C . ASN B 1 158 ?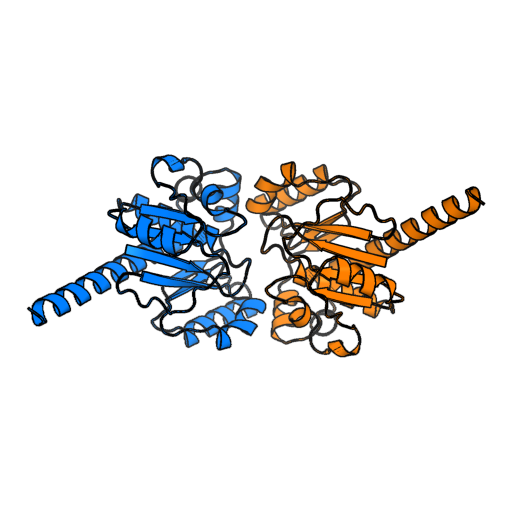 -6.992 -0.865 -13.125 1 92.75 158 ASN B C 1
ATOM 2843 O O . ASN B 1 158 ? -8.086 -0.812 -12.57 1 92.75 158 ASN B O 1
ATOM 2847 N N . GLU B 1 159 ? -6.805 -0.681 -14.375 1 93.56 159 GLU B N 1
ATOM 2848 C CA . GLU B 1 159 ? -7.949 -0.427 -15.25 1 93.56 159 GLU B CA 1
ATOM 2849 C C . GLU B 1 159 ? -8.906 -1.618 -15.266 1 93.56 159 GLU B C 1
ATOM 2851 O O . GLU B 1 159 ? -10.117 -1.446 -15.164 1 93.56 159 GLU B O 1
ATOM 2856 N N . ALA B 1 160 ? -8.344 -2.748 -15.414 1 93.25 160 ALA B N 1
ATOM 2857 C CA . ALA B 1 160 ? -9.156 -3.963 -15.406 1 93.25 160 ALA B CA 1
ATOM 2858 C C . ALA B 1 160 ? -9.938 -4.094 -14.102 1 93.25 160 ALA B C 1
ATOM 2860 O O . ALA B 1 160 ? -11.133 -4.395 -14.117 1 93.25 160 ALA B O 1
ATOM 2861 N N . LEU B 1 161 ? -9.25 -3.867 -13.039 1 91.19 161 LEU B N 1
ATOM 2862 C CA . LEU B 1 161 ? -9.883 -3.928 -11.734 1 91.19 161 LEU B CA 1
ATOM 2863 C C . LEU B 1 161 ? -11.016 -2.908 -11.633 1 91.19 161 LEU B C 1
ATOM 2865 O O . LEU B 1 161 ? -12.102 -3.227 -11.141 1 91.19 161 LEU B O 1
ATOM 2869 N N . GLY B 1 162 ? -10.781 -1.726 -12.117 1 88.75 162 GLY B N 1
ATOM 2870 C CA . GLY B 1 162 ? -11.789 -0.68 -12.102 1 88.75 162 GLY B CA 1
ATOM 2871 C C . GLY B 1 162 ? -13.031 -1.039 -12.891 1 88.75 162 GLY B C 1
ATOM 2872 O O . GLY B 1 162 ? -14.133 -0.584 -12.57 1 88.75 162 GLY B O 1
ATOM 2873 N N . LYS B 1 163 ? -12.82 -1.827 -13.906 1 89 163 LYS B N 1
ATOM 2874 C CA . LYS B 1 163 ? -13.922 -2.25 -14.758 1 89 163 LYS B CA 1
ATOM 2875 C C . LYS B 1 163 ? -14.5 -3.582 -14.289 1 89 163 LYS B C 1
ATOM 2877 O O . LYS B 1 163 ? -15.422 -4.117 -14.914 1 89 163 LYS B O 1
ATOM 2882 N N . LEU B 1 164 ? -13.898 -4.09 -13.266 1 86.75 164 LEU B N 1
ATOM 2883 C CA . LEU B 1 164 ? -14.305 -5.375 -12.695 1 86.75 164 LEU B CA 1
ATOM 2884 C C . LEU B 1 164 ? -14.203 -6.484 -13.734 1 86.75 164 LEU B C 1
ATOM 2886 O O . LEU B 1 164 ? -15.125 -7.293 -13.883 1 86.75 164 LEU B O 1
ATOM 2890 N N . GLN B 1 165 ? -13.125 -6.449 -14.508 1 89.31 165 GLN B N 1
ATOM 2891 C CA . GLN B 1 165 ? -12.844 -7.48 -15.508 1 89.31 165 GLN B CA 1
ATOM 2892 C C . GLN B 1 165 ? -11.5 -8.148 -15.242 1 89.31 165 GLN B C 1
ATOM 2894 O O . GLN B 1 165 ? -10.547 -7.488 -14.82 1 89.31 165 GLN B O 1
ATOM 2899 N N . PRO B 1 166 ? -11.492 -9.43 -15.531 1 90.94 166 PRO B N 1
ATOM 2900 C CA . PRO B 1 166 ? -10.164 -10.055 -15.477 1 90.94 166 PRO B CA 1
ATOM 2901 C C . PRO B 1 166 ? -9.18 -9.438 -16.469 1 90.94 166 PRO B C 1
ATOM 2903 O O . PRO B 1 166 ? -9.578 -9.062 -17.578 1 90.94 166 PRO B O 1
ATOM 2906 N N . LEU B 1 167 ? -7.98 -9.414 -16.062 1 94.69 167 LEU B N 1
ATOM 2907 C CA . LEU B 1 167 ? -6.953 -8.758 -16.875 1 94.69 167 LEU B CA 1
ATOM 2908 C C . LEU B 1 167 ? -6.84 -9.398 -18.25 1 94.69 167 LEU B C 1
ATOM 2910 O O . LEU B 1 167 ? -6.688 -8.703 -19.25 1 94.69 167 LEU B O 1
ATOM 2914 N N . HIS B 1 168 ? -6.98 -10.727 -18.297 1 94.12 168 HIS B N 1
ATOM 2915 C CA . HIS B 1 168 ? -6.785 -11.422 -19.562 1 94.12 168 HIS B CA 1
ATOM 2916 C C . HIS B 1 168 ? -7.895 -11.086 -20.547 1 94.12 168 HIS B C 1
ATOM 2918 O O . HIS B 1 168 ? -7.699 -11.18 -21.766 1 94.12 168 HIS B O 1
ATOM 2924 N N . LEU B 1 169 ? -9.062 -10.719 -20.109 1 93.06 169 LEU B N 1
ATOM 2925 C CA . LEU B 1 169 ? -10.164 -10.312 -20.969 1 93.06 169 LEU B CA 1
ATOM 2926 C C . LEU B 1 169 ? -10.062 -8.828 -21.312 1 93.06 169 LEU B C 1
ATOM 2928 O O . LEU B 1 169 ? -10.258 -8.438 -22.469 1 93.06 169 LEU B O 1
ATOM 2932 N N . TYR B 1 170 ? -9.695 -8.039 -20.359 1 94.19 170 TYR B N 1
ATOM 2933 C CA . TYR B 1 170 ? -9.641 -6.59 -20.531 1 94.19 170 TYR B CA 1
ATOM 2934 C C . TYR B 1 170 ? -8.438 -6.191 -21.391 1 94.19 170 TYR B C 1
ATOM 2936 O O . TYR B 1 170 ? -8.555 -5.336 -22.281 1 94.19 170 TYR B O 1
ATOM 2944 N N . ALA B 1 171 ? -7.324 -6.773 -21.109 1 96.62 171 ALA B N 1
ATOM 2945 C CA . ALA B 1 171 ? -6.066 -6.434 -21.766 1 96.62 171 ALA B CA 1
ATOM 2946 C C . ALA B 1 171 ? -5.23 -7.68 -22.031 1 96.62 171 ALA B C 1
ATOM 2948 O O . ALA B 1 171 ? -4.203 -7.895 -21.391 1 96.62 171 ALA B O 1
ATOM 2949 N N . PRO B 1 172 ? -5.562 -8.398 -23.047 1 96.44 172 PRO B N 1
ATOM 2950 C CA . PRO B 1 172 ? -4.898 -9.672 -23.328 1 96.44 172 PRO B CA 1
ATOM 2951 C C . PRO B 1 172 ? -3.42 -9.5 -23.672 1 96.44 172 PRO B C 1
ATOM 2953 O O . PRO B 1 172 ? -2.646 -10.461 -23.578 1 96.44 172 PRO B O 1
ATOM 2956 N N . THR B 1 173 ? -3.002 -8.273 -24.016 1 97.12 173 THR B N 1
ATOM 2957 C CA . THR B 1 173 ? -1.613 -8.039 -24.391 1 97.12 173 THR B CA 1
ATOM 2958 C C . THR B 1 173 ? -0.848 -7.355 -23.266 1 97.12 173 THR B C 1
ATOM 2960 O O . THR B 1 173 ? 0.261 -6.859 -23.469 1 97.12 173 THR B O 1
ATOM 2963 N N . SER B 1 174 ? -1.415 -7.344 -22.094 1 97.12 174 SER B N 1
ATOM 2964 C CA . SER B 1 174 ? -0.797 -6.73 -20.922 1 97.12 174 SER B CA 1
ATOM 2965 C C . SER B 1 174 ? 0.531 -7.398 -20.594 1 97.12 174 SER B C 1
ATOM 2967 O O . SER B 1 174 ? 0.634 -8.625 -20.594 1 97.12 174 SER B O 1
ATOM 2969 N N . VAL B 1 175 ? 1.491 -6.547 -20.297 1 97.88 175 VAL B N 1
ATOM 2970 C CA . VAL B 1 175 ? 2.793 -7.09 -19.922 1 97.88 175 VAL B CA 1
ATOM 2971 C C . VAL B 1 175 ? 2.707 -7.754 -18.547 1 97.88 175 VAL B C 1
ATOM 2973 O O . VAL B 1 175 ? 3.348 -8.781 -18.312 1 97.88 175 VAL B O 1
ATOM 2976 N N . ALA B 1 176 ? 1.931 -7.211 -17.672 1 98.38 176 ALA B N 1
ATOM 2977 C CA . ALA B 1 176 ? 1.749 -7.797 -16.344 1 98.38 176 ALA B CA 1
ATOM 2978 C C . ALA B 1 176 ? 1.062 -9.156 -16.438 1 98.38 176 ALA B C 1
ATOM 2980 O O . ALA B 1 176 ? 1.384 -10.078 -15.688 1 98.38 176 ALA B O 1
ATOM 2981 N N . LEU B 1 177 ? 0.123 -9.234 -17.391 1 98.12 177 LEU B N 1
ATOM 2982 C CA . LEU B 1 177 ? -0.554 -10.508 -17.578 1 98.12 177 LEU B CA 1
ATOM 2983 C C . LEU B 1 177 ? 0.447 -11.609 -17.922 1 98.12 177 LEU B C 1
ATOM 2985 O O . LEU B 1 177 ? 0.394 -12.703 -17.344 1 98.12 177 LEU B O 1
ATOM 2989 N N . LYS B 1 178 ? 1.267 -11.258 -18.859 1 98.56 178 LYS B N 1
ATOM 2990 C CA . LYS B 1 178 ? 2.307 -12.211 -19.234 1 98.56 178 LYS B CA 1
ATOM 2991 C C . LYS B 1 178 ? 3.164 -12.594 -18.031 1 98.56 178 LYS B C 1
ATOM 2993 O O . LYS B 1 178 ? 3.52 -13.766 -17.859 1 98.56 178 LYS B O 1
ATOM 2998 N N . ASP B 1 179 ? 3.508 -11.641 -17.25 1 98.81 179 ASP B N 1
ATOM 2999 C CA . ASP B 1 179 ? 4.332 -11.883 -16.062 1 98.81 179 ASP B CA 1
ATOM 3000 C C . ASP B 1 179 ? 3.594 -12.75 -15.055 1 98.81 179 ASP B C 1
ATOM 3002 O O . ASP B 1 179 ? 4.184 -13.648 -14.453 1 98.81 179 ASP B O 1
ATOM 3006 N N . PHE B 1 180 ? 2.307 -12.508 -14.82 1 98.56 180 PHE B N 1
ATOM 3007 C CA . PHE B 1 180 ? 1.501 -13.344 -13.938 1 98.56 180 PHE B CA 1
ATOM 3008 C C . PHE B 1 180 ? 1.472 -14.789 -14.438 1 98.56 180 PHE B C 1
ATOM 3010 O O . PHE B 1 180 ? 1.625 -15.727 -13.656 1 98.56 180 PHE B O 1
ATOM 3017 N N . ASP B 1 181 ? 1.287 -14.922 -15.734 1 98.62 181 ASP B N 1
ATOM 3018 C CA . ASP B 1 181 ? 1.266 -16.25 -16.344 1 98.62 181 ASP B CA 1
ATOM 3019 C C . ASP B 1 181 ? 2.59 -16.984 -16.109 1 98.62 181 ASP B C 1
ATOM 3021 O O . ASP B 1 181 ? 2.604 -18.172 -15.781 1 98.62 181 ASP B O 1
ATOM 3025 N N . ASN B 1 182 ? 3.635 -16.281 -16.312 1 98.69 182 ASN B N 1
ATOM 3026 C CA . ASN B 1 182 ? 4.949 -16.875 -16.078 1 98.69 182 ASN B CA 1
ATOM 3027 C C . ASN B 1 182 ? 5.121 -17.312 -14.625 1 98.69 182 ASN B C 1
ATOM 3029 O O . ASN B 1 182 ? 5.672 -18.391 -14.367 1 98.69 182 ASN B O 1
ATOM 3033 N N . CYS B 1 183 ? 4.715 -16.547 -13.68 1 98.69 183 CYS B N 1
ATOM 3034 C CA . CYS B 1 183 ? 4.781 -16.906 -12.266 1 98.69 183 CYS B CA 1
ATOM 3035 C C . CYS B 1 183 ? 3.951 -18.156 -11.984 1 98.69 183 CYS B C 1
ATOM 3037 O O . CYS B 1 183 ? 4.371 -19.016 -11.211 1 98.69 183 CYS B O 1
ATOM 3039 N N . ALA B 1 184 ? 2.766 -18.188 -12.625 1 98.5 184 ALA B N 1
ATOM 3040 C CA . ALA B 1 184 ? 1.903 -19.359 -12.445 1 98.5 184 ALA B CA 1
ATOM 3041 C C . ALA B 1 184 ? 2.588 -20.625 -12.945 1 98.5 184 ALA B C 1
ATOM 3043 O O . ALA B 1 184 ? 2.547 -21.656 -12.289 1 98.5 184 ALA B O 1
ATOM 3044 N N . HIS B 1 185 ? 3.238 -20.547 -14.086 1 98.19 185 HIS B N 1
ATOM 3045 C CA . HIS B 1 185 ? 3.973 -21.688 -14.625 1 98.19 185 HIS B CA 1
ATOM 3046 C C . HIS B 1 185 ? 5.098 -22.109 -13.688 1 98.19 185 HIS B C 1
ATOM 3048 O O . HIS B 1 185 ? 5.301 -23.297 -13.453 1 98.19 185 HIS B O 1
ATOM 3054 N N . GLN B 1 186 ? 5.793 -21.172 -13.172 1 97.31 186 GLN B N 1
ATOM 3055 C CA . GLN B 1 186 ? 6.883 -21.469 -12.25 1 97.31 186 GLN B CA 1
ATOM 3056 C C . GLN B 1 186 ? 6.359 -22.125 -10.977 1 97.31 186 GLN B C 1
ATOM 3058 O O . GLN B 1 186 ? 6.973 -23.047 -10.453 1 97.31 186 GLN B O 1
ATOM 3063 N N . LEU B 1 187 ? 5.293 -21.594 -10.516 1 96.88 187 LEU B N 1
ATOM 3064 C CA . LEU B 1 187 ? 4.664 -22.172 -9.328 1 96.88 187 LEU B CA 1
ATOM 3065 C C . LEU B 1 187 ? 4.297 -23.625 -9.555 1 96.88 187 LEU B C 1
ATOM 3067 O O . LEU B 1 187 ? 4.539 -24.469 -8.688 1 96.88 187 LEU B O 1
ATOM 3071 N N . LEU B 1 188 ? 3.742 -23.984 -10.703 1 96.31 188 LEU B N 1
ATOM 3072 C CA . LEU B 1 188 ? 3.365 -25.344 -11.031 1 96.31 188 LEU B CA 1
ATOM 3073 C C . LEU B 1 188 ? 4.59 -26.25 -11.07 1 96.31 188 LEU B C 1
ATOM 3075 O O . LEU B 1 188 ? 4.547 -27.391 -10.586 1 96.31 188 LEU B O 1
ATOM 3079 N N . ARG B 1 189 ? 5.633 -25.719 -11.594 1 94.5 189 ARG B N 1
ATOM 3080 C CA . ARG B 1 189 ? 6.871 -26.484 -11.641 1 94.5 189 ARG B CA 1
ATOM 3081 C C . ARG B 1 189 ? 7.379 -26.797 -10.234 1 94.5 189 ARG B C 1
ATOM 3083 O O . ARG B 1 189 ? 7.805 -27.922 -9.961 1 94.5 189 ARG B O 1
ATOM 3090 N N . MET B 1 190 ? 7.297 -25.844 -9.422 1 91.62 190 MET B N 1
ATOM 3091 C CA . MET B 1 190 ? 7.75 -26.016 -8.039 1 91.62 190 MET B CA 1
ATOM 3092 C C . MET B 1 190 ? 6.898 -27.047 -7.305 1 91.62 190 MET B C 1
ATOM 3094 O O . MET B 1 190 ? 7.422 -27.859 -6.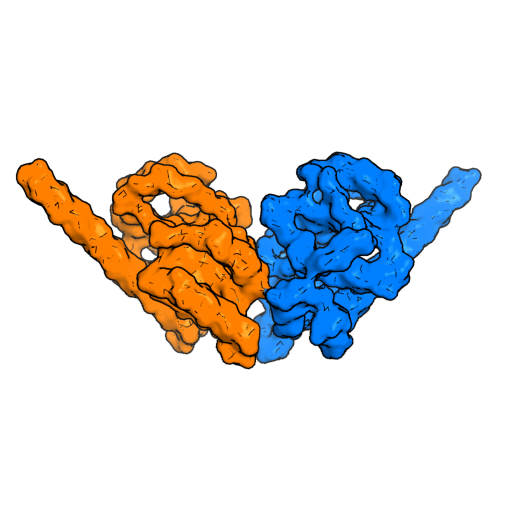543 1 91.62 190 MET B O 1
ATOM 3098 N N . ILE B 1 191 ? 5.637 -26.938 -7.543 1 89.88 191 ILE B N 1
ATOM 3099 C CA . ILE B 1 191 ? 4.707 -27.859 -6.891 1 89.88 191 ILE B CA 1
ATOM 3100 C C . ILE B 1 191 ? 4.973 -29.281 -7.359 1 89.88 191 ILE B C 1
ATOM 3102 O O . ILE B 1 191 ? 4.977 -30.219 -6.555 1 89.88 191 ILE B O 1
ATOM 3106 N N . GLU B 1 192 ? 5.191 -29.422 -8.602 1 87.44 192 GLU B N 1
ATOM 3107 C CA . GLU B 1 192 ? 5.473 -30.75 -9.164 1 87.44 192 GLU B CA 1
ATOM 3108 C C . GLU B 1 192 ? 6.773 -31.312 -8.609 1 87.44 192 GLU B C 1
ATOM 3110 O O . GLU B 1 192 ? 6.859 -32.5 -8.328 1 87.44 192 GLU B O 1
ATOM 3115 N N . MET B 1 193 ? 7.672 -30.453 -8.43 1 83.75 193 MET B N 1
ATOM 3116 C CA . MET B 1 193 ? 8.961 -30.891 -7.898 1 83.75 193 MET B CA 1
ATOM 3117 C C . MET B 1 193 ? 8.836 -31.297 -6.434 1 83.75 193 MET B C 1
ATOM 3119 O O . MET B 1 193 ? 9.516 -32.219 -5.98 1 83.75 193 MET B O 1
ATOM 3123 N N . ASN B 1 194 ? 8.078 -30.562 -5.711 1 78.69 194 ASN B N 1
ATOM 3124 C CA . ASN B 1 194 ? 7.859 -30.875 -4.305 1 78.69 194 ASN B CA 1
ATOM 3125 C C . ASN B 1 194 ? 7.133 -32.188 -4.129 1 78.69 194 ASN B C 1
ATOM 3127 O O . ASN B 1 194 ? 7.422 -32.969 -3.199 1 78.69 194 ASN B O 1
ATOM 3131 N N . ILE B 1 195 ? 6.203 -32.531 -4.996 1 74.25 195 ILE B N 1
ATOM 3132 C CA . ILE B 1 195 ? 5.438 -33.781 -4.938 1 74.25 195 ILE B CA 1
ATOM 3133 C C . ILE B 1 195 ? 6.336 -34.938 -5.309 1 74.25 195 ILE B C 1
ATOM 3135 O O . ILE B 1 195 ? 6.266 -36 -4.684 1 74.25 195 ILE B O 1
ATOM 3139 N N . SER B 1 196 ? 7.156 -34.688 -6.312 1 71.5 196 SER B N 1
ATOM 3140 C CA . SER B 1 196 ? 8.047 -35.75 -6.758 1 71.5 196 SER B CA 1
ATOM 3141 C C . SER B 1 196 ? 9.078 -36.094 -5.688 1 71.5 196 SER B C 1
ATOM 3143 O O . SER B 1 196 ? 9.422 -37.281 -5.5 1 71.5 196 SER B O 1
ATOM 3145 N N . ARG B 1 197 ? 9.516 -35.188 -5 1 68.69 197 ARG B N 1
ATOM 3146 C CA . ARG B 1 197 ? 10.516 -35.406 -3.961 1 68.69 197 ARG B CA 1
ATOM 3147 C C . ARG B 1 197 ? 9.93 -36.188 -2.797 1 68.69 197 ARG B C 1
ATOM 3149 O O . ARG B 1 197 ? 10.602 -37.031 -2.213 1 68.69 197 ARG B O 1
ATOM 3156 N N . HIS B 1 198 ? 8.742 -35.875 -2.477 1 62.22 198 HIS B N 1
ATOM 3157 C CA . HIS B 1 198 ? 8.102 -36.562 -1.376 1 62.22 198 HIS B CA 1
ATOM 3158 C C . HIS B 1 198 ? 7.766 -38 -1.762 1 62.22 198 HIS B C 1
ATOM 3160 O O . HIS B 1 198 ? 7.852 -38.906 -0.929 1 62.22 198 HIS B O 1
ATOM 3166 N N . ALA B 1 199 ? 7.453 -38.25 -3.045 1 60.06 199 ALA B N 1
ATOM 3167 C CA . ALA B 1 199 ? 7.164 -39.625 -3.518 1 60.06 199 ALA B CA 1
ATOM 3168 C C . ALA B 1 199 ? 8.414 -40.5 -3.482 1 60.06 199 ALA B C 1
ATOM 3170 O O . ALA B 1 199 ? 8.352 -41.656 -3.129 1 60.06 199 ALA B O 1
ATOM 3171 N N . GLU B 1 200 ? 9.445 -39.844 -3.805 1 57.62 200 GLU B N 1
ATOM 3172 C CA . GLU B 1 200 ? 10.703 -40.594 -3.807 1 57.62 200 GLU B CA 1
ATOM 3173 C C . GLU B 1 200 ? 11.141 -40.938 -2.387 1 57.62 200 GLU B C 1
ATOM 3175 O O . GLU B 1 200 ? 11.625 -42.062 -2.135 1 57.62 200 GLU B O 1
ATOM 3180 N N . VAL B 1 201 ? 10.859 -40.094 -1.492 1 59.78 201 VAL B N 1
ATOM 3181 C CA . VAL B 1 201 ? 11.273 -40.344 -0.115 1 59.78 201 VAL B CA 1
ATOM 3182 C C . VAL B 1 201 ? 10.383 -41.406 0.505 1 59.78 201 VAL B C 1
ATOM 3184 O O . VAL B 1 201 ? 10.859 -42.25 1.274 1 59.78 201 VAL B O 1
ATOM 3187 N N . SER B 1 202 ? 9.133 -41.281 0.23 1 56.16 202 SER B N 1
ATOM 3188 C CA . SER B 1 202 ? 8.203 -42.281 0.729 1 56.16 202 SER B CA 1
ATOM 3189 C C . SER B 1 202 ? 8.508 -43.656 0.142 1 56.16 202 SER B C 1
ATOM 3191 O O . SER B 1 202 ? 8.383 -44.656 0.83 1 56.16 202 SER B O 1
ATOM 3193 N N . ALA B 1 203 ? 9.016 -43.781 -1.077 1 59.16 203 ALA B N 1
ATOM 3194 C CA . ALA B 1 203 ? 9.359 -45.062 -1.718 1 59.16 203 ALA B CA 1
ATOM 3195 C C . ALA B 1 203 ? 10.625 -45.656 -1.115 1 59.16 203 ALA B C 1
ATOM 3197 O O . ALA B 1 203 ? 10.734 -46.875 -0.941 1 59.16 203 ALA B O 1
ATOM 3198 N N . ASP B 1 204 ? 11.414 -44.781 -0.829 1 54.84 204 ASP B N 1
ATOM 3199 C CA . ASP B 1 204 ? 12.656 -45.281 -0.243 1 54.84 204 ASP B CA 1
ATOM 3200 C C . ASP B 1 204 ? 12.445 -45.719 1.199 1 54.84 204 ASP B C 1
ATOM 3202 O O . ASP B 1 204 ? 13.188 -46.562 1.71 1 54.84 204 ASP B O 1
ATOM 3206 N N . ALA B 1 205 ? 11.492 -45.188 1.794 1 59.91 205 ALA B N 1
ATOM 3207 C CA . ALA B 1 205 ? 11.219 -45.562 3.184 1 59.91 205 ALA B CA 1
ATOM 3208 C C . ALA B 1 205 ? 10.375 -46.812 3.27 1 59.91 205 ALA B C 1
ATOM 3210 O O . ALA B 1 205 ? 10.227 -47.406 4.348 1 59.91 205 ALA B O 1
ATOM 3211 N N . SER B 1 206 ? 9.805 -47.062 2.27 1 48.78 206 SER B N 1
ATOM 3212 C CA . SER B 1 206 ? 9.125 -48.375 2.289 1 48.78 206 SER B CA 1
ATOM 3213 C C . SER B 1 206 ? 10.086 -49.5 1.937 1 48.78 206 SER B C 1
ATOM 3215 O O . SER B 1 206 ? 10.875 -49.375 0.999 1 48.78 206 SER B O 1
#

Secondary structure (DSSP, 8-state):
-EEEEE-SSTTS-HHHHHHHHHHHHHHTT--EEEEE-SSS--HHHHHGGGGGTS-B----SHHHHHHHHHHSSSEEEEE-TT----TT---TTEEEEEEE-SSHHHHHHHHHH--TTSEEEEEEE-TTSHHHHHHHHHHHHHHGGGEEEEEEP-HHHHHHHHTT--HHHH-TT-HHHHHHHHHHHHHHHHHHHHHHHHHHHHHHH-/-EEEEE-SSTTS-HHHHHHHHHHHHHHTT--EEEEE-SSS--HHHHHGGGGGTSPEE---SHHHHHHHHHHSSSEEEEE-TT----TT---TTEEEEEEE-SSHHHHHHHHHH--TTSEEEEEEE-TTSHHHHHHHHHHHHHHGGGEEEEEEP-HHHHHHHHTT--HHHH-TT-HHHHHHHHHHHHHHHHHHHHHHHHHHHHHHH-

Solvent-accessible surface area (backbone atoms only — not comparable to full-atom values): 21708 Å² total; per-residue (Å²): 72,36,36,40,35,22,18,94,50,78,56,39,46,49,43,59,50,54,26,46,27,50,52,38,35,42,75,70,71,43,55,48,35,35,34,52,60,37,92,78,53,56,36,59,63,57,45,32,81,56,50,82,73,39,50,72,50,93,42,82,45,71,68,48,40,53,52,53,32,70,72,41,92,38,40,29,41,31,36,30,42,58,59,68,73,72,72,75,71,78,44,95,55,58,45,46,36,36,38,38,32,41,43,32,73,44,60,71,47,39,79,79,64,62,52,94,85,37,28,33,33,41,27,60,44,45,76,88,42,69,57,30,38,52,40,42,49,52,50,48,69,71,48,50,88,36,51,59,42,60,27,45,58,48,70,58,56,44,48,14,46,61,67,52,36,48,46,68,77,68,38,71,82,37,66,30,54,52,30,31,40,50,34,32,53,44,49,50,51,51,51,52,51,54,52,50,53,52,51,51,51,55,59,72,70,101,71,36,38,42,36,22,19,93,51,78,56,40,45,49,42,58,51,53,27,46,28,49,52,35,35,43,74,69,70,45,55,48,35,34,34,49,62,37,92,78,54,57,36,60,64,56,46,33,80,57,51,83,73,39,50,73,50,93,41,84,44,70,68,49,42,52,53,52,32,70,73,38,91,38,40,29,42,31,35,32,42,59,59,68,74,72,74,76,70,80,45,94,54,58,45,46,36,36,40,39,32,39,43,32,73,43,60,72,47,38,80,78,64,63,52,92,85,37,29,33,34,42,28,60,43,45,76,88,42,68,58,32,36,52,41,43,49,52,49,48,69,69,48,50,89,34,52,59,41,60,26,43,57,48,70,58,56,44,48,16,47,60,68,52,37,47,47,67,76,69,38,69,82,37,66,30,56,55,30,31,41,50,33,32,53,46,49,52,52,52,51,51,50,53,52,52,52,51,51,52,51,54,55,68,70,95